Protein AF-A0A927ZNR2-F1 (afdb_monomer_lite)

Secondary structure (DSSP, 8-state):
---SB---HHHHHSPPPHHHHTSPP-SS-GGGSPPPBPHHHHSTTHHHHHHHHHHHHHHHHHHHHHHTT-------S-HHHHHHHHHHTT-HHHHHHH-SPPPPP-HHHHHH-TTSHHHHHHHHHHHHHHHHHHHHHHHHHHHHHHHHHHHHHHHHHHHHHHHHHHHT-GGGGS---HHHHHHHHHHHHHHHHHHHHHTTS--HHHHHHHHHHHHS-HHHHHHHHHHHHHHHHHHHHHHHHHHHHHS---HHHHHHHHHHHHHHHHHHHHHHHHHHHHHHHHHHHTSHHHHHHHHHHHHHHHHHTHHHHHHHHHHHHHHHHHHHHHHHHHHHHHHHHHHHHHTT---PPPPHHHHHHHHHHHHHHHHHHHHHHHHHHHHHHHH---HHHHHHHHHHHHTTT--

Radius of gyration: 36.52 Å; chains: 1; bounding box: 101×73×102 Å

Structure (mmCIF, N/CA/C/O backbone):
data_AF-A0A927ZNR2-F1
#
_entry.id   AF-A0A927ZNR2-F1
#
loop_
_atom_site.group_PDB
_atom_site.id
_atom_site.type_symbol
_atom_site.label_atom_id
_atom_site.label_alt_id
_atom_site.label_comp_id
_atom_site.label_asym_id
_atom_site.label_entity_id
_atom_site.label_seq_id
_atom_site.pdbx_PDB_ins_code
_atom_site.Cartn_x
_atom_site.Cartn_y
_atom_site.Cartn_z
_atom_site.occupancy
_atom_site.B_iso_or_equiv
_atom_site.auth_seq_id
_atom_site.auth_comp_id
_atom_site.auth_asym_id
_atom_site.auth_atom_id
_atom_site.pdbx_PDB_model_num
ATOM 1 N N . MET A 1 1 ? 12.094 -3.510 -38.137 1.00 79.06 1 MET A N 1
ATOM 2 C CA . MET A 1 1 ? 12.745 -2.548 -39.055 1.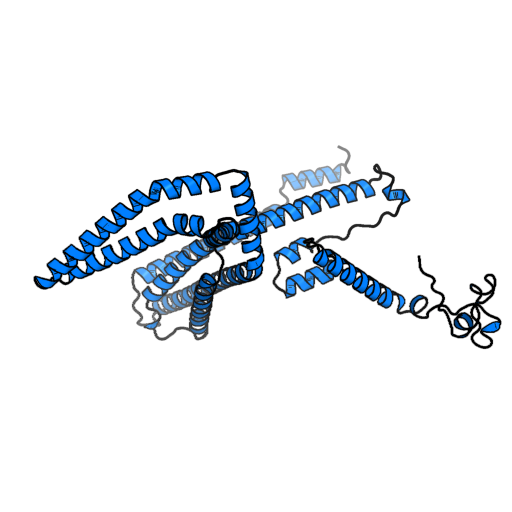00 79.06 1 MET A CA 1
ATOM 3 C C . MET A 1 1 ? 11.642 -1.960 -39.920 1.00 79.06 1 MET A C 1
ATOM 5 O O . MET A 1 1 ? 10.806 -2.736 -40.358 1.00 79.06 1 MET A O 1
ATOM 9 N N . PHE A 1 2 ? 11.569 -0.640 -40.091 1.00 86.94 2 PHE A N 1
ATOM 10 C CA . PHE A 1 2 ? 10.564 -0.005 -40.954 1.00 86.94 2 PHE A CA 1
ATOM 11 C C . PHE A 1 2 ? 11.254 0.938 -41.941 1.00 86.94 2 PHE A C 1
ATOM 13 O O . PHE A 1 2 ? 12.330 1.459 -41.648 1.00 86.94 2 PHE A O 1
ATOM 20 N N . SER A 1 3 ? 10.649 1.130 -43.112 1.00 89.19 3 SER A N 1
ATOM 21 C CA . SER A 1 3 ? 11.139 2.082 -44.108 1.00 89.19 3 SER A CA 1
ATOM 22 C C . SER A 1 3 ? 10.655 3.490 -43.769 1.00 89.19 3 SER A C 1
ATOM 24 O O . SER A 1 3 ? 9.478 3.699 -43.487 1.00 89.19 3 SER A O 1
ATOM 26 N N . GLU A 1 4 ? 11.549 4.474 -43.829 1.00 90.56 4 GLU A N 1
ATOM 27 C CA . GLU A 1 4 ? 11.181 5.895 -43.731 1.00 90.56 4 GLU A CA 1
ATOM 28 C C . GLU A 1 4 ? 10.575 6.442 -45.039 1.00 90.56 4 GLU A C 1
ATOM 30 O O . GLU A 1 4 ? 10.182 7.610 -45.087 1.00 90.56 4 GLU A O 1
ATOM 35 N N . ARG A 1 5 ? 10.553 5.632 -46.109 1.00 92.06 5 ARG A N 1
ATOM 36 C CA . ARG A 1 5 ? 9.960 5.974 -47.408 1.00 92.06 5 ARG A CA 1
ATOM 37 C C . ARG A 1 5 ? 8.450 5.766 -47.361 1.00 92.06 5 ARG A C 1
ATOM 39 O O . ARG A 1 5 ? 7.990 4.724 -46.903 1.00 92.06 5 ARG A O 1
ATOM 46 N N . GLU A 1 6 ? 7.699 6.741 -47.851 1.00 92.50 6 GLU A N 1
ATOM 47 C CA . GLU A 1 6 ? 6.249 6.653 -47.993 1.00 92.50 6 GLU A CA 1
ATOM 48 C C . GLU A 1 6 ? 5.893 6.119 -49.376 1.00 92.50 6 GLU A C 1
ATOM 50 O O . GLU A 1 6 ? 6.436 6.569 -50.384 1.00 92.50 6 GLU A O 1
ATOM 55 N N . ILE A 1 7 ? 4.974 5.155 -49.403 1.00 93.38 7 ILE A N 1
ATOM 56 C CA . ILE A 1 7 ? 4.380 4.639 -50.633 1.00 93.38 7 ILE A CA 1
ATOM 57 C C . ILE A 1 7 ? 3.438 5.724 -51.163 1.00 93.38 7 ILE A C 1
ATOM 59 O O . ILE A 1 7 ? 2.368 5.954 -50.589 1.00 93.38 7 ILE A O 1
ATOM 63 N N . ASP A 1 8 ? 3.877 6.427 -52.203 1.00 91.75 8 ASP A N 1
ATOM 64 C CA . ASP A 1 8 ? 3.089 7.448 -52.889 1.00 91.75 8 ASP A CA 1
ATOM 65 C C . ASP A 1 8 ? 2.124 6.823 -53.909 1.00 91.75 8 ASP A C 1
ATOM 67 O O . ASP A 1 8 ? 2.134 5.614 -54.142 1.00 91.75 8 ASP A O 1
ATOM 71 N N . ASP A 1 9 ? 1.254 7.636 -54.507 1.00 93.31 9 ASP A N 1
ATOM 72 C CA . ASP A 1 9 ? 0.225 7.133 -55.426 1.00 93.31 9 ASP A CA 1
ATOM 73 C C . ASP A 1 9 ? 0.817 6.459 -56.669 1.00 93.31 9 ASP A C 1
ATOM 75 O O . ASP A 1 9 ? 0.219 5.527 -57.204 1.00 93.31 9 ASP A O 1
ATOM 79 N N . LEU A 1 10 ? 2.014 6.883 -57.093 1.00 92.44 10 LEU A N 1
ATOM 80 C CA . LEU A 1 10 ? 2.721 6.263 -58.208 1.00 92.44 10 LEU A CA 1
ATOM 81 C C . LEU A 1 10 ? 3.195 4.858 -57.833 1.00 92.44 10 LEU A C 1
ATOM 83 O O . LEU A 1 10 ? 2.928 3.930 -58.586 1.00 92.44 10 LEU A O 1
ATOM 87 N N . GLU A 1 11 ? 3.805 4.692 -56.655 1.00 93.56 11 GLU A N 1
ATOM 88 C CA . GLU A 1 11 ? 4.234 3.382 -56.148 1.00 93.56 11 GLU A CA 1
ATOM 89 C C . GLU A 1 11 ? 3.053 2.422 -55.963 1.00 93.56 11 GLU A C 1
ATOM 91 O O . GLU A 1 11 ? 3.177 1.232 -56.232 1.00 93.56 11 GLU A O 1
ATOM 96 N N . ARG A 1 12 ? 1.893 2.930 -55.516 1.00 93.81 12 ARG A N 1
ATOM 97 C CA . ARG A 1 12 ? 0.670 2.119 -55.365 1.00 93.81 12 ARG A CA 1
ATOM 98 C C . ARG A 1 12 ? 0.128 1.627 -56.701 1.00 93.81 12 ARG A C 1
ATOM 100 O O . ARG A 1 12 ? -0.455 0.548 -56.752 1.00 93.81 12 ARG A O 1
ATOM 107 N N . LEU A 1 13 ? 0.250 2.447 -57.745 1.00 94.25 13 LEU A N 1
ATOM 108 C CA . LEU A 1 13 ? -0.250 2.128 -59.079 1.00 94.25 13 LEU A CA 1
ATOM 109 C C . LEU A 1 13 ? 0.705 1.192 -59.828 1.00 94.25 13 LEU A C 1
ATOM 111 O O . LEU A 1 13 ? 0.257 0.279 -60.517 1.00 94.25 13 LEU A O 1
ATOM 115 N N . SER A 1 14 ? 2.009 1.436 -59.708 1.00 90.69 14 SER A N 1
ATOM 116 C CA . SER A 1 14 ? 3.068 0.638 -60.313 1.00 90.69 14 SER A CA 1
ATOM 117 C C . SER A 1 14 ? 4.324 0.727 -59.456 1.00 90.69 14 SER A C 1
ATOM 119 O O . SER A 1 14 ? 4.898 1.806 -59.303 1.00 90.69 14 SER A O 1
ATOM 121 N N . GLU A 1 15 ? 4.794 -0.420 -58.968 1.00 92.00 15 GLU A N 1
ATOM 122 C CA . GLU A 1 15 ? 6.037 -0.496 -58.200 1.00 92.00 15 GLU A CA 1
ATOM 123 C C . GLU A 1 15 ? 7.209 0.058 -59.016 1.00 92.00 15 GLU A C 1
ATOM 125 O O . GLU A 1 15 ? 7.396 -0.273 -60.196 1.00 92.00 15 GLU A O 1
ATOM 130 N N . ARG A 1 16 ? 8.008 0.928 -58.394 1.00 92.19 16 ARG A N 1
ATOM 131 C CA . ARG A 1 16 ? 9.235 1.426 -59.016 1.00 92.19 16 ARG A CA 1
ATOM 132 C C . ARG A 1 16 ? 10.280 0.310 -59.065 1.00 92.19 16 ARG A C 1
ATOM 134 O O . ARG A 1 16 ? 10.319 -0.549 -58.184 1.00 92.19 16 ARG A O 1
ATOM 141 N N . PRO A 1 17 ? 11.227 0.362 -60.019 1.00 93.25 17 PRO A N 1
ATOM 142 C CA . PRO A 1 17 ? 12.400 -0.501 -59.969 1.00 93.25 17 PRO A CA 1
ATOM 143 C C . PRO A 1 17 ? 13.127 -0.358 -58.625 1.00 93.25 17 PRO A C 1
ATOM 145 O O . PRO A 1 17 ? 13.279 0.757 -58.114 1.00 93.25 17 PRO A O 1
ATOM 148 N N . ALA A 1 18 ? 13.634 -1.467 -58.080 1.00 92.50 18 ALA A N 1
ATOM 149 C CA . ALA A 1 18 ? 14.341 -1.488 -56.794 1.00 92.50 18 ALA A CA 1
ATOM 150 C C . ALA A 1 18 ? 15.513 -0.492 -56.737 1.00 92.50 18 ALA A C 1
ATOM 152 O O . ALA A 1 18 ? 15.763 0.124 -55.699 1.00 92.50 18 ALA A O 1
ATOM 153 N N . GLU A 1 19 ? 16.189 -0.287 -57.870 1.00 93.50 19 GLU A N 1
ATOM 154 C CA . GLU A 1 19 ? 17.243 0.714 -58.018 1.00 93.50 19 GLU A CA 1
ATOM 155 C C . GLU A 1 19 ? 16.716 2.121 -57.725 1.00 93.50 19 GLU A C 1
ATOM 157 O O . GLU A 1 19 ? 17.363 2.874 -57.007 1.00 93.50 19 GLU A O 1
ATOM 162 N N . LEU A 1 20 ? 15.514 2.465 -58.197 1.00 93.25 20 LEU A N 1
ATOM 163 C CA . LEU A 1 20 ? 14.941 3.804 -58.097 1.00 93.25 20 LEU A CA 1
ATOM 164 C C . LEU A 1 20 ? 14.256 4.065 -56.748 1.00 93.25 20 LEU A C 1
ATOM 166 O O . LEU A 1 20 ? 14.315 5.189 -56.259 1.00 93.25 20 LEU A O 1
ATOM 170 N N . PHE A 1 21 ? 13.663 3.056 -56.102 1.00 93.56 21 PHE A N 1
ATOM 171 C CA . PHE A 1 21 ? 12.876 3.219 -54.866 1.00 93.56 21 PHE A CA 1
ATOM 172 C C . PHE A 1 21 ? 13.602 4.031 -53.773 1.00 93.56 21 PHE A C 1
ATOM 174 O O . PHE A 1 21 ? 13.031 4.936 -53.154 1.00 93.56 21 PHE A O 1
ATOM 181 N N . PHE A 1 22 ? 14.898 3.764 -53.571 1.00 93.25 22 PHE A N 1
ATOM 182 C CA . PHE A 1 22 ? 15.729 4.440 -52.568 1.00 93.25 22 PHE A CA 1
ATOM 183 C C . PHE A 1 22 ? 16.501 5.660 -53.099 1.00 93.25 22 PHE A C 1
ATOM 185 O O . PHE A 1 22 ? 17.260 6.268 -52.337 1.00 93.25 22 PHE A O 1
ATOM 192 N N . HIS A 1 23 ? 16.295 6.083 -54.350 1.00 94.38 23 HIS A N 1
ATOM 193 C CA . HIS A 1 23 ? 16.882 7.324 -54.865 1.00 94.38 23 HIS A CA 1
ATOM 194 C C . HIS A 1 23 ? 16.290 8.564 -54.182 1.00 94.38 23 HIS A C 1
ATOM 196 O O . HIS A 1 23 ? 15.332 8.503 -53.401 1.00 94.38 23 HIS A O 1
ATOM 202 N N . ARG A 1 24 ? 16.888 9.734 -54.427 1.00 93.38 24 ARG A N 1
ATOM 203 C CA . ARG A 1 24 ? 16.318 11.007 -53.972 1.00 93.38 24 ARG A CA 1
ATOM 204 C C . ARG A 1 24 ? 14.940 11.197 -54.611 1.00 93.38 24 ARG A C 1
ATOM 206 O O . ARG A 1 24 ? 14.782 10.982 -55.810 1.00 93.38 24 ARG A O 1
ATOM 213 N N . ALA A 1 25 ? 13.960 11.601 -53.810 1.00 93.69 25 ALA A N 1
ATOM 214 C CA . ALA A 1 25 ? 12.637 11.909 -54.329 1.00 93.69 25 ALA A CA 1
ATOM 215 C C . ALA A 1 25 ? 12.676 13.165 -55.204 1.00 93.69 25 ALA A C 1
ATOM 217 O O . ALA A 1 25 ? 13.378 14.130 -54.886 1.00 93.69 25 ALA A O 1
ATOM 218 N N . ASN A 1 26 ? 11.919 13.142 -56.298 1.00 93.69 26 ASN A N 1
ATOM 219 C CA . ASN A 1 26 ? 11.793 14.263 -57.216 1.00 93.69 26 ASN A CA 1
ATOM 220 C C . ASN A 1 26 ? 10.350 14.767 -57.202 1.00 93.69 26 ASN A C 1
ATOM 222 O O . ASN A 1 26 ? 9.469 14.164 -57.799 1.00 93.69 26 ASN A O 1
ATOM 226 N N . SER A 1 27 ? 10.116 15.894 -56.532 1.00 90.00 27 SER A N 1
ATOM 227 C CA . SER A 1 27 ? 8.772 16.462 -56.377 1.00 90.00 27 SER A CA 1
ATOM 228 C C . SER A 1 27 ? 8.150 16.953 -57.688 1.00 90.00 27 SER A C 1
ATOM 230 O O . SER A 1 27 ? 6.936 17.079 -57.758 1.00 90.00 27 SER A O 1
ATOM 232 N N . LYS A 1 28 ? 8.964 17.264 -58.708 1.00 93.81 28 LYS A N 1
ATOM 233 C CA . LYS A 1 28 ? 8.480 17.748 -60.013 1.00 93.81 28 LYS A CA 1
ATOM 234 C C . LYS A 1 28 ? 8.185 16.606 -60.986 1.00 93.81 28 LYS A C 1
ATOM 236 O O . LYS A 1 28 ? 7.283 16.733 -61.802 1.00 93.81 28 LYS A O 1
ATOM 241 N N . HIS A 1 29 ? 8.957 15.525 -60.888 1.00 92.25 29 HIS A N 1
ATOM 242 C CA . HIS A 1 29 ? 8.852 14.332 -61.730 1.00 92.25 29 HIS A CA 1
ATOM 243 C C . HIS A 1 29 ? 8.982 13.066 -60.864 1.00 92.25 29 HIS A C 1
ATOM 245 O O . HIS A 1 29 ? 10.067 12.468 -60.828 1.00 92.25 29 HIS A O 1
ATOM 251 N N . PRO A 1 30 ? 7.930 12.684 -60.109 1.00 91.25 30 PRO A N 1
ATOM 252 C CA . PRO A 1 30 ? 7.965 11.550 -59.178 1.00 91.25 30 PRO A CA 1
ATOM 253 C C . PRO A 1 30 ? 8.303 10.202 -59.827 1.00 91.25 30 PRO A C 1
ATOM 255 O O . PRO A 1 30 ? 8.815 9.310 -59.152 1.00 91.25 30 PRO A O 1
ATOM 258 N N . GLU A 1 31 ? 8.056 10.062 -61.130 1.00 90.62 31 GLU A N 1
ATOM 259 C CA . GLU A 1 31 ? 8.382 8.895 -61.953 1.00 90.62 31 GLU A CA 1
ATOM 260 C C . GLU A 1 31 ? 9.888 8.746 -62.222 1.00 90.62 31 GLU A C 1
ATOM 262 O O . GLU A 1 31 ? 10.365 7.659 -62.534 1.00 90.62 31 GLU A O 1
ATOM 267 N N . ARG A 1 32 ? 10.655 9.836 -62.082 1.00 92.50 32 ARG A N 1
ATOM 268 C CA . ARG A 1 32 ? 12.116 9.880 -62.290 1.00 92.50 32 ARG A CA 1
ATOM 269 C C . ARG A 1 32 ? 12.906 9.903 -60.982 1.00 92.50 32 ARG A C 1
ATOM 271 O O . ARG A 1 32 ? 14.113 10.136 -60.998 1.00 92.50 32 ARG A O 1
ATOM 278 N N . GLY A 1 33 ? 12.234 9.750 -59.846 1.00 93.81 33 GLY A N 1
ATOM 279 C CA . GLY A 1 33 ? 12.837 9.793 -58.518 1.00 93.81 33 GLY A CA 1
ATOM 280 C C . GLY A 1 33 ? 12.384 8.628 -57.648 1.00 93.81 33 GLY A C 1
ATOM 281 O O . GLY A 1 33 ? 11.478 7.879 -58.003 1.00 93.81 33 GLY A O 1
ATOM 282 N N . GLY A 1 34 ? 13.028 8.492 -56.490 1.00 95.31 34 GLY A N 1
ATOM 283 C CA . GLY A 1 34 ? 12.605 7.516 -55.487 1.00 95.31 34 GLY A CA 1
ATOM 284 C C . GLY A 1 34 ? 11.391 7.974 -54.686 1.00 95.31 34 GLY A C 1
ATOM 285 O O . GLY A 1 34 ? 10.986 9.137 -54.757 1.00 95.31 34 GLY A O 1
ATOM 286 N N . CYS A 1 35 ? 10.855 7.078 -53.860 1.00 94.88 35 CYS A N 1
ATOM 287 C CA . CYS A 1 35 ? 9.724 7.382 -52.985 1.00 94.88 35 CYS A CA 1
ATOM 288 C C . CYS A 1 35 ? 10.063 8.525 -52.011 1.00 94.88 35 CYS A C 1
ATOM 290 O O . CYS A 1 35 ? 11.188 8.580 -51.498 1.00 94.88 35 CYS A O 1
ATOM 292 N N . PRO A 1 36 ? 9.143 9.452 -51.704 1.00 93.31 36 PRO A N 1
ATOM 293 C CA . PRO A 1 36 ? 9.393 10.497 -50.715 1.00 93.31 36 PRO A CA 1
ATOM 294 C C . PRO A 1 36 ? 9.699 9.895 -49.340 1.00 93.31 36 PRO A C 1
ATOM 296 O O . PRO A 1 36 ? 9.205 8.832 -48.976 1.00 93.31 36 PRO A O 1
ATOM 299 N N . LYS A 1 37 ? 10.548 10.564 -48.556 1.00 91.50 37 LYS A N 1
ATOM 300 C CA . LYS A 1 37 ? 10.682 10.244 -47.130 1.00 91.50 37 LYS A CA 1
ATOM 301 C C . LYS A 1 37 ? 9.584 10.964 -46.357 1.00 91.50 37 LYS A C 1
ATOM 303 O O . LYS A 1 37 ? 9.357 12.144 -46.623 1.00 91.50 37 LYS A O 1
ATOM 308 N N . ALA A 1 38 ? 8.999 10.312 -45.355 1.00 88.81 38 ALA A N 1
ATOM 309 C CA . ALA A 1 38 ? 8.012 10.969 -44.503 1.00 88.81 38 ALA A CA 1
ATOM 310 C C . ALA A 1 38 ? 8.627 12.193 -43.806 1.00 88.81 38 ALA A C 1
ATOM 312 O O . ALA A 1 38 ? 9.718 12.114 -43.227 1.00 88.81 38 ALA A O 1
ATOM 313 N N . ALA A 1 39 ? 7.910 13.317 -43.813 1.00 86.19 39 ALA A N 1
ATOM 314 C CA . ALA A 1 39 ? 8.389 14.569 -43.222 1.00 86.19 39 ALA A CA 1
ATOM 315 C C . ALA A 1 39 ? 8.706 14.425 -41.722 1.00 86.19 39 ALA A C 1
ATOM 317 O O . ALA A 1 39 ? 9.730 14.922 -41.256 1.00 86.19 39 ALA A O 1
ATOM 318 N N . LYS A 1 40 ? 7.897 13.641 -40.998 1.00 84.12 40 LYS A N 1
ATOM 319 C CA . LYS A 1 40 ? 8.034 13.357 -39.556 1.00 84.12 40 LYS A CA 1
ATOM 320 C C . LYS A 1 40 ? 9.376 12.736 -39.140 1.00 84.12 40 LYS A C 1
ATOM 322 O O . LYS A 1 40 ? 9.739 12.783 -37.967 1.00 84.12 40 LYS A O 1
ATOM 327 N N . TRP A 1 41 ? 10.119 12.148 -40.083 1.00 83.81 41 TRP A N 1
ATOM 328 C CA . TRP A 1 41 ? 11.446 11.580 -39.819 1.00 83.81 41 TRP A CA 1
ATOM 329 C C . TRP A 1 41 ? 12.585 12.586 -40.006 1.00 83.81 41 TRP A C 1
ATOM 331 O O . TRP A 1 41 ? 13.667 12.378 -39.459 1.00 83.81 41 TRP A O 1
ATOM 341 N N . ASN A 1 42 ? 12.348 13.680 -40.736 1.00 81.00 42 ASN A N 1
ATOM 342 C CA . ASN A 1 42 ? 13.375 14.650 -41.129 1.00 81.00 42 ASN A CA 1
ATOM 343 C C . ASN A 1 42 ? 13.110 16.079 -40.621 1.00 81.00 42 ASN A C 1
ATOM 345 O O . ASN A 1 42 ? 13.936 16.963 -40.845 1.00 81.00 42 ASN A O 1
ATOM 349 N N . ASP A 1 43 ? 11.974 16.331 -39.970 1.00 82.56 43 ASP A N 1
ATOM 350 C CA . ASP A 1 43 ? 11.610 17.655 -39.473 1.00 82.56 43 ASP A CA 1
ATOM 351 C C . ASP A 1 43 ? 12.168 17.955 -38.066 1.00 82.56 43 ASP A C 1
ATOM 353 O O . ASP A 1 43 ? 12.680 17.091 -37.346 1.00 82.56 43 ASP A O 1
ATOM 357 N N . LYS A 1 44 ? 12.056 19.223 -37.647 1.00 85.06 44 LYS A N 1
ATOM 358 C CA . LYS A 1 44 ? 12.462 19.679 -36.302 1.00 85.06 44 LYS A CA 1
ATOM 359 C C . LYS A 1 44 ? 11.615 19.054 -35.181 1.00 85.06 44 LYS A C 1
ATOM 361 O O . LYS A 1 44 ? 12.011 19.114 -34.020 1.00 85.06 44 LYS A O 1
ATOM 366 N N . ASN A 1 45 ? 10.472 18.456 -35.520 1.00 86.19 45 ASN A N 1
ATOM 367 C CA . ASN A 1 45 ? 9.514 17.867 -34.591 1.00 86.19 45 ASN A CA 1
ATOM 368 C C . ASN A 1 45 ? 9.692 16.353 -34.424 1.00 86.19 45 ASN A C 1
ATOM 370 O O . ASN A 1 45 ? 8.941 15.743 -33.663 1.00 86.19 45 ASN A O 1
ATOM 374 N N . ARG A 1 46 ? 10.711 15.744 -35.040 1.00 86.88 46 ARG A N 1
ATOM 375 C CA . ARG A 1 46 ? 11.036 14.316 -34.901 1.00 86.88 46 ARG A CA 1
ATOM 376 C C . ARG A 1 46 ? 11.004 13.821 -33.450 1.00 86.88 46 ARG A C 1
ATOM 378 O O . ARG A 1 46 ? 10.531 12.720 -33.178 1.00 86.88 46 ARG A O 1
ATOM 385 N N . ALA A 1 47 ? 11.486 14.630 -32.503 1.00 86.88 47 ALA A N 1
ATOM 386 C CA . ALA A 1 47 ? 11.468 14.292 -31.078 1.00 86.88 47 ALA A CA 1
ATOM 387 C C . ALA A 1 47 ? 10.043 14.127 -30.521 1.00 86.88 47 ALA A C 1
ATOM 389 O O . ALA A 1 47 ? 9.798 13.223 -29.725 1.00 86.88 47 ALA A O 1
ATOM 390 N N . LYS A 1 48 ? 9.096 14.961 -30.964 1.00 88.00 48 LYS A N 1
ATOM 391 C CA . LYS A 1 48 ? 7.681 14.860 -30.590 1.00 88.00 48 LYS A CA 1
ATOM 392 C C . LYS A 1 48 ? 7.070 13.572 -31.139 1.00 88.00 48 LYS A C 1
ATOM 394 O O . LYS A 1 48 ? 6.450 12.838 -30.377 1.00 88.00 48 LYS A O 1
ATOM 399 N N . HIS A 1 49 ? 7.341 13.255 -32.407 1.00 88.56 49 HIS A N 1
ATOM 400 C CA . HIS A 1 49 ? 6.870 12.011 -33.013 1.00 88.56 49 HIS A CA 1
ATOM 401 C C . HIS A 1 49 ? 7.423 10.772 -32.289 1.00 88.56 49 HIS A C 1
ATOM 403 O O . HIS A 1 49 ? 6.693 9.824 -32.016 1.00 88.56 49 HIS A O 1
ATOM 409 N N . LEU A 1 50 ? 8.697 10.799 -31.881 1.00 90.12 50 LEU A N 1
ATOM 410 C CA . LEU A 1 50 ? 9.287 9.726 -31.077 1.00 90.12 50 LEU A CA 1
ATOM 411 C C . LEU A 1 50 ? 8.600 9.570 -29.709 1.00 90.12 50 LEU A C 1
ATOM 413 O O . LEU A 1 50 ? 8.426 8.447 -29.237 1.00 90.12 50 LEU A O 1
ATOM 417 N N . CYS A 1 51 ? 8.229 10.673 -29.055 1.00 90.12 51 CYS A N 1
ATOM 418 C CA . CYS A 1 51 ? 7.482 10.627 -27.798 1.00 90.12 51 CYS A CA 1
ATOM 419 C C . CYS A 1 51 ? 6.083 10.026 -27.984 1.00 90.12 51 CYS A C 1
ATOM 421 O O . CYS A 1 51 ? 5.678 9.210 -27.160 1.00 90.12 51 CYS A O 1
ATOM 423 N N . GLU A 1 52 ? 5.384 10.377 -29.066 1.00 92.50 52 GLU A N 1
ATOM 424 C CA . GLU A 1 52 ? 4.086 9.788 -29.424 1.00 92.50 52 GLU A CA 1
ATOM 425 C C . GLU A 1 52 ? 4.218 8.277 -29.642 1.00 92.50 52 GLU A C 1
ATOM 427 O O . GLU A 1 52 ? 3.535 7.509 -28.980 1.00 92.50 52 GLU A O 1
ATOM 432 N N . MET A 1 53 ? 5.196 7.829 -30.435 1.00 92.94 53 MET A N 1
ATOM 433 C CA . MET A 1 53 ? 5.436 6.394 -30.637 1.00 92.94 53 MET A CA 1
ATOM 434 C C . MET A 1 53 ? 5.756 5.644 -29.338 1.00 92.94 53 MET A C 1
ATOM 436 O O . MET A 1 53 ? 5.338 4.502 -29.159 1.00 92.94 53 MET A O 1
ATOM 440 N N . ARG A 1 54 ? 6.524 6.256 -28.426 1.00 95.00 54 ARG A N 1
ATOM 441 C CA . ARG A 1 54 ? 6.824 5.657 -27.114 1.00 95.00 54 ARG A CA 1
ATOM 442 C C . ARG A 1 54 ? 5.574 5.530 -26.252 1.00 95.00 54 ARG A C 1
ATOM 444 O O . ARG A 1 54 ? 5.453 4.539 -25.536 1.00 95.00 54 ARG A O 1
ATOM 451 N N . ARG A 1 55 ? 4.673 6.514 -26.318 1.00 96.06 55 ARG A N 1
ATOM 452 C CA . ARG A 1 55 ? 3.367 6.445 -25.659 1.00 96.06 55 ARG A CA 1
ATOM 453 C C . ARG A 1 55 ? 2.536 5.312 -26.248 1.00 96.06 55 ARG A C 1
ATOM 455 O O . ARG A 1 55 ? 2.133 4.441 -25.488 1.00 96.06 55 ARG A O 1
ATOM 462 N N . ASP A 1 56 ? 2.366 5.282 -27.567 1.00 96.81 56 ASP A N 1
ATOM 463 C CA . ASP A 1 56 ? 1.553 4.270 -28.248 1.00 96.81 56 ASP A CA 1
ATOM 464 C C . ASP A 1 56 ? 2.073 2.854 -27.935 1.00 96.81 56 ASP A C 1
ATOM 466 O O . ASP A 1 56 ? 1.303 1.941 -27.643 1.00 96.81 56 ASP A O 1
ATOM 470 N N . PHE A 1 57 ? 3.398 2.671 -27.903 1.00 96.56 57 PHE A N 1
ATOM 471 C CA . PHE A 1 57 ? 4.009 1.401 -27.512 1.00 96.56 57 PHE A CA 1
ATOM 472 C C . PHE A 1 57 ? 3.694 1.012 -26.061 1.00 96.56 57 PHE A C 1
ATOM 474 O O . PHE A 1 57 ? 3.348 -0.140 -25.805 1.00 96.56 57 PHE A O 1
ATOM 481 N N . ALA A 1 58 ? 3.796 1.951 -25.115 1.00 96.75 58 ALA A N 1
ATOM 482 C CA . ALA A 1 58 ? 3.466 1.694 -23.713 1.00 96.75 58 ALA A CA 1
ATOM 483 C C . ALA A 1 58 ? 1.977 1.351 -23.529 1.00 96.75 58 ALA A C 1
ATOM 485 O O . ALA A 1 58 ? 1.653 0.431 -22.784 1.00 96.75 58 ALA A O 1
ATOM 486 N N . GLU A 1 59 ? 1.078 2.037 -24.238 1.00 97.00 59 GLU A N 1
ATOM 487 C CA . GLU A 1 59 ? -0.364 1.762 -24.218 1.00 97.00 59 GLU A CA 1
ATOM 488 C C . GLU A 1 59 ? -0.680 0.363 -24.757 1.00 97.00 59 GLU A C 1
ATOM 490 O O . GLU A 1 59 ? -1.363 -0.414 -24.086 1.00 97.00 59 GLU A O 1
ATOM 495 N N . ILE A 1 60 ? -0.120 -0.001 -25.917 1.00 97.75 60 ILE A N 1
ATOM 496 C CA . ILE A 1 60 ? -0.272 -1.343 -26.496 1.00 97.75 60 ILE A CA 1
ATOM 497 C C . ILE A 1 60 ? 0.278 -2.402 -25.536 1.00 97.75 60 ILE A C 1
ATOM 499 O O . ILE A 1 60 ? -0.384 -3.409 -25.286 1.00 97.75 60 ILE A O 1
ATOM 503 N N . GLN A 1 61 ? 1.468 -2.183 -24.969 1.00 97.81 61 GLN A N 1
ATOM 504 C CA . GLN A 1 61 ? 2.073 -3.121 -24.028 1.00 97.81 61 GLN A CA 1
ATOM 505 C C . GLN A 1 61 ? 1.198 -3.318 -22.784 1.00 97.81 61 GLN A C 1
ATOM 507 O O . GLN A 1 61 ? 0.953 -4.457 -22.394 1.00 97.81 61 GLN A O 1
ATOM 512 N N . ASN A 1 62 ? 0.692 -2.238 -22.189 1.00 97.19 62 ASN A N 1
ATOM 513 C CA . ASN A 1 62 ? -0.170 -2.315 -21.010 1.00 97.19 62 ASN A CA 1
ATOM 514 C C . ASN A 1 62 ? -1.500 -3.010 -21.316 1.00 97.19 62 ASN A C 1
ATOM 516 O O . ASN A 1 62 ? -1.941 -3.837 -20.522 1.00 97.19 62 ASN A O 1
ATOM 520 N N . ALA A 1 63 ? -2.101 -2.756 -22.483 1.00 96.56 63 ALA A N 1
ATOM 521 C CA . ALA A 1 63 ? -3.312 -3.455 -22.910 1.00 96.56 63 ALA A CA 1
ATOM 522 C C . ALA A 1 63 ? -3.082 -4.972 -23.033 1.00 96.56 63 ALA A C 1
ATOM 524 O O . ALA A 1 63 ? -3.933 -5.772 -22.642 1.00 96.56 63 ALA A O 1
ATOM 525 N N . VAL A 1 64 ? -1.912 -5.385 -23.535 1.00 97.31 64 VAL A N 1
ATOM 526 C CA . VAL A 1 64 ? -1.520 -6.800 -23.606 1.00 97.31 64 VAL A CA 1
ATOM 527 C C . VAL A 1 64 ? -1.299 -7.385 -22.210 1.00 97.31 64 VAL A C 1
ATOM 529 O O . VAL A 1 64 ? -1.812 -8.466 -21.933 1.00 97.31 64 VAL A O 1
ATOM 532 N N . LEU A 1 65 ? -0.581 -6.689 -21.322 1.00 95.88 65 LEU A N 1
ATOM 533 C CA . LEU A 1 65 ? -0.357 -7.138 -19.940 1.00 95.88 65 LEU A CA 1
ATOM 534 C C . LEU A 1 65 ? -1.687 -7.349 -19.203 1.00 95.88 65 LEU A C 1
ATOM 536 O O . LEU A 1 65 ? -1.903 -8.414 -18.626 1.00 95.88 65 LEU A O 1
ATOM 540 N N . GLN A 1 66 ? -2.611 -6.392 -19.320 1.00 93.81 66 GLN A N 1
ATOM 541 C CA . GLN A 1 66 ? -3.949 -6.479 -18.739 1.00 93.81 66 GLN 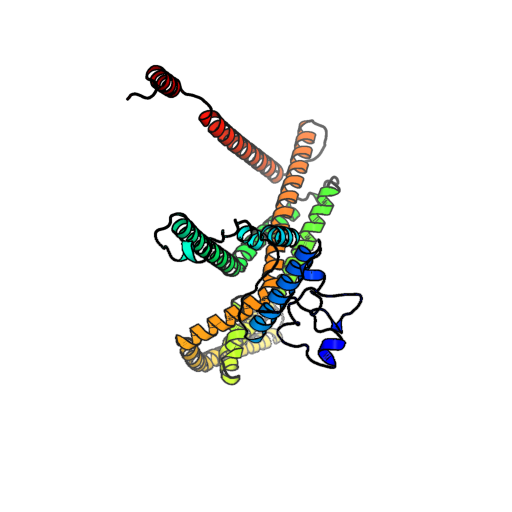A CA 1
ATOM 542 C C . GLN A 1 66 ? -4.760 -7.640 -19.324 1.00 93.81 66 GLN A C 1
ATOM 544 O O . GLN A 1 66 ? -5.377 -8.392 -18.573 1.00 93.81 66 GLN A O 1
ATOM 549 N N . LYS A 1 67 ? -4.732 -7.832 -20.652 1.00 94.88 67 LYS A N 1
ATOM 550 C CA . LYS A 1 67 ? -5.425 -8.945 -21.325 1.00 94.88 67 LYS A CA 1
ATOM 551 C C . LYS A 1 67 ? -5.018 -10.314 -20.766 1.00 94.88 67 LYS A C 1
ATOM 553 O O . LYS A 1 67 ? -5.840 -11.225 -20.753 1.00 94.88 67 LYS A O 1
ATOM 558 N N . TYR A 1 68 ? -3.771 -10.459 -20.323 1.00 94.88 68 TYR A N 1
ATOM 559 C CA . TYR A 1 68 ? -3.242 -11.699 -19.750 1.00 94.88 68 TYR A CA 1
ATOM 560 C C . TYR A 1 68 ? -3.175 -11.697 -18.214 1.00 94.88 68 TYR A C 1
ATOM 562 O O . TYR A 1 68 ? -2.577 -12.603 -17.641 1.00 94.88 68 TYR A O 1
ATOM 570 N N . GLY A 1 69 ? -3.778 -10.709 -17.542 1.00 87.88 69 GLY A N 1
ATOM 571 C CA . GLY A 1 69 ? -3.839 -10.648 -16.078 1.00 87.88 69 GLY A CA 1
ATOM 572 C C . GLY A 1 69 ? -2.481 -10.461 -15.393 1.00 87.88 69 GLY A C 1
ATOM 573 O O . GLY A 1 69 ? -2.308 -10.879 -14.252 1.00 87.88 69 GLY A O 1
ATOM 574 N N . ILE A 1 70 ? -1.498 -9.873 -16.079 1.00 89.25 70 ILE A N 1
ATOM 575 C CA . ILE A 1 70 ? -0.176 -9.609 -15.505 1.00 89.25 70 ILE A CA 1
ATOM 576 C C . ILE A 1 70 ? -0.225 -8.266 -14.769 1.00 89.25 70 ILE A C 1
ATOM 578 O O . ILE A 1 70 ? -0.410 -7.227 -15.403 1.00 89.25 70 ILE A O 1
ATOM 582 N N . ASP A 1 71 ? -0.006 -8.287 -13.451 1.00 84.94 71 ASP A N 1
ATOM 583 C CA . ASP A 1 71 ? 0.079 -7.091 -12.596 1.00 84.94 71 ASP A CA 1
ATOM 584 C C . ASP A 1 71 ? 1.421 -6.360 -12.786 1.00 84.94 71 ASP A C 1
ATOM 586 O O . ASP A 1 71 ? 2.325 -6.372 -11.949 1.00 84.94 71 ASP A O 1
ATOM 590 N N . ALA A 1 72 ? 1.591 -5.788 -13.975 1.00 85.31 72 ALA A N 1
ATOM 591 C CA . ALA A 1 72 ? 2.715 -4.945 -14.336 1.00 85.31 72 ALA A CA 1
ATOM 592 C C . ALA A 1 72 ? 2.244 -3.842 -15.283 1.00 85.31 72 ALA A C 1
ATOM 594 O O . ALA A 1 72 ? 1.352 -4.040 -16.107 1.00 85.31 72 ALA A O 1
ATOM 595 N N . SER A 1 73 ? 2.884 -2.678 -15.202 1.00 89.44 73 SER A N 1
ATOM 596 C CA . SER A 1 73 ? 2.624 -1.564 -16.110 1.00 89.44 73 SER A CA 1
ATOM 597 C C . SER A 1 73 ? 3.917 -0.877 -16.530 1.00 89.44 73 SER A C 1
ATOM 599 O O . SER A 1 73 ? 4.930 -0.894 -15.825 1.00 89.44 73 SER A O 1
ATOM 601 N N . VAL A 1 74 ? 3.883 -0.286 -17.720 1.00 93.25 74 VAL A N 1
ATOM 602 C CA . VAL A 1 74 ? 4.978 0.474 -18.315 1.00 93.25 74 VAL A CA 1
ATOM 603 C C . VAL A 1 74 ? 4.513 1.897 -18.578 1.00 93.25 74 VAL A C 1
ATOM 605 O O . VAL A 1 74 ? 3.438 2.125 -19.129 1.00 93.25 74 VAL A O 1
ATOM 608 N N . ASP A 1 75 ? 5.349 2.867 -18.216 1.00 93.81 75 ASP A N 1
ATOM 609 C CA . ASP A 1 75 ? 5.089 4.286 -18.443 1.00 93.81 75 ASP A CA 1
ATOM 610 C C . ASP A 1 75 ? 6.205 4.885 -19.314 1.00 93.81 75 ASP A C 1
ATOM 612 O O . ASP A 1 75 ? 7.398 4.717 -19.047 1.00 93.81 75 ASP A O 1
ATOM 616 N N . HIS A 1 76 ? 5.802 5.569 -20.385 1.00 93.50 76 HIS A N 1
ATOM 617 C CA . HIS A 1 76 ? 6.690 6.203 -21.361 1.00 93.50 76 HIS A CA 1
ATOM 618 C C . HIS A 1 76 ? 7.284 7.533 -20.864 1.00 93.50 76 HIS A C 1
ATOM 620 O O . HIS A 1 76 ? 8.249 8.041 -21.445 1.00 93.50 76 HIS A O 1
ATOM 626 N N . ARG A 1 77 ? 6.696 8.132 -19.821 1.00 93.31 77 ARG A N 1
ATOM 627 C CA . ARG A 1 77 ? 7.118 9.409 -19.238 1.00 93.31 77 ARG A CA 1
ATOM 628 C C . ARG A 1 77 ? 8.428 9.238 -18.472 1.00 93.31 77 ARG A C 1
ATOM 630 O O . ARG A 1 77 ? 8.781 8.153 -18.019 1.00 93.31 77 ARG A O 1
ATOM 637 N N . SER A 1 78 ? 9.155 10.334 -18.270 1.00 91.38 78 SER A N 1
ATOM 638 C CA . SER A 1 78 ? 10.369 10.306 -17.445 1.00 91.38 78 SER A CA 1
ATOM 639 C C . SER A 1 78 ? 10.046 10.038 -15.970 1.00 91.38 78 SER A C 1
ATOM 641 O O . SER A 1 78 ? 8.979 10.420 -15.489 1.00 91.38 78 SER A O 1
ATOM 643 N N . LEU A 1 79 ? 11.006 9.476 -15.225 1.00 90.69 79 LEU A N 1
ATOM 644 C CA . LEU A 1 79 ? 10.875 9.269 -13.773 1.00 90.69 79 LEU A CA 1
ATOM 645 C C . LEU A 1 79 ? 10.497 10.562 -13.037 1.00 90.69 79 LEU A C 1
ATOM 647 O O . LEU A 1 79 ? 9.655 10.539 -12.151 1.00 90.69 79 LEU A O 1
ATOM 651 N N . LYS A 1 80 ? 11.050 11.709 -13.456 1.00 90.19 80 LYS A N 1
ATOM 652 C CA . LYS A 1 80 ? 10.716 13.023 -12.888 1.00 90.19 80 LYS A CA 1
ATOM 653 C C . LYS A 1 80 ? 9.256 13.416 -13.138 1.00 90.19 80 LYS A C 1
ATOM 655 O O . LYS A 1 80 ? 8.611 13.965 -12.251 1.00 90.19 80 LYS A O 1
ATOM 660 N N . ALA A 1 81 ? 8.739 13.168 -14.341 1.00 93.06 81 ALA A N 1
ATOM 661 C CA . ALA A 1 81 ? 7.346 13.464 -14.661 1.00 93.06 81 ALA A CA 1
ATOM 662 C C . ALA A 1 81 ? 6.390 12.560 -13.869 1.00 93.06 81 ALA A C 1
ATOM 664 O O . ALA A 1 81 ? 5.420 13.061 -13.308 1.00 93.06 81 ALA A O 1
ATOM 665 N N . GLN A 1 82 ? 6.707 11.266 -13.766 1.00 93.94 82 GLN A N 1
ATOM 666 C CA . GLN A 1 82 ? 5.942 10.311 -12.961 1.00 93.94 82 GLN A CA 1
ATOM 667 C C . GLN A 1 82 ? 5.984 10.671 -11.468 1.00 93.94 82 GLN A C 1
ATOM 669 O O . GLN A 1 82 ? 4.952 10.671 -10.812 1.00 93.94 82 GLN A O 1
ATOM 674 N N . TYR A 1 83 ? 7.154 11.048 -10.946 1.00 87.75 83 TYR A N 1
ATOM 675 C CA . TYR A 1 83 ? 7.332 11.501 -9.565 1.00 87.75 83 TYR A CA 1
ATOM 676 C C . TYR A 1 83 ? 6.431 12.694 -9.226 1.00 87.75 83 TYR A C 1
ATOM 678 O O . TYR A 1 83 ? 5.710 12.675 -8.234 1.00 87.75 83 TYR A O 1
ATOM 686 N N . ASN A 1 84 ? 6.431 13.722 -10.077 1.00 85.62 84 ASN A N 1
ATOM 687 C CA . ASN A 1 84 ? 5.595 14.901 -9.866 1.00 85.62 84 ASN A CA 1
ATOM 688 C C . ASN A 1 84 ? 4.097 14.575 -9.954 1.00 85.62 84 ASN A C 1
ATOM 690 O O . ASN A 1 84 ? 3.300 15.177 -9.243 1.00 85.62 84 ASN A O 1
ATOM 694 N N . ASP A 1 85 ? 3.709 13.652 -10.834 1.00 88.19 85 ASP A N 1
ATOM 695 C CA . ASP A 1 85 ? 2.330 13.171 -10.945 1.00 88.19 85 ASP A CA 1
ATOM 696 C C . ASP A 1 85 ? 1.905 12.398 -9.685 1.00 88.19 85 ASP A C 1
ATOM 698 O O . ASP A 1 85 ? 0.823 12.637 -9.159 1.00 88.19 85 ASP A O 1
ATOM 702 N N . ALA A 1 86 ? 2.783 11.544 -9.148 1.00 79.69 86 ALA A N 1
ATOM 703 C CA . ALA A 1 86 ? 2.560 10.831 -7.891 1.00 79.69 86 ALA A CA 1
ATOM 704 C C . ALA A 1 86 ? 2.396 11.798 -6.708 1.00 79.69 86 ALA A C 1
ATOM 706 O O . ALA A 1 86 ? 1.426 11.688 -5.966 1.00 79.69 86 ALA A O 1
ATOM 707 N N . LEU A 1 87 ? 3.262 12.814 -6.593 1.00 70.75 87 LEU A N 1
ATOM 708 C CA . LEU A 1 87 ? 3.118 13.857 -5.571 1.00 70.75 87 LEU A CA 1
ATOM 709 C C . LEU A 1 87 ? 1.789 14.613 -5.681 1.00 70.75 87 LEU A C 1
ATOM 711 O O . LEU A 1 87 ? 1.133 14.844 -4.671 1.00 70.75 87 LEU A O 1
ATOM 715 N N . LYS A 1 88 ? 1.369 14.980 -6.898 1.00 80.06 88 LYS A N 1
ATOM 716 C CA . LYS A 1 88 ? 0.080 15.658 -7.123 1.00 80.06 88 LYS A CA 1
ATOM 717 C C . LYS A 1 88 ? -1.116 14.798 -6.724 1.00 80.06 88 LYS A C 1
ATOM 719 O O . LYS A 1 88 ? -2.132 15.340 -6.312 1.00 80.06 88 LYS A O 1
ATOM 724 N N . LYS A 1 89 ? -0.991 13.478 -6.858 1.00 74.44 89 LYS A N 1
ATOM 725 C CA . LYS A 1 89 ? -2.000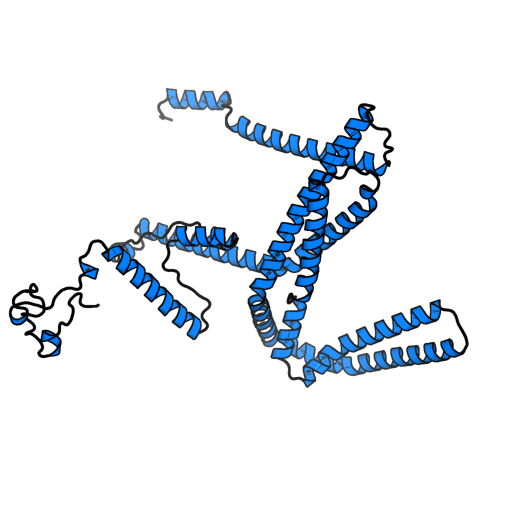 12.496 -6.448 1.00 74.44 89 LYS A CA 1
ATOM 726 C C . LYS A 1 89 ? -1.946 12.166 -4.950 1.00 74.44 89 LYS A C 1
ATOM 728 O O . LYS A 1 89 ? -2.727 11.336 -4.506 1.00 74.44 89 LYS A O 1
ATOM 733 N N . GLY A 1 90 ? -1.025 12.764 -4.186 1.00 69.44 90 GLY A N 1
ATOM 734 C CA . GLY A 1 90 ? -0.806 12.427 -2.776 1.00 69.44 90 GLY A CA 1
ATOM 735 C C . GLY A 1 90 ? -0.153 11.056 -2.562 1.00 69.44 90 GLY A C 1
ATOM 736 O O . GLY A 1 90 ? -0.111 10.556 -1.441 1.00 69.44 90 GLY A O 1
ATOM 737 N N . ASP A 1 91 ? 0.375 10.432 -3.619 1.00 74.56 91 ASP A N 1
ATOM 738 C CA . ASP A 1 91 ? 0.990 9.110 -3.553 1.00 74.56 91 ASP A CA 1
ATOM 739 C C . ASP A 1 91 ? 2.464 9.196 -3.151 1.00 74.56 91 ASP A C 1
ATOM 741 O O . ASP A 1 91 ? 3.372 9.100 -3.983 1.00 74.56 91 ASP A O 1
ATOM 745 N N . LEU A 1 92 ? 2.695 9.434 -1.857 1.00 72.38 92 LEU A N 1
ATOM 746 C CA . LEU A 1 92 ? 4.033 9.600 -1.288 1.00 72.38 92 LEU A CA 1
ATOM 747 C C . LEU A 1 92 ? 4.904 8.346 -1.445 1.00 72.38 92 LEU A C 1
ATOM 749 O O . LEU A 1 92 ? 6.096 8.469 -1.728 1.00 72.38 92 LEU A O 1
ATOM 753 N N . ASP A 1 93 ? 4.317 7.156 -1.325 1.00 71.62 93 ASP A N 1
ATOM 754 C CA . ASP A 1 93 ? 5.036 5.885 -1.453 1.00 71.62 93 ASP A CA 1
ATOM 755 C C . ASP A 1 93 ? 5.496 5.656 -2.902 1.00 71.62 93 ASP A C 1
ATOM 757 O O . ASP A 1 93 ? 6.678 5.390 -3.161 1.00 71.62 93 ASP A O 1
ATOM 761 N N . ALA A 1 94 ? 4.603 5.864 -3.879 1.00 78.31 94 ALA A N 1
ATOM 762 C CA . ALA A 1 94 ? 4.975 5.807 -5.291 1.00 78.31 94 ALA A CA 1
ATOM 763 C C . ALA A 1 94 ? 6.001 6.893 -5.650 1.00 78.31 94 ALA A C 1
ATOM 765 O O . ALA A 1 94 ? 6.971 6.623 -6.365 1.00 78.31 94 ALA A O 1
ATOM 766 N N . ALA A 1 95 ? 5.843 8.112 -5.124 1.00 75.62 95 ALA A N 1
ATOM 767 C CA . ALA A 1 95 ? 6.806 9.191 -5.318 1.00 75.62 95 ALA A CA 1
ATOM 768 C C . ALA A 1 95 ? 8.189 8.809 -4.762 1.00 75.62 95 ALA A C 1
ATOM 770 O O . ALA A 1 95 ? 9.204 8.986 -5.442 1.00 75.62 95 ALA A O 1
ATOM 771 N N . LEU A 1 96 ? 8.257 8.202 -3.576 1.00 74.94 96 LEU A N 1
ATOM 772 C CA . LEU A 1 96 ? 9.512 7.721 -3.007 1.00 74.94 96 LEU A CA 1
ATOM 773 C C . LEU A 1 96 ? 10.177 6.684 -3.922 1.00 74.94 96 LEU A C 1
ATOM 775 O O . LEU A 1 96 ? 11.383 6.763 -4.147 1.00 74.94 96 LEU A O 1
ATOM 779 N N . LEU A 1 97 ? 9.430 5.738 -4.494 1.00 78.62 97 LEU A N 1
ATOM 780 C CA . LEU A 1 97 ? 9.972 4.733 -5.421 1.00 78.62 97 LEU A CA 1
ATOM 781 C C . LEU A 1 97 ? 10.451 5.328 -6.756 1.00 78.62 97 LEU A C 1
ATOM 783 O O . LEU A 1 97 ? 11.450 4.872 -7.328 1.00 78.62 97 LEU A O 1
ATOM 787 N N . LEU A 1 98 ? 9.758 6.354 -7.248 1.00 86.25 98 LEU A N 1
ATOM 788 C CA . LEU A 1 98 ? 10.071 7.049 -8.498 1.00 86.25 98 LEU A CA 1
ATOM 789 C C . LEU A 1 98 ? 11.232 8.040 -8.357 1.00 86.25 98 LEU A C 1
ATOM 791 O O . LEU A 1 98 ? 11.898 8.338 -9.352 1.00 86.25 98 LEU A O 1
ATOM 795 N N . ASN A 1 99 ? 11.525 8.504 -7.138 1.00 81.19 99 ASN A N 1
ATOM 796 C CA . ASN A 1 99 ? 12.670 9.359 -6.833 1.00 81.19 99 ASN A CA 1
ATOM 797 C C . ASN A 1 99 ? 13.989 8.567 -6.869 1.00 81.19 99 ASN A C 1
ATOM 799 O O . ASN A 1 99 ? 14.559 8.165 -5.844 1.00 81.19 99 ASN A O 1
ATOM 803 N N . ARG A 1 100 ? 14.445 8.292 -8.094 1.00 78.06 100 ARG A N 1
ATOM 804 C CA . ARG A 1 100 ? 15.674 7.559 -8.398 1.00 78.06 100 ARG A CA 1
ATOM 805 C C . ARG A 1 100 ? 16.263 7.984 -9.742 1.00 78.06 100 ARG A C 1
ATOM 807 O O . ARG A 1 100 ? 15.586 8.579 -10.579 1.00 78.06 100 ARG A O 1
ATOM 814 N N . LEU A 1 101 ? 17.531 7.647 -9.959 1.00 77.75 101 LEU A N 1
ATOM 815 C CA . LEU A 1 101 ? 18.218 7.927 -11.215 1.00 77.75 101 LEU A CA 1
ATOM 816 C C . LEU A 1 101 ? 17.825 6.908 -12.305 1.00 77.75 101 LEU A C 1
ATOM 818 O O . LEU A 1 101 ? 17.636 5.721 -12.017 1.00 77.75 101 LEU A O 1
ATOM 822 N N . PRO A 1 102 ? 17.689 7.343 -13.570 1.00 84.75 102 PRO A N 1
ATOM 823 C CA . PRO A 1 102 ? 17.538 6.420 -14.687 1.00 84.75 102 PRO A CA 1
ATOM 824 C C . PRO A 1 102 ? 18.834 5.628 -14.913 1.00 84.75 102 PRO A C 1
ATOM 826 O O . PRO A 1 102 ? 19.934 6.140 -14.706 1.00 84.75 102 PRO A O 1
ATOM 829 N N . GLU A 1 103 ? 18.705 4.379 -15.366 1.00 84.56 103 GLU A N 1
ATOM 830 C CA . GLU A 1 103 ? 19.866 3.573 -15.757 1.00 84.56 103 GLU A CA 1
ATOM 831 C C . GLU A 1 103 ? 20.540 4.161 -17.001 1.00 84.56 103 GLU A C 1
ATOM 833 O O . GLU A 1 103 ? 19.872 4.599 -17.942 1.00 84.56 103 GLU A O 1
ATOM 838 N N . LYS A 1 104 ? 21.875 4.141 -17.023 1.00 82.81 104 LYS A N 1
ATOM 839 C CA . LYS A 1 104 ? 22.656 4.547 -18.194 1.00 82.81 104 LYS A CA 1
ATOM 840 C C . LYS A 1 104 ? 22.702 3.404 -19.208 1.00 82.81 104 LYS A C 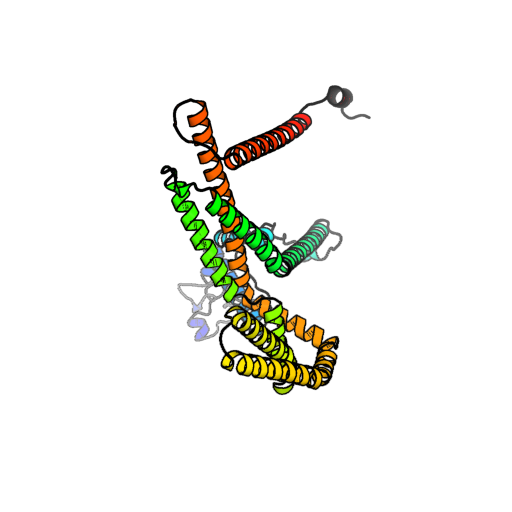1
ATOM 842 O O . LYS A 1 104 ? 22.952 2.258 -18.850 1.00 82.81 104 LYS A O 1
ATOM 847 N N . HIS A 1 105 ? 22.489 3.710 -20.484 1.00 85.44 105 HIS A N 1
ATOM 848 C CA . HIS A 1 105 ? 22.643 2.732 -21.559 1.00 85.44 105 HIS A CA 1
ATOM 849 C C . HIS A 1 105 ? 24.121 2.611 -21.956 1.00 85.44 105 HIS A C 1
ATOM 851 O O . HIS A 1 105 ? 24.722 3.608 -22.347 1.00 85.44 105 HIS A O 1
ATOM 857 N N . LEU A 1 106 ? 24.693 1.405 -21.874 1.00 85.00 106 LEU A N 1
ATOM 858 C CA . LEU A 1 106 ? 26.110 1.154 -22.188 1.00 85.00 106 LEU A CA 1
ATOM 859 C C . LEU A 1 106 ? 26.355 0.661 -23.626 1.00 85.00 106 LEU A C 1
ATOM 861 O O . LEU A 1 106 ? 27.497 0.569 -24.054 1.00 85.00 106 LEU A O 1
ATOM 865 N N . GLY A 1 107 ? 25.309 0.372 -24.403 1.00 87.88 107 GLY A N 1
ATOM 866 C CA . GLY A 1 107 ? 25.448 -0.234 -25.731 1.00 87.88 107 GLY A CA 1
ATOM 867 C C . GLY A 1 107 ? 25.889 -1.711 -25.692 1.00 87.88 107 GLY A C 1
ATOM 868 O O . GLY A 1 107 ? 26.320 -2.206 -24.650 1.00 87.88 107 GLY A O 1
ATOM 869 N N . PRO A 1 108 ? 25.773 -2.452 -26.811 1.00 86.56 108 PRO A N 1
ATOM 870 C CA . PRO A 1 108 ? 25.945 -3.910 -26.811 1.00 86.56 108 PRO A CA 1
ATOM 871 C C . PRO A 1 108 ? 27.368 -4.379 -26.478 1.00 86.56 108 PRO A C 1
ATOM 873 O O . PRO A 1 108 ? 27.534 -5.351 -25.750 1.00 86.56 108 PRO A O 1
ATOM 876 N N . ALA A 1 109 ? 28.389 -3.685 -26.989 1.00 86.56 109 ALA A N 1
ATOM 877 C CA . ALA A 1 109 ? 29.786 -4.095 -26.839 1.00 86.56 109 ALA A CA 1
ATOM 878 C C . ALA A 1 109 ? 30.282 -3.975 -25.389 1.00 86.56 109 ALA A C 1
ATOM 880 O O . ALA A 1 109 ? 30.853 -4.921 -24.858 1.00 86.56 109 ALA A O 1
ATOM 881 N N . LEU A 1 110 ? 30.012 -2.843 -24.727 1.00 85.69 110 LEU A N 1
ATOM 882 C CA . LEU A 1 110 ? 30.381 -2.646 -23.321 1.00 85.69 110 LEU A CA 1
ATOM 883 C C . LEU A 1 110 ? 29.544 -3.527 -22.393 1.00 85.69 110 LEU A C 1
ATOM 885 O O . LEU A 1 110 ? 30.075 -4.049 -21.425 1.00 85.69 110 LEU A O 1
ATOM 889 N N . ALA A 1 111 ? 28.256 -3.729 -22.695 1.00 84.62 111 ALA A N 1
ATOM 890 C CA . ALA A 1 111 ? 27.384 -4.578 -21.883 1.00 84.62 111 ALA A CA 1
ATOM 891 C C . ALA A 1 111 ? 27.781 -6.066 -21.900 1.00 84.62 111 ALA A C 1
ATOM 893 O O . ALA A 1 111 ? 27.410 -6.798 -20.983 1.00 84.62 111 ALA A O 1
ATOM 894 N N . ALA A 1 112 ? 28.507 -6.520 -22.928 1.00 88.06 112 ALA A N 1
ATOM 895 C CA . ALA A 1 112 ? 29.004 -7.891 -23.013 1.00 88.06 112 ALA A CA 1
ATOM 896 C C . ALA A 1 112 ? 30.181 -8.154 -22.056 1.00 88.06 112 ALA A C 1
ATOM 898 O O . ALA A 1 112 ? 30.350 -9.283 -21.591 1.00 88.06 112 ALA A O 1
ATOM 899 N N . ASP A 1 113 ? 30.969 -7.124 -21.736 1.00 91.06 113 ASP A N 1
ATOM 900 C CA . ASP A 1 113 ? 32.087 -7.224 -20.803 1.00 91.06 113 ASP A CA 1
ATOM 901 C C . ASP A 1 113 ? 31.605 -7.087 -19.353 1.00 91.06 113 ASP A C 1
ATOM 903 O O . ASP A 1 113 ? 31.442 -5.992 -18.811 1.00 91.06 113 ASP A O 1
ATOM 907 N N . LYS A 1 114 ? 31.394 -8.233 -18.704 1.00 85.75 114 LYS A N 1
ATOM 908 C CA . LYS A 1 114 ? 30.936 -8.306 -17.309 1.00 85.75 114 LYS A CA 1
ATOM 909 C C . LYS A 1 114 ? 31.940 -7.744 -16.299 1.00 85.75 114 LYS A C 1
ATOM 911 O O . LYS A 1 114 ? 31.539 -7.456 -15.176 1.00 85.75 114 LYS A O 1
ATOM 916 N N . ASN A 1 115 ? 33.208 -7.589 -16.683 1.00 89.81 115 ASN A N 1
ATOM 917 C CA . ASN A 1 115 ? 34.258 -7.070 -15.808 1.00 89.81 115 ASN A CA 1
ATOM 918 C C . ASN A 1 115 ? 34.425 -5.549 -15.940 1.00 89.81 115 ASN A C 1
ATOM 920 O O . ASN A 1 115 ? 35.226 -4.952 -15.220 1.00 89.81 115 ASN A O 1
ATOM 924 N N . ASN A 1 116 ? 33.679 -4.904 -16.842 1.00 89.81 116 ASN A N 1
ATOM 925 C CA . ASN A 1 116 ? 33.721 -3.460 -16.996 1.00 89.81 116 ASN A CA 1
ATOM 926 C C . ASN A 1 116 ? 33.135 -2.768 -15.747 1.00 89.81 116 ASN A C 1
ATOM 928 O O . ASN A 1 116 ? 31.999 -3.079 -15.374 1.00 89.81 116 ASN A O 1
ATOM 932 N N . PRO A 1 117 ? 33.825 -1.773 -15.155 1.00 87.56 117 PRO A N 1
ATOM 933 C CA . PRO A 1 117 ? 33.333 -1.054 -13.978 1.00 87.56 117 PRO A CA 1
ATOM 934 C C . PRO A 1 117 ? 31.915 -0.497 -14.146 1.00 87.56 117 PRO A C 1
ATOM 936 O O . PRO A 1 117 ? 31.085 -0.632 -13.257 1.00 87.56 117 PRO A O 1
ATOM 939 N N . ASN A 1 118 ? 31.577 0.026 -15.329 1.00 82.25 118 ASN A N 1
ATOM 940 C CA . ASN A 1 118 ? 30.244 0.581 -15.575 1.00 82.25 118 ASN A CA 1
ATOM 941 C C . ASN A 1 118 ? 29.144 -0.495 -15.578 1.00 82.25 118 ASN A C 1
ATOM 943 O O . ASN A 1 118 ? 27.996 -0.208 -15.241 1.00 82.25 118 ASN A O 1
ATOM 947 N N . VAL A 1 119 ? 29.467 -1.722 -16.002 1.00 86.75 119 VAL A N 1
ATOM 948 C CA . VAL A 1 119 ? 28.520 -2.847 -15.994 1.00 86.75 119 VAL A CA 1
ATOM 949 C C . VAL A 1 119 ? 28.297 -3.321 -14.562 1.00 86.75 119 VAL A C 1
ATOM 951 O O . VAL A 1 119 ? 27.147 -3.532 -14.173 1.00 86.75 119 VAL A O 1
ATOM 954 N N . ILE A 1 120 ? 29.372 -3.411 -13.775 1.00 82.44 120 ILE A N 1
ATOM 955 C CA . ILE A 1 120 ? 29.323 -3.741 -12.346 1.00 82.44 120 ILE A CA 1
ATOM 956 C C . ILE A 1 120 ? 28.456 -2.716 -11.601 1.00 82.44 120 ILE A C 1
ATOM 958 O O . ILE A 1 120 ? 27.477 -3.109 -10.966 1.00 82.44 120 ILE A O 1
ATOM 962 N N . ASP A 1 121 ? 28.703 -1.416 -11.791 1.00 78.12 121 ASP A N 1
ATOM 963 C CA . ASP A 1 121 ? 27.926 -0.332 -11.173 1.00 78.12 121 ASP A CA 1
ATOM 964 C C . ASP A 1 121 ? 26.424 -0.432 -11.492 1.00 78.12 121 ASP A C 1
ATOM 966 O O . ASP A 1 121 ? 25.565 -0.258 -10.623 1.00 78.12 121 ASP A O 1
ATOM 970 N N . ILE A 1 122 ? 26.068 -0.739 -12.747 1.00 83.56 122 ILE A N 1
ATOM 971 C CA . ILE A 1 122 ? 24.663 -0.924 -13.143 1.00 83.56 122 ILE A CA 1
ATOM 972 C C . ILE A 1 122 ? 24.057 -2.154 -12.466 1.00 83.56 122 ILE A C 1
ATOM 974 O O . ILE A 1 122 ? 22.893 -2.112 -12.058 1.00 83.56 122 ILE A O 1
ATOM 978 N N . MET A 1 123 ? 24.803 -3.254 -12.354 1.00 82.56 123 MET A N 1
ATOM 979 C CA . MET A 1 123 ? 24.328 -4.468 -11.689 1.00 82.56 123 MET A CA 1
ATOM 980 C C . MET A 1 123 ? 24.097 -4.239 -10.194 1.00 82.56 123 MET A C 1
ATOM 982 O O . MET A 1 123 ? 23.038 -4.609 -9.679 1.00 82.56 123 MET A O 1
ATOM 986 N N . GLU A 1 124 ? 25.022 -3.564 -9.515 1.00 78.25 124 GLU A N 1
ATOM 987 C CA . GLU A 1 124 ? 24.867 -3.169 -8.114 1.00 78.25 124 GLU A CA 1
ATOM 988 C C . GLU A 1 124 ? 23.670 -2.234 -7.929 1.00 78.25 124 GLU A C 1
ATOM 990 O O . GLU A 1 124 ? 22.827 -2.448 -7.051 1.00 78.25 124 GLU A O 1
ATOM 995 N N . TYR A 1 125 ? 23.517 -1.250 -8.818 1.00 80.38 125 TYR A N 1
ATOM 996 C CA . TYR A 1 125 ? 22.382 -0.337 -8.791 1.00 80.38 125 TYR A CA 1
ATOM 997 C C . TYR A 1 125 ? 21.039 -1.055 -9.006 1.00 80.38 125 TYR A C 1
ATOM 999 O O . TYR A 1 125 ? 20.044 -0.750 -8.339 1.00 80.38 125 TYR A O 1
ATOM 1007 N N . ARG A 1 126 ? 20.993 -2.054 -9.898 1.00 82.31 126 ARG A N 1
ATOM 1008 C CA . ARG A 1 126 ? 19.816 -2.916 -10.098 1.00 82.31 126 ARG A CA 1
ATOM 1009 C C . ARG A 1 126 ? 19.486 -3.721 -8.847 1.00 82.31 126 ARG A C 1
ATOM 1011 O O . ARG A 1 126 ? 18.317 -3.756 -8.463 1.00 82.31 126 ARG A O 1
ATOM 1018 N N . ALA A 1 127 ? 20.489 -4.308 -8.195 1.00 73.38 127 ALA A N 1
ATOM 1019 C CA . ALA A 1 127 ? 20.305 -5.057 -6.955 1.00 73.38 127 ALA A CA 1
ATOM 1020 C C . ALA A 1 127 ? 19.788 -4.158 -5.819 1.00 73.38 127 ALA A C 1
ATOM 1022 O O . ALA A 1 127 ? 18.839 -4.525 -5.125 1.00 73.38 127 ALA A O 1
ATOM 1023 N N . TYR A 1 128 ? 20.350 -2.955 -5.666 1.00 75.69 128 TYR A N 1
ATOM 1024 C CA . TYR A 1 128 ? 19.872 -1.955 -4.708 1.00 75.69 128 TYR A CA 1
ATOM 1025 C C . TYR A 1 128 ? 18.405 -1.579 -4.958 1.00 75.69 128 TYR A C 1
ATOM 1027 O O . TYR A 1 128 ? 17.583 -1.601 -4.041 1.00 75.69 128 TYR A O 1
ATOM 1035 N N . LYS A 1 129 ? 18.051 -1.281 -6.212 1.00 76.88 129 LYS A N 1
ATOM 1036 C CA . LYS A 1 129 ? 16.682 -0.927 -6.604 1.00 76.88 129 LYS A CA 1
ATOM 1037 C C . LYS A 1 129 ? 15.693 -2.061 -6.338 1.00 76.88 129 LYS A C 1
ATOM 1039 O O . LYS A 1 129 ? 14.598 -1.795 -5.851 1.00 76.88 129 LYS A O 1
ATOM 1044 N N . PHE A 1 130 ? 16.079 -3.302 -6.628 1.00 75.25 130 PHE A N 1
ATOM 1045 C CA . PHE A 1 130 ? 15.256 -4.475 -6.340 1.00 75.25 130 PHE A CA 1
ATOM 1046 C C . PHE A 1 130 ? 14.996 -4.616 -4.834 1.00 75.25 130 PHE A C 1
ATOM 1048 O O . PHE A 1 130 ? 13.844 -4.700 -4.418 1.00 75.25 130 PHE A O 1
ATOM 1055 N N . LYS A 1 131 ? 16.044 -4.517 -4.002 1.00 69.62 131 LYS A N 1
ATOM 1056 C CA . LYS A 1 131 ? 15.909 -4.532 -2.534 1.00 69.62 131 LYS A CA 1
ATOM 1057 C C . LYS A 1 131 ? 14.984 -3.423 -2.027 1.00 69.62 131 LYS A C 1
ATOM 1059 O O . LYS A 1 131 ? 14.107 -3.692 -1.215 1.00 69.62 131 LYS A O 1
ATOM 1064 N N . ARG A 1 132 ? 15.148 -2.191 -2.523 1.00 70.12 132 ARG A N 1
ATOM 1065 C CA . ARG A 1 132 ? 14.314 -1.039 -2.139 1.00 70.12 132 ARG A CA 1
ATOM 1066 C C . ARG A 1 132 ? 12.849 -1.215 -2.546 1.00 70.12 132 ARG A C 1
ATOM 1068 O O . ARG A 1 132 ? 11.973 -0.852 -1.774 1.00 70.12 132 ARG A O 1
ATOM 1075 N N . SER A 1 133 ? 12.587 -1.790 -3.720 1.00 68.94 133 SER A N 1
ATOM 1076 C CA . SER A 1 133 ? 11.227 -2.106 -4.172 1.00 68.94 133 SER A CA 1
ATOM 1077 C C . SER A 1 133 ? 10.567 -3.160 -3.282 1.00 68.94 133 SER A C 1
ATOM 1079 O O . SER A 1 133 ? 9.428 -2.974 -2.872 1.00 68.94 133 SER A O 1
ATOM 1081 N N . ASN A 1 134 ? 11.291 -4.229 -2.936 1.00 70.38 134 ASN A N 1
ATOM 1082 C CA . ASN A 1 134 ? 10.773 -5.274 -2.049 1.00 70.38 134 ASN A CA 1
ATOM 1083 C C . ASN A 1 134 ? 10.502 -4.740 -0.639 1.00 70.38 134 ASN A C 1
ATOM 1085 O O . ASN A 1 134 ? 9.475 -5.059 -0.055 1.00 70.38 134 ASN A O 1
ATOM 1089 N N . LEU A 1 135 ? 11.397 -3.901 -0.106 1.00 60.72 135 LEU A N 1
ATOM 1090 C CA . LEU A 1 135 ? 11.195 -3.234 1.182 1.00 60.72 135 LEU A CA 1
ATOM 1091 C C . LEU A 1 135 ? 9.945 -2.349 1.169 1.00 60.72 135 LEU A C 1
ATOM 1093 O O . LEU A 1 135 ? 9.171 -2.400 2.114 1.00 60.72 135 LEU A O 1
ATOM 1097 N N . ALA A 1 136 ? 9.721 -1.579 0.101 1.00 62.06 136 ALA A N 1
ATOM 1098 C CA . ALA A 1 136 ? 8.517 -0.760 -0.031 1.00 62.06 136 ALA A CA 1
ATOM 1099 C C . ALA A 1 136 ? 7.243 -1.615 -0.100 1.00 62.06 136 ALA A C 1
ATOM 1101 O O . ALA A 1 136 ? 6.290 -1.327 0.609 1.00 62.06 136 ALA A O 1
ATOM 1102 N N . GLN A 1 137 ? 7.248 -2.708 -0.871 1.00 63.94 137 GLN A N 1
ATOM 1103 C CA . GLN A 1 137 ? 6.123 -3.652 -0.902 1.00 63.94 137 GLN A CA 1
ATOM 1104 C C . GLN A 1 137 ? 5.860 -4.291 0.464 1.00 63.94 137 GLN A C 1
ATOM 1106 O O . GLN A 1 137 ? 4.709 -4.448 0.851 1.00 63.94 137 GLN A O 1
ATOM 1111 N N . MET A 1 138 ? 6.916 -4.641 1.199 1.00 58.47 138 MET A N 1
ATOM 1112 C CA . MET A 1 138 ? 6.800 -5.205 2.541 1.00 58.47 138 MET A CA 1
ATOM 1113 C C . MET A 1 138 ? 6.253 -4.175 3.535 1.00 58.47 138 MET A C 1
ATOM 1115 O O . MET A 1 138 ? 5.400 -4.519 4.342 1.00 58.47 138 MET A O 1
ATOM 1119 N N . ILE A 1 139 ? 6.681 -2.912 3.443 1.00 56.88 139 ILE A N 1
ATOM 1120 C CA . ILE A 1 139 ? 6.124 -1.805 4.231 1.00 56.88 139 ILE A CA 1
ATOM 1121 C C . ILE A 1 139 ? 4.649 -1.592 3.892 1.00 56.88 139 ILE A C 1
ATOM 1123 O O . ILE A 1 139 ? 3.849 -1.473 4.808 1.00 56.88 139 ILE A O 1
ATOM 1127 N N . ASP A 1 140 ? 4.268 -1.575 2.615 1.00 60.16 140 ASP A N 1
ATOM 1128 C CA . ASP A 1 140 ? 2.865 -1.441 2.210 1.00 60.16 140 ASP A CA 1
ATOM 1129 C C . ASP A 1 140 ? 2.028 -2.622 2.703 1.00 60.16 140 ASP A C 1
ATOM 1131 O O . ASP A 1 140 ? 0.926 -2.430 3.207 1.00 60.16 140 ASP A O 1
ATOM 1135 N N . GLN A 1 141 ? 2.560 -3.842 2.629 1.00 58.25 141 GLN A N 1
ATOM 1136 C CA . GLN A 1 141 ? 1.894 -5.022 3.165 1.00 58.25 141 GLN A CA 1
ATOM 1137 C C . GLN A 1 141 ? 1.739 -4.935 4.688 1.00 58.25 141 GLN A C 1
ATOM 1139 O O . GLN A 1 141 ? 0.652 -5.187 5.192 1.00 58.25 141 GLN A O 1
ATOM 1144 N N . MET A 1 142 ? 2.774 -4.501 5.411 1.00 55.41 142 MET A N 1
ATOM 1145 C CA . MET A 1 142 ? 2.690 -4.251 6.851 1.00 55.41 142 MET A CA 1
ATOM 1146 C C . MET A 1 142 ? 1.707 -3.125 7.184 1.00 55.41 142 MET A C 1
ATOM 1148 O O . MET A 1 142 ? 0.965 -3.246 8.150 1.00 55.41 142 MET A O 1
ATOM 1152 N N . LYS A 1 143 ? 1.658 -2.048 6.390 1.00 58.88 143 LYS A N 1
ATOM 1153 C CA . LYS A 1 143 ? 0.655 -0.987 6.541 1.00 58.88 143 LYS A CA 1
ATOM 1154 C C . LYS A 1 143 ? -0.747 -1.550 6.368 1.00 58.88 143 LYS A C 1
ATOM 1156 O O . LYS A 1 143 ? -1.605 -1.159 7.130 1.00 58.88 143 LYS A O 1
ATOM 1161 N N . LEU A 1 144 ? -0.987 -2.455 5.419 1.00 59.12 144 LEU A N 1
ATOM 1162 C CA . LEU A 1 144 ? -2.296 -3.095 5.226 1.00 59.12 144 LEU A CA 1
ATOM 1163 C C . LEU A 1 144 ? -2.632 -4.063 6.373 1.00 59.12 144 LEU A C 1
ATOM 1165 O O . LEU A 1 144 ? -3.761 -4.082 6.852 1.00 59.12 144 LEU A O 1
ATOM 1169 N N . GLU A 1 145 ? -1.652 -4.844 6.832 1.00 54.00 145 GLU A N 1
ATOM 1170 C CA . GLU A 1 145 ? -1.811 -5.816 7.922 1.00 54.00 145 GLU A CA 1
ATOM 1171 C C . GLU A 1 145 ? -2.062 -5.132 9.275 1.00 54.00 145 GLU A C 1
ATOM 1173 O O . GLU A 1 145 ? -2.951 -5.553 10.011 1.00 54.00 145 GLU A O 1
ATOM 1178 N N . HIS A 1 146 ? -1.339 -4.048 9.568 1.00 49.81 146 HIS A N 1
ATOM 1179 C CA . HIS A 1 146 ? -1.457 -3.269 10.804 1.00 49.81 146 HIS A CA 1
ATOM 1180 C C . HIS A 1 146 ? -2.355 -2.032 10.667 1.00 49.81 146 HIS A C 1
ATOM 1182 O O . HIS A 1 146 ? -2.541 -1.315 11.647 1.00 49.81 146 HIS A O 1
ATOM 1188 N N . ALA A 1 147 ? -2.928 -1.754 9.488 1.00 51.94 147 ALA A N 1
ATOM 1189 C CA . ALA A 1 147 ? -3.823 -0.609 9.287 1.00 51.94 147 ALA A CA 1
ATOM 1190 C C . ALA A 1 147 ? -5.008 -0.683 10.240 1.00 51.94 147 ALA A C 1
ATOM 1192 O O . ALA A 1 147 ? -5.368 0.335 10.812 1.00 51.94 147 ALA A O 1
ATOM 1193 N N . ALA A 1 148 ? -5.580 -1.873 10.430 1.00 51.50 148 ALA A N 1
ATOM 1194 C CA . ALA A 1 148 ? -6.704 -2.074 11.333 1.00 51.50 148 ALA A CA 1
ATOM 1195 C C . ALA A 1 148 ? -6.310 -1.854 12.804 1.00 51.50 148 ALA A C 1
ATOM 1197 O O . ALA A 1 148 ? -7.021 -1.161 13.519 1.00 51.50 148 ALA A O 1
ATOM 1198 N N . GLU A 1 149 ? -5.162 -2.381 13.244 1.00 52.44 149 GLU A N 1
ATOM 1199 C CA . GLU A 1 149 ? -4.671 -2.219 14.622 1.00 52.44 149 GLU A CA 1
ATOM 1200 C C . GLU A 1 149 ? -4.312 -0.761 14.928 1.00 52.44 149 GLU A C 1
ATOM 1202 O O . GLU A 1 149 ? -4.765 -0.209 15.927 1.00 52.44 149 GLU A O 1
ATOM 1207 N N . PHE A 1 150 ? -3.563 -0.108 14.034 1.00 48.91 150 PHE A N 1
ATOM 1208 C CA . PHE A 1 150 ? -3.200 1.301 14.174 1.00 48.91 150 PHE A CA 1
ATOM 1209 C C . PHE A 1 150 ? -4.432 2.203 14.086 1.00 48.91 150 PHE A C 1
ATOM 1211 O O . PHE A 1 150 ? -4.542 3.155 14.848 1.00 48.91 150 PHE A O 1
ATOM 1218 N N . ALA A 1 151 ? -5.379 1.910 13.191 1.00 50.75 151 ALA A N 1
ATOM 1219 C CA . ALA A 1 151 ? -6.640 2.638 13.110 1.00 50.75 151 ALA A CA 1
ATOM 1220 C C . ALA A 1 151 ? -7.461 2.510 14.391 1.00 50.75 151 ALA A C 1
ATOM 1222 O O . ALA A 1 151 ? -8.005 3.508 14.857 1.00 50.75 151 ALA A O 1
ATOM 1223 N N . GLN A 1 152 ? -7.512 1.312 14.974 1.00 56.16 152 GLN A N 1
ATOM 1224 C CA . GLN A 1 152 ? -8.215 1.061 16.225 1.00 56.16 152 GLN A CA 1
ATOM 1225 C C . GLN A 1 152 ? -7.547 1.791 17.396 1.00 56.16 152 GLN A C 1
ATOM 1227 O O . GLN A 1 152 ? -8.226 2.483 18.144 1.00 56.16 152 GLN A O 1
ATOM 1232 N N . GLU A 1 153 ? -6.219 1.727 17.516 1.00 54.88 153 GLU A N 1
ATOM 1233 C CA . GLU A 1 153 ? -5.470 2.456 18.546 1.00 54.88 153 GLU A CA 1
ATOM 1234 C C . GLU A 1 153 ? -5.618 3.978 18.381 1.00 54.88 153 GLU A C 1
ATOM 1236 O O . GLU A 1 153 ? -5.851 4.705 19.349 1.00 54.88 153 GLU A O 1
ATOM 1241 N N . SER A 1 154 ? -5.550 4.471 17.141 1.00 48.34 154 SER A N 1
ATOM 1242 C CA . SER A 1 154 ? -5.771 5.883 16.827 1.00 48.34 154 SER A CA 1
ATOM 1243 C C . SER A 1 154 ? -7.199 6.307 17.175 1.00 48.34 154 SER A C 1
ATOM 1245 O O . SER A 1 154 ? -7.376 7.373 17.752 1.00 48.34 154 SER A O 1
ATOM 1247 N N . LYS A 1 155 ? -8.205 5.466 16.894 1.00 57.19 155 LYS A N 1
ATOM 1248 C CA . LYS A 1 155 ? -9.621 5.669 17.243 1.00 57.19 155 LYS A CA 1
ATOM 1249 C C . LYS A 1 155 ? -9.845 5.680 18.749 1.00 57.19 155 LYS A C 1
ATOM 1251 O O . LYS A 1 155 ? -10.540 6.563 19.234 1.00 57.19 155 LYS A O 1
ATOM 1256 N N . ASP A 1 156 ? -9.243 4.758 19.492 1.00 61.06 156 ASP A N 1
ATOM 1257 C CA . ASP A 1 156 ? -9.352 4.707 20.951 1.00 61.06 156 ASP A CA 1
ATOM 1258 C C . ASP A 1 156 ? -8.728 5.950 21.596 1.00 61.06 156 ASP A C 1
ATOM 1260 O O . ASP A 1 156 ? -9.277 6.510 22.548 1.00 61.06 156 ASP A O 1
ATOM 1264 N N . ASN A 1 157 ? -7.607 6.426 21.050 1.00 58.22 157 ASN A N 1
ATOM 1265 C CA . ASN A 1 157 ? -6.970 7.669 21.479 1.00 58.22 157 ASN A CA 1
ATOM 1266 C C . ASN A 1 157 ? -7.808 8.903 21.107 1.00 58.22 157 ASN A C 1
ATOM 1268 O O . ASN A 1 157 ? -7.970 9.804 21.928 1.00 58.22 157 ASN A O 1
ATOM 1272 N N . LEU A 1 158 ? -8.398 8.918 19.910 1.00 56.25 158 LEU A N 1
ATOM 1273 C CA . LEU A 1 158 ? -9.330 9.951 19.452 1.00 56.25 158 LEU A CA 1
ATOM 1274 C C . LEU A 1 158 ? -10.578 10.019 20.322 1.00 56.25 158 LEU A C 1
ATOM 1276 O O . LEU A 1 158 ? -10.964 11.097 20.760 1.00 56.25 158 LEU A O 1
ATOM 1280 N N . HIS A 1 159 ? -11.191 8.874 20.606 1.00 55.59 159 HIS A N 1
ATOM 1281 C CA . HIS A 1 159 ? -12.399 8.802 21.407 1.00 55.59 159 HIS A CA 1
ATOM 1282 C C . HIS A 1 159 ? -12.131 9.259 22.842 1.00 55.59 159 HIS A C 1
ATOM 1284 O O . HIS A 1 159 ? -12.928 10.023 23.381 1.00 55.59 159 HIS A O 1
ATOM 1290 N N . LYS A 1 160 ? -10.990 8.871 23.431 1.00 62.38 160 LYS A N 1
ATOM 1291 C CA . LYS A 1 160 ? -10.542 9.392 24.732 1.00 62.38 160 LYS A CA 1
ATOM 1292 C C . LYS A 1 160 ? -10.339 10.906 24.700 1.00 62.38 160 LYS A C 1
ATOM 1294 O O . LYS A 1 160 ? -10.849 11.587 25.576 1.00 62.38 160 LYS A O 1
ATOM 1299 N N . SER A 1 161 ? -9.669 11.433 23.675 1.00 57.19 161 SER A N 1
ATOM 1300 C CA . SER A 1 161 ? -9.412 12.873 23.552 1.00 57.19 161 SER A CA 1
ATOM 1301 C C . SER A 1 161 ? -10.689 13.697 23.328 1.00 57.19 161 SER A C 1
ATOM 1303 O O . SER A 1 161 ? -10.812 14.778 23.894 1.00 57.19 161 SER A O 1
ATOM 1305 N N . LEU A 1 162 ? -11.658 13.178 22.567 1.00 56.56 162 LEU A N 1
ATOM 1306 C CA . LEU A 1 162 ? -12.982 13.786 22.378 1.00 56.56 162 LEU A CA 1
ATOM 1307 C C . LEU A 1 162 ? -13.816 13.764 23.671 1.00 56.56 162 LEU A C 1
ATOM 1309 O O . LEU A 1 162 ? -14.446 14.762 24.007 1.00 56.56 162 LEU A O 1
ATOM 1313 N N . ILE A 1 163 ? -13.787 12.657 24.424 1.00 52.75 163 ILE A N 1
ATOM 1314 C CA . ILE A 1 163 ? -14.440 12.569 25.742 1.00 52.75 163 ILE A CA 1
ATOM 1315 C C . ILE A 1 163 ? -13.796 13.555 26.725 1.00 52.75 163 ILE A C 1
ATOM 1317 O O . ILE A 1 163 ? -14.504 14.244 27.458 1.00 52.75 163 ILE A O 1
ATOM 1321 N N . ASP A 1 164 ? -12.465 13.652 26.729 1.00 51.44 164 ASP A N 1
ATOM 1322 C CA . ASP A 1 164 ? -11.748 14.624 27.553 1.00 51.44 164 ASP A CA 1
ATOM 1323 C C . ASP A 1 164 ? -12.145 16.062 27.156 1.00 51.44 164 ASP A C 1
ATOM 1325 O O . ASP A 1 164 ? -12.426 16.878 28.033 1.00 51.44 164 ASP A O 1
ATOM 1329 N N . GLN A 1 165 ? -12.287 16.367 25.858 1.00 50.88 165 GLN A N 1
ATOM 1330 C CA . GLN A 1 165 ? -12.775 17.665 25.361 1.00 50.88 165 GLN A CA 1
ATOM 1331 C C . GLN A 1 165 ? -14.191 18.021 25.831 1.00 50.88 165 GLN A C 1
ATOM 1333 O O . GLN A 1 165 ? -14.416 19.161 26.239 1.00 50.88 165 GLN A O 1
ATOM 1338 N N . GLU A 1 166 ? -15.137 17.077 25.798 1.00 47.06 166 GLU A N 1
ATOM 1339 C CA . GLU A 1 166 ? -16.504 17.288 26.305 1.00 47.06 166 GLU A CA 1
ATOM 1340 C C . GLU A 1 166 ? -16.523 17.526 27.826 1.00 47.06 166 GLU A C 1
ATOM 1342 O O . GLU A 1 166 ? -17.350 18.286 28.330 1.00 47.06 166 GLU A O 1
ATOM 1347 N N . LEU A 1 167 ? -15.574 16.940 28.566 1.00 38.19 167 LEU A N 1
ATOM 1348 C CA . LEU A 1 167 ? -15.435 17.122 30.013 1.00 38.19 167 LEU A CA 1
ATOM 1349 C C . LEU A 1 167 ? -14.840 18.480 30.427 1.00 38.19 167 LEU A C 1
ATOM 1351 O O . LEU A 1 167 ? -15.019 18.884 31.579 1.00 38.19 167 LEU A O 1
ATOM 1355 N N . HIS A 1 168 ? -14.120 19.171 29.537 1.00 46.41 168 HIS A N 1
ATOM 1356 C CA . HIS A 1 168 ? -13.377 20.397 29.857 1.00 46.41 168 HIS A CA 1
ATOM 1357 C C . HIS A 1 168 ? -14.198 21.696 29.790 1.00 46.41 168 HIS A C 1
ATOM 1359 O O . HIS A 1 168 ? -13.645 22.764 30.038 1.00 46.41 168 HIS A O 1
ATOM 1365 N N . GLY A 1 169 ? -15.507 21.637 29.508 1.00 45.81 169 GLY A N 1
ATOM 1366 C CA . GLY A 1 169 ? -16.429 22.757 29.759 1.00 45.81 169 GLY A CA 1
ATOM 1367 C C . GLY A 1 169 ? -16.079 24.086 29.071 1.00 45.81 169 GLY A C 1
ATOM 1368 O O . GLY A 1 169 ? -16.538 25.138 29.507 1.00 45.81 169 GLY A O 1
ATOM 1369 N N . LEU A 1 170 ? -15.287 24.072 27.993 1.00 43.88 170 LEU A N 1
ATOM 1370 C CA . LEU A 1 170 ? -14.917 25.289 27.253 1.00 43.88 170 LEU A CA 1
ATOM 1371 C C . LEU A 1 170 ? -16.105 25.940 26.528 1.00 43.88 170 LEU A C 1
ATOM 1373 O O . LEU A 1 170 ? -16.000 27.084 26.082 1.00 43.88 170 LEU A O 1
ATOM 1377 N N . ASP A 1 171 ? -17.242 25.247 26.455 1.00 43.69 171 ASP A N 1
ATOM 1378 C CA . ASP A 1 171 ? -18.487 25.794 25.921 1.00 43.69 171 ASP A CA 1
ATOM 1379 C C . ASP A 1 171 ? -19.121 26.838 26.878 1.00 43.69 171 ASP A C 1
ATOM 1381 O O . ASP A 1 171 ? -19.829 27.730 26.410 1.00 43.69 171 ASP A O 1
ATOM 1385 N N . ASP A 1 172 ? -18.806 26.827 28.185 1.00 41.56 172 ASP A N 1
ATOM 1386 C CA . ASP A 1 172 ? -19.409 27.744 29.179 1.00 41.56 172 ASP A CA 1
ATOM 1387 C C . ASP A 1 172 ? -18.668 29.089 29.338 1.00 41.56 172 ASP A C 1
ATOM 1389 O O . ASP A 1 172 ? -19.172 30.017 29.975 1.00 41.56 172 ASP A O 1
ATOM 1393 N N . ALA A 1 173 ? -17.487 29.247 28.730 1.00 42.06 173 ALA A N 1
ATOM 1394 C CA . ALA A 1 173 ? -16.665 30.454 28.859 1.00 42.06 173 ALA A CA 1
ATOM 1395 C C . ALA A 1 173 ? -16.663 31.356 27.611 1.00 42.06 173 ALA A C 1
ATOM 1397 O O . ALA A 1 173 ? -15.717 32.113 27.430 1.00 42.06 173 ALA A O 1
ATOM 1398 N N . GLY A 1 174 ? -17.679 31.296 26.739 1.00 44.03 174 GLY A N 1
ATOM 1399 C CA . GLY A 1 174 ? -18.053 32.372 25.797 1.00 44.03 174 GLY A CA 1
ATOM 1400 C C . GLY A 1 174 ? -16.986 32.981 24.860 1.00 44.03 174 GLY A C 1
ATOM 1401 O O . GLY A 1 174 ? -17.279 33.985 24.220 1.00 44.03 174 GLY A O 1
ATOM 1402 N N . ASN A 1 175 ? -15.776 32.422 24.760 1.00 50.16 175 ASN A N 1
ATOM 1403 C CA . ASN A 1 175 ? -14.624 33.017 24.067 1.00 50.16 175 ASN A CA 1
ATOM 1404 C C . ASN A 1 175 ? -13.818 31.976 23.267 1.00 50.16 175 ASN A C 1
ATOM 1406 O O . ASN A 1 175 ? -12.601 32.088 23.128 1.00 50.16 175 ASN A O 1
ATOM 1410 N N . SER A 1 176 ? -14.487 30.965 22.710 1.00 54.03 176 SER A N 1
ATOM 1411 C CA . SER A 1 176 ? -13.863 30.118 21.687 1.00 54.03 176 SER A CA 1
ATOM 1412 C C . SER A 1 176 ? -13.558 30.970 20.451 1.00 54.03 176 SER A C 1
ATOM 1414 O O . SER A 1 176 ? -14.453 31.633 19.921 1.00 54.03 176 SER A O 1
ATOM 1416 N N . THR A 1 177 ? -12.304 30.987 19.989 1.00 62.78 177 THR A N 1
ATOM 1417 C CA . THR A 1 177 ? -11.955 31.681 18.743 1.00 62.78 177 THR A CA 1
ATOM 1418 C C . THR A 1 177 ? -12.716 31.047 17.570 1.00 62.78 177 THR A C 1
ATOM 1420 O O . THR A 1 177 ? -12.983 29.840 17.581 1.00 62.78 177 THR A O 1
ATOM 1423 N N . PRO A 1 178 ? -13.089 31.820 16.535 1.00 68.56 178 PRO A N 1
ATOM 1424 C CA . PRO A 1 178 ? -13.774 31.273 15.363 1.00 68.56 178 PRO A CA 1
ATOM 1425 C C . PRO A 1 178 ? -12.949 30.184 14.657 1.00 68.56 178 PRO A C 1
ATOM 1427 O O . PRO A 1 178 ? -13.529 29.269 14.074 1.00 68.56 178 PRO A O 1
ATOM 1430 N N . GLU A 1 179 ? -11.613 30.235 14.750 1.00 69.75 179 GLU A N 1
ATOM 1431 C CA . GLU A 1 179 ? -10.735 29.166 14.259 1.00 69.75 179 GLU A CA 1
ATOM 1432 C C . GLU A 1 179 ? -10.893 27.858 15.053 1.00 69.75 179 GLU A C 1
ATOM 1434 O O . GLU A 1 179 ? -10.926 26.787 14.448 1.00 69.75 179 GLU A O 1
ATOM 1439 N N . LEU A 1 180 ? -11.051 27.930 16.380 1.00 66.44 180 LEU A N 1
ATOM 1440 C CA . LEU A 1 180 ? -11.214 26.757 17.244 1.00 66.44 180 LEU A CA 1
ATOM 1441 C C . LEU A 1 180 ? -12.542 26.032 16.981 1.00 66.44 180 LEU A C 1
ATOM 1443 O O . LEU A 1 180 ? -12.572 24.806 16.892 1.00 66.44 180 LEU A O 1
ATOM 1447 N N . LEU A 1 181 ? -13.631 26.788 16.799 1.00 69.50 181 LEU A N 1
ATOM 1448 C CA . LEU A 1 181 ? -14.945 26.228 16.460 1.00 69.50 181 LEU A CA 1
ATOM 1449 C C . LEU A 1 181 ? -14.931 25.550 15.084 1.00 69.50 181 LEU A C 1
ATOM 1451 O O . LEU A 1 181 ? -15.386 24.417 14.951 1.00 69.50 181 LEU A O 1
ATOM 1455 N N . ALA A 1 182 ? -14.338 26.199 14.077 1.00 77.06 182 ALA A N 1
ATOM 1456 C CA . ALA A 1 182 ? -14.211 25.619 12.741 1.00 77.06 182 ALA A CA 1
ATOM 1457 C C . ALA A 1 182 ? -13.380 24.322 12.745 1.00 77.06 182 ALA A C 1
ATOM 1459 O O . ALA A 1 182 ? -13.687 23.378 12.011 1.00 77.06 182 ALA A O 1
ATOM 1460 N N . LEU A 1 183 ? -12.339 24.258 13.579 1.00 71.81 183 LEU A N 1
ATOM 1461 C CA . LEU A 1 183 ? -11.498 23.074 13.717 1.00 71.81 183 LEU A CA 1
ATOM 1462 C C . LEU A 1 183 ? -12.224 21.936 14.455 1.00 71.81 183 LEU A C 1
ATOM 1464 O O . LEU A 1 183 ? -12.166 20.798 13.992 1.00 71.81 183 LEU A O 1
ATOM 1468 N N . LYS A 1 184 ? -12.989 22.242 15.516 1.00 66.19 184 LYS A N 1
ATOM 1469 C CA . LYS A 1 184 ? -13.871 21.284 16.221 1.00 66.19 184 LYS A CA 1
ATOM 1470 C C . LYS A 1 184 ? -14.896 20.664 15.262 1.00 66.19 184 LYS A C 1
ATOM 1472 O O . LYS A 1 184 ? -15.052 19.443 15.225 1.00 66.19 184 LYS A O 1
ATOM 1477 N N . ASP A 1 185 ? -15.526 21.486 14.423 1.00 75.00 185 ASP A N 1
ATOM 1478 C CA . ASP A 1 185 ? -16.487 21.025 13.412 1.00 75.00 185 ASP A CA 1
ATOM 1479 C C . ASP A 1 185 ? -15.827 20.152 12.333 1.00 75.00 185 ASP A C 1
ATOM 1481 O O . ASP A 1 185 ? -16.390 19.136 11.913 1.00 75.00 185 ASP A O 1
ATOM 1485 N N . THR A 1 186 ? -14.619 20.521 11.894 1.00 75.50 186 THR A N 1
ATOM 1486 C CA . THR A 1 186 ? -13.858 19.765 10.886 1.00 75.50 186 THR A CA 1
ATOM 1487 C C . THR A 1 186 ? -13.475 18.384 11.413 1.00 75.50 186 THR A C 1
ATOM 1489 O O . THR A 1 186 ? -13.766 17.382 10.760 1.00 75.50 186 THR A O 1
ATOM 1492 N N . VAL A 1 187 ? -12.924 18.322 12.629 1.00 68.62 187 VAL A N 1
ATOM 1493 C CA . VAL A 1 187 ? -12.583 17.071 13.319 1.00 68.62 187 VAL A CA 1
ATOM 1494 C C . VAL A 1 187 ? -13.816 16.182 13.486 1.00 68.62 187 VAL A C 1
ATOM 1496 O O . VAL A 1 187 ? -13.768 14.996 13.163 1.00 68.62 187 VAL A O 1
ATOM 1499 N N . SER A 1 188 ? -14.945 16.746 13.929 1.00 69.38 188 SER A N 1
ATOM 1500 C CA . SER A 1 188 ? -16.193 15.992 14.107 1.00 69.38 188 SER A CA 1
ATOM 1501 C C . SER A 1 188 ? -16.699 15.398 12.787 1.00 69.38 188 SER A C 1
ATOM 1503 O O . SER A 1 188 ? -17.047 14.215 12.709 1.00 69.38 188 SER A O 1
ATOM 1505 N N . LYS A 1 189 ? -16.674 16.184 11.706 1.00 78.06 189 LYS A N 1
ATOM 1506 C CA . LYS A 1 189 ? -17.088 15.737 10.369 1.00 78.06 189 LYS A CA 1
ATOM 1507 C C . LYS A 1 189 ? -16.171 14.653 9.798 1.00 78.06 189 LYS A C 1
ATOM 1509 O O . LYS A 1 189 ? -16.654 13.681 9.207 1.00 78.06 189 LYS A O 1
ATOM 1514 N N . ASP A 1 190 ? -14.861 14.807 9.952 1.00 72.88 190 ASP A N 1
ATOM 1515 C CA . ASP A 1 190 ? -13.889 13.827 9.470 1.00 72.88 190 ASP A CA 1
ATOM 1516 C C . ASP A 1 190 ? -13.976 12.523 10.276 1.00 72.88 190 ASP A C 1
ATOM 1518 O O . ASP A 1 190 ? -13.933 11.440 9.692 1.00 72.88 190 ASP A O 1
ATOM 1522 N N . TYR A 1 191 ? -14.226 12.605 11.587 1.00 69.94 191 TYR A N 1
ATOM 1523 C CA . TYR A 1 191 ? -14.496 11.438 12.428 1.00 69.94 191 TYR A CA 1
ATOM 1524 C C . TYR A 1 191 ? -15.766 10.689 11.994 1.00 69.94 191 TYR A C 1
ATOM 1526 O O . TYR A 1 191 ? -15.749 9.468 11.839 1.00 69.94 191 TYR A O 1
ATOM 1534 N N . GLN A 1 192 ? -16.863 11.399 11.710 1.00 73.50 192 GLN A N 1
ATOM 1535 C CA . GLN A 1 192 ? -18.079 10.776 11.167 1.00 73.50 192 GLN A CA 1
ATOM 1536 C C . GLN A 1 192 ? -17.828 10.097 9.815 1.00 73.50 192 GLN A C 1
ATOM 1538 O O . GLN A 1 192 ? -18.347 9.010 9.552 1.00 73.50 192 GLN A O 1
ATOM 1543 N N . SER A 1 193 ? -17.002 10.717 8.971 1.00 75.94 193 SER A N 1
ATOM 1544 C CA . SER A 1 193 ? -16.593 10.145 7.685 1.00 75.94 193 SER A CA 1
ATOM 1545 C C . SER A 1 193 ? -15.774 8.864 7.880 1.00 75.94 193 SER A C 1
ATOM 1547 O O . SER A 1 193 ? -15.975 7.891 7.154 1.00 75.94 193 SER A O 1
ATOM 1549 N N . LEU A 1 194 ? -14.922 8.818 8.909 1.00 73.50 194 LEU A N 1
ATOM 1550 C CA . LEU A 1 194 ? -14.121 7.649 9.272 1.00 73.50 194 LEU A CA 1
ATOM 1551 C C . LEU A 1 194 ? -15.008 6.489 9.728 1.00 73.50 194 LEU A C 1
ATOM 1553 O O . LEU A 1 194 ? -14.866 5.376 9.223 1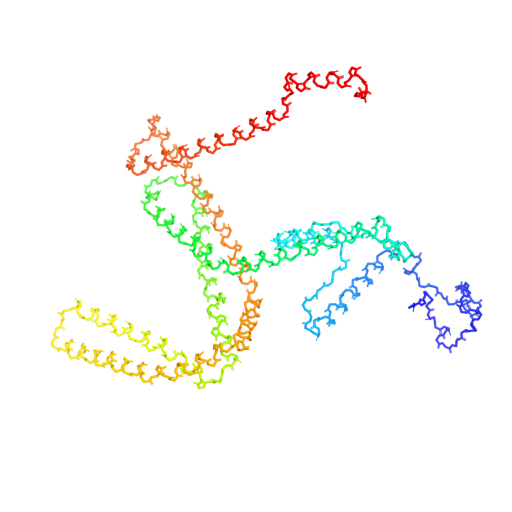.00 73.50 194 LEU A O 1
ATOM 1557 N N . VAL A 1 195 ? -15.979 6.764 10.603 1.00 68.94 195 VAL A N 1
ATOM 1558 C CA . VAL A 1 195 ? -16.968 5.772 11.056 1.00 68.94 195 VAL A CA 1
ATOM 1559 C C . VAL A 1 195 ? -17.821 5.253 9.893 1.00 68.94 195 VAL A C 1
ATOM 1561 O O . VAL A 1 195 ? -18.171 4.074 9.850 1.00 68.94 195 VAL A O 1
ATOM 1564 N N . ALA A 1 196 ? -18.176 6.104 8.926 1.00 76.62 196 ALA A N 1
ATOM 1565 C CA . ALA A 1 196 ? -18.906 5.673 7.735 1.00 76.62 196 ALA A CA 1
ATOM 1566 C C . ALA A 1 196 ? -18.053 4.768 6.831 1.00 76.62 196 ALA A C 1
ATOM 1568 O O . ALA A 1 196 ? -18.557 3.776 6.307 1.00 76.62 196 ALA A O 1
ATOM 1569 N N . MET A 1 197 ? -16.767 5.085 6.677 1.00 73.12 197 MET A N 1
ATOM 1570 C CA . MET A 1 197 ? -15.832 4.323 5.851 1.00 73.12 197 MET A CA 1
ATOM 1571 C C . MET A 1 197 ? -15.504 2.951 6.452 1.00 73.12 197 MET A C 1
ATOM 1573 O O . MET A 1 197 ? -15.422 1.967 5.720 1.00 73.12 197 MET A O 1
ATOM 1577 N N . GLU A 1 198 ? -15.430 2.861 7.782 1.00 66.75 198 GLU A N 1
ATOM 1578 C CA . GLU A 1 198 ? -15.265 1.608 8.534 1.00 66.75 198 GLU A CA 1
ATOM 1579 C C . GLU A 1 198 ? -16.361 0.580 8.206 1.00 66.75 198 GLU A C 1
ATOM 1581 O O . GLU A 1 198 ? -16.087 -0.612 8.113 1.00 66.75 198 GLU A O 1
ATOM 1586 N N . LYS A 1 199 ? -17.593 1.032 7.938 1.00 74.75 199 LYS A N 1
ATOM 1587 C CA . LYS A 1 199 ? -18.711 0.145 7.563 1.00 74.75 199 LYS A CA 1
ATOM 1588 C C . LYS A 1 199 ? -18.564 -0.473 6.172 1.00 74.75 199 LYS A C 1
ATOM 1590 O O . LYS A 1 199 ? -19.241 -1.453 5.875 1.00 74.75 199 LYS A O 1
ATOM 1595 N N . ILE A 1 200 ? -17.759 0.140 5.309 1.00 76.25 200 ILE A N 1
ATOM 1596 C CA . ILE A 1 200 ? -17.588 -0.255 3.904 1.00 76.25 200 ILE A CA 1
ATOM 1597 C C . ILE A 1 200 ? -16.294 -1.063 3.725 1.00 76.25 200 ILE A C 1
ATOM 1599 O O . ILE A 1 200 ? -16.193 -1.857 2.794 1.00 76.25 200 ILE A O 1
ATOM 1603 N N . LEU A 1 201 ? -15.326 -0.881 4.624 1.00 75.00 201 LEU A N 1
ATOM 1604 C CA . LEU A 1 201 ? -14.031 -1.549 4.598 1.00 75.00 201 LEU A CA 1
ATOM 1605 C C . LEU A 1 201 ? -14.134 -3.062 4.744 1.00 75.00 201 LEU A C 1
ATOM 1607 O O . LEU A 1 201 ? -14.763 -3.585 5.667 1.00 75.00 201 LEU A O 1
ATOM 1611 N N . ILE A 1 202 ? -13.416 -3.774 3.877 1.00 78.06 202 ILE A N 1
ATOM 1612 C CA . ILE A 1 202 ? -13.274 -5.218 4.007 1.00 78.06 202 ILE A CA 1
ATOM 1613 C C . ILE A 1 202 ? -12.145 -5.501 4.998 1.00 78.06 202 ILE A C 1
ATOM 1615 O O . ILE A 1 202 ? -10.958 -5.431 4.670 1.00 78.06 202 ILE A O 1
ATOM 1619 N N . THR A 1 203 ? -12.522 -5.842 6.230 1.00 75.75 203 THR A N 1
ATOM 1620 C CA . THR A 1 203 ? -11.576 -6.295 7.256 1.00 75.75 203 THR A CA 1
ATOM 1621 C C . THR A 1 203 ? -10.967 -7.647 6.884 1.00 75.75 203 THR A C 1
ATOM 1623 O O . THR A 1 203 ? -11.513 -8.400 6.076 1.00 75.75 203 THR A O 1
ATOM 1626 N N . LYS A 1 204 ? -9.841 -8.005 7.512 1.00 74.25 204 LYS A N 1
ATOM 1627 C CA . LYS A 1 204 ? -9.196 -9.313 7.311 1.00 74.25 204 LYS A CA 1
ATOM 1628 C C . LYS A 1 204 ? -10.146 -10.476 7.604 1.00 74.25 204 LYS A C 1
ATOM 1630 O O . LYS A 1 204 ? -10.173 -11.448 6.856 1.00 74.25 204 LYS A O 1
ATOM 1635 N N . GLU A 1 205 ? -10.935 -10.356 8.665 1.00 76.19 205 GLU A N 1
ATOM 1636 C CA . GLU A 1 205 ? -11.955 -11.337 9.036 1.00 76.19 205 GLU A CA 1
ATOM 1637 C C . GLU A 1 205 ? -13.025 -11.445 7.951 1.00 76.19 205 GLU A C 1
ATOM 1639 O O . GLU A 1 205 ? -13.330 -12.546 7.497 1.00 76.19 205 GLU A O 1
ATOM 1644 N N . LYS A 1 206 ? -13.522 -10.306 7.448 1.00 81.06 206 LYS A N 1
ATOM 1645 C CA . LYS A 1 206 ? -14.530 -10.308 6.388 1.00 81.06 206 LYS A CA 1
ATOM 1646 C C . LYS A 1 206 ? -13.990 -10.848 5.065 1.00 81.06 206 LYS A C 1
ATOM 1648 O O . LYS A 1 206 ? -14.687 -11.582 4.371 1.00 81.06 206 LYS A O 1
ATOM 1653 N N . ALA A 1 207 ? -12.740 -10.540 4.729 1.00 81.56 207 ALA A N 1
ATOM 1654 C CA . ALA A 1 207 ? -12.062 -11.100 3.565 1.00 81.56 207 ALA A CA 1
ATOM 1655 C C . ALA A 1 207 ? -11.897 -12.621 3.682 1.00 81.56 207 ALA A C 1
ATOM 1657 O O . ALA A 1 207 ? -12.063 -13.325 2.689 1.00 81.56 207 ALA A O 1
ATOM 1658 N N . MET A 1 208 ? -11.606 -13.136 4.883 1.00 80.25 208 MET A N 1
ATOM 1659 C CA . MET A 1 208 ? -11.554 -14.577 5.132 1.00 80.25 208 MET A CA 1
ATOM 1660 C C . MET A 1 208 ? -12.932 -15.229 5.011 1.00 80.25 208 MET A C 1
ATOM 1662 O O . MET A 1 208 ? -13.031 -16.258 4.352 1.00 80.25 208 MET A O 1
ATOM 1666 N N . GLU A 1 209 ? -13.996 -14.622 5.545 1.00 82.88 209 GLU A N 1
ATOM 1667 C CA . GLU A 1 209 ? -15.372 -15.111 5.354 1.00 82.88 209 GLU A CA 1
ATOM 1668 C C . GLU A 1 209 ? -15.738 -15.195 3.861 1.00 82.88 209 GLU A C 1
ATOM 1670 O O . GLU A 1 209 ? -16.204 -16.231 3.391 1.00 82.88 209 GLU A O 1
ATOM 1675 N N . LEU A 1 210 ? -15.455 -14.142 3.087 1.00 84.56 210 LEU A N 1
ATOM 1676 C CA . LEU A 1 210 ? -15.712 -14.111 1.642 1.00 84.56 210 LEU A CA 1
ATOM 1677 C C . LEU A 1 210 ? -14.846 -15.122 0.868 1.00 84.56 210 LEU A C 1
ATOM 1679 O O . LEU A 1 210 ? -15.301 -15.737 -0.096 1.00 84.56 210 LEU A O 1
ATOM 1683 N N . ALA A 1 211 ? -13.597 -15.332 1.291 1.00 85.69 211 ALA A N 1
ATOM 1684 C CA . ALA A 1 211 ? -12.733 -16.356 0.709 1.00 85.69 211 ALA A CA 1
ATOM 1685 C C . ALA A 1 211 ? -13.249 -17.773 1.011 1.00 85.69 211 ALA A C 1
ATOM 1687 O O . ALA A 1 211 ? -13.190 -18.648 0.146 1.00 85.69 211 ALA A O 1
ATOM 1688 N N . MET A 1 212 ? -13.792 -17.998 2.210 1.00 85.31 212 MET A N 1
ATOM 1689 C CA . MET A 1 212 ? -14.451 -19.251 2.577 1.00 85.31 212 MET A CA 1
ATOM 1690 C C . MET A 1 212 ? -15.697 -19.485 1.723 1.00 85.31 212 MET A C 1
ATOM 1692 O O . MET A 1 212 ? -15.863 -20.593 1.219 1.00 85.31 212 MET A O 1
ATOM 1696 N N . GLU A 1 213 ? -16.513 -18.454 1.482 1.00 86.56 213 GLU A N 1
ATOM 1697 C CA . GLU A 1 213 ? -17.676 -18.517 0.581 1.00 86.56 213 GLU A CA 1
ATOM 1698 C C . GLU A 1 213 ? -17.302 -18.915 -0.852 1.00 86.56 213 GLU A C 1
ATOM 1700 O O . GLU A 1 213 ? -18.053 -19.622 -1.521 1.00 86.56 213 GLU A O 1
ATOM 1705 N N . HIS A 1 214 ? -16.119 -18.510 -1.317 1.00 84.25 214 HIS A N 1
ATOM 1706 C CA . HIS A 1 214 ? -15.627 -18.859 -2.647 1.00 84.25 214 HIS A CA 1
ATOM 1707 C C . HIS A 1 214 ? -15.136 -20.319 -2.750 1.00 84.25 214 HIS A C 1
ATOM 1709 O O . HIS A 1 214 ? -15.108 -20.891 -3.843 1.00 84.25 214 HIS A O 1
ATOM 1715 N N . ILE A 1 215 ? -14.690 -20.925 -1.647 1.00 83.00 215 ILE A N 1
ATOM 1716 C CA . ILE A 1 215 ? -14.055 -22.256 -1.647 1.00 83.00 215 ILE A CA 1
ATOM 1717 C C . ILE A 1 215 ? -15.027 -23.353 -1.207 1.00 83.00 215 ILE A C 1
ATOM 1719 O O . ILE A 1 215 ? -14.981 -24.462 -1.744 1.00 83.00 215 ILE A O 1
ATOM 1723 N N . LEU A 1 216 ? -15.881 -23.068 -0.226 1.00 83.62 216 LEU A N 1
ATOM 1724 C CA . LEU A 1 216 ? -16.771 -24.053 0.373 1.00 83.62 216 LEU A CA 1
ATOM 1725 C C . LEU A 1 216 ? -18.116 -24.137 -0.366 1.00 83.62 216 LEU A C 1
ATOM 1727 O O . LEU A 1 216 ? -18.676 -23.121 -0.776 1.00 83.62 216 LEU A O 1
ATOM 1731 N N . PRO A 1 217 ? -18.706 -25.336 -0.481 1.00 83.75 217 PRO A N 1
ATOM 1732 C CA . PRO A 1 217 ? -20.075 -25.489 -0.947 1.00 83.75 217 PRO A CA 1
ATOM 1733 C C . PRO A 1 217 ? -21.082 -24.949 0.091 1.00 83.75 217 PRO A C 1
ATOM 1735 O O . PRO A 1 217 ? -20.874 -25.053 1.300 1.00 83.75 217 PRO A O 1
ATOM 1738 N N . ALA A 1 218 ? -22.229 -24.443 -0.381 1.00 83.12 218 ALA A N 1
ATOM 1739 C CA . ALA A 1 218 ? -23.317 -23.882 0.439 1.00 83.12 218 ALA A CA 1
ATOM 1740 C C . ALA A 1 218 ? -23.697 -24.671 1.722 1.00 83.12 218 ALA A C 1
ATOM 1742 O O . ALA A 1 218 ? -23.881 -24.041 2.769 1.00 83.12 218 ALA A O 1
ATOM 1743 N N . PRO A 1 219 ? -23.806 -26.018 1.714 1.00 81.75 219 PRO A N 1
ATOM 1744 C CA . PRO A 1 219 ? -24.083 -26.772 2.939 1.00 81.75 219 PRO A CA 1
ATOM 1745 C C . PRO A 1 219 ? -22.958 -26.693 3.983 1.00 81.75 219 PRO A C 1
ATOM 1747 O O . PRO A 1 219 ? -23.252 -26.588 5.170 1.00 81.75 219 PRO A O 1
ATOM 1750 N N . GLU A 1 220 ? -21.688 -26.701 3.570 1.00 83.06 220 GLU A N 1
ATOM 1751 C CA . GLU A 1 220 ? -20.543 -26.604 4.490 1.00 83.06 220 GLU A CA 1
ATOM 1752 C C . GLU A 1 220 ? -20.401 -25.179 5.056 1.00 83.06 220 GLU A C 1
ATOM 1754 O O . GLU A 1 220 ? -20.104 -25.012 6.239 1.00 83.06 220 GLU A O 1
ATOM 1759 N N . LEU A 1 221 ? -20.733 -24.153 4.262 1.00 82.56 221 LEU A N 1
ATOM 1760 C CA . LEU A 1 221 ? -20.824 -22.763 4.733 1.00 82.56 221 LEU A CA 1
ATOM 1761 C C . LEU A 1 221 ? -21.879 -22.587 5.825 1.00 82.56 221 LEU A C 1
ATOM 1763 O O . LEU A 1 221 ? -21.617 -21.956 6.846 1.00 82.56 221 LEU A O 1
ATOM 1767 N N . THR A 1 222 ? -23.055 -23.190 5.634 1.00 83.31 222 THR A N 1
ATOM 1768 C CA . THR A 1 222 ? -24.152 -23.119 6.610 1.00 83.31 222 THR A CA 1
ATOM 1769 C C . THR A 1 222 ? -23.743 -23.754 7.940 1.00 83.31 222 THR A C 1
ATOM 1771 O O . THR A 1 222 ? -24.102 -23.253 9.003 1.00 83.31 222 THR A O 1
ATOM 1774 N N . ILE A 1 223 ? -22.955 -24.834 7.891 1.00 85.25 223 ILE A N 1
ATOM 1775 C CA . ILE A 1 223 ? -22.436 -25.515 9.082 1.00 85.25 223 ILE A CA 1
ATOM 1776 C C . ILE A 1 223 ? -21.451 -24.616 9.837 1.00 85.25 223 ILE A C 1
ATOM 1778 O O . ILE A 1 223 ? -21.593 -24.472 11.045 1.00 85.25 223 ILE A O 1
ATOM 1782 N N . ILE A 1 224 ? -20.505 -23.969 9.153 1.00 83.56 224 ILE A N 1
ATOM 1783 C CA . ILE A 1 224 ? -19.504 -23.106 9.809 1.00 83.56 224 ILE A CA 1
ATOM 1784 C C . ILE A 1 224 ? -20.098 -21.790 10.325 1.00 83.56 224 ILE A C 1
ATOM 1786 O O . ILE A 1 224 ? -19.650 -21.259 11.338 1.00 83.56 224 ILE A O 1
ATOM 1790 N N . GLN A 1 225 ? -21.125 -21.257 9.663 1.00 85.12 225 GLN A N 1
ATOM 1791 C CA . GLN A 1 225 ? -21.807 -20.042 10.116 1.00 85.12 225 GLN A CA 1
ATOM 1792 C C . GLN A 1 225 ? -22.780 -20.310 11.277 1.00 85.12 225 GLN A C 1
ATOM 1794 O O . GLN A 1 225 ? -23.089 -19.397 12.047 1.00 85.12 225 GLN A O 1
ATOM 1799 N N . ALA A 1 226 ? -23.256 -21.551 11.434 1.00 84.19 226 ALA A N 1
ATOM 1800 C CA . ALA A 1 226 ? -24.238 -21.909 12.453 1.00 84.19 226 ALA A CA 1
ATOM 1801 C C . ALA A 1 226 ? -23.787 -21.570 13.890 1.00 84.19 226 ALA A C 1
ATOM 1803 O O . ALA A 1 226 ? -24.572 -20.912 14.574 1.00 84.19 226 ALA A O 1
ATOM 1804 N N . PRO A 1 227 ? -22.565 -21.910 14.357 1.00 85.12 227 PRO A N 1
ATOM 1805 C CA . PRO A 1 227 ? -22.092 -21.548 15.694 1.00 85.12 227 PRO A CA 1
ATOM 1806 C C . PRO A 1 227 ? -22.212 -20.056 16.000 1.00 85.12 227 PRO A C 1
ATOM 1808 O O . PRO A 1 227 ? -22.747 -19.701 17.045 1.00 85.12 227 PRO A O 1
ATOM 1811 N N . LYS A 1 228 ? -21.791 -19.190 15.068 1.00 83.94 228 LYS A N 1
ATOM 1812 C CA . LYS A 1 228 ? -21.831 -17.726 15.223 1.00 83.94 228 LYS A CA 1
ATOM 1813 C C . LYS A 1 228 ? -23.268 -17.209 15.360 1.00 83.94 228 LYS A C 1
ATOM 1815 O O . LYS A 1 228 ? -23.555 -16.384 16.225 1.00 83.94 228 LYS A O 1
ATOM 1820 N N . ASN A 1 229 ? -24.188 -17.739 14.553 1.00 85.44 229 ASN A N 1
ATOM 1821 C CA . ASN A 1 229 ? -25.610 -17.385 14.618 1.00 85.44 229 ASN A CA 1
ATOM 1822 C C . ASN A 1 229 ? -26.269 -17.890 15.915 1.00 85.44 229 ASN A C 1
ATOM 1824 O O . ASN A 1 229 ? -27.087 -17.194 16.517 1.00 85.44 229 ASN A O 1
ATOM 1828 N N . LEU A 1 230 ? -25.899 -19.096 16.358 1.00 85.81 230 LEU A N 1
ATOM 1829 C CA . LEU A 1 230 ? -26.353 -19.701 17.611 1.00 85.81 230 LEU A CA 1
ATOM 1830 C C . LEU A 1 230 ? -25.875 -18.898 18.830 1.00 85.81 230 LEU A C 1
ATOM 1832 O O . LEU A 1 230 ? -26.677 -18.640 19.727 1.00 85.81 230 LEU A O 1
ATOM 1836 N N . THR A 1 231 ? -24.610 -18.464 18.861 1.00 84.69 231 THR A N 1
ATOM 1837 C CA . THR A 1 231 ? -24.077 -17.637 19.956 1.00 84.69 231 THR A CA 1
ATOM 1838 C C . THR A 1 231 ? -24.722 -16.261 19.991 1.00 84.69 231 THR A C 1
ATOM 1840 O O . THR A 1 231 ? -25.178 -15.846 21.051 1.00 84.69 231 THR A O 1
ATOM 1843 N N . GLN A 1 232 ? -24.860 -15.593 18.841 1.00 86.69 232 GLN A N 1
ATOM 1844 C CA . GLN A 1 232 ? -25.523 -14.289 18.774 1.00 86.69 232 GLN A CA 1
ATOM 1845 C C . GLN A 1 232 ? -26.963 -14.367 19.301 1.00 86.69 232 GLN A C 1
ATOM 1847 O O . GLN A 1 232 ? -27.353 -13.589 20.169 1.00 86.69 232 GLN A O 1
ATOM 1852 N N . LYS A 1 233 ? -27.731 -15.366 18.850 1.00 86.38 233 LYS A N 1
ATOM 1853 C CA . LYS A 1 233 ? -29.101 -15.581 19.325 1.00 86.38 233 LYS A CA 1
ATOM 1854 C C . LYS A 1 233 ? -29.153 -15.900 20.823 1.00 86.38 233 LYS A C 1
ATOM 1856 O O . LYS A 1 233 ? -30.056 -15.440 21.516 1.00 86.38 233 LYS A O 1
ATOM 1861 N N . GLN A 1 234 ? -28.198 -16.673 21.346 1.00 85.62 234 GLN A N 1
ATOM 1862 C CA . GLN A 1 234 ? -28.100 -16.912 22.789 1.00 85.62 234 GLN A CA 1
ATOM 1863 C C . GLN A 1 234 ? -27.825 -15.627 23.570 1.00 85.62 234 GLN A C 1
ATOM 1865 O O . GLN A 1 234 ? -28.395 -15.452 24.644 1.00 85.62 234 GLN A O 1
ATOM 1870 N N . ASP A 1 235 ? -26.961 -14.749 23.073 1.00 84.81 235 ASP A N 1
ATOM 1871 C CA . ASP A 1 235 ? -26.610 -13.511 23.766 1.00 84.81 235 ASP A CA 1
ATOM 1872 C C . ASP A 1 235 ? -27.763 -12.500 23.740 1.00 84.81 235 ASP A C 1
ATOM 1874 O O . ASP A 1 235 ? -28.061 -11.902 24.773 1.00 84.81 235 ASP A O 1
ATOM 1878 N N . GLU A 1 236 ? -28.500 -12.408 22.629 1.00 88.62 236 GLU A N 1
ATOM 1879 C CA . GLU A 1 236 ? -29.754 -11.647 22.536 1.00 88.62 236 GLU A CA 1
ATOM 1880 C C . GLU A 1 236 ? -30.800 -12.151 23.545 1.00 88.62 236 GLU A C 1
ATOM 1882 O O . GLU A 1 236 ? -31.391 -11.360 24.283 1.00 88.62 236 GLU A O 1
ATOM 1887 N N . LEU A 1 237 ? -30.990 -13.473 23.647 1.00 87.44 237 LEU A N 1
ATOM 1888 C CA . LEU A 1 237 ? -31.913 -14.079 24.613 1.00 87.44 237 LEU A CA 1
ATOM 1889 C C . LEU A 1 237 ? -31.467 -13.861 26.066 1.00 87.44 237 LEU A C 1
ATOM 1891 O O . LEU A 1 237 ? -32.304 -13.606 26.933 1.00 87.44 237 LEU A O 1
ATOM 1895 N N . LYS A 1 238 ? -30.161 -13.928 26.356 1.00 87.19 238 LYS A N 1
ATOM 1896 C CA . LYS A 1 238 ? -29.621 -13.615 27.690 1.00 87.19 238 LYS A CA 1
ATOM 1897 C C . LYS A 1 238 ? -29.849 -12.149 28.048 1.00 87.19 238 LYS A C 1
ATOM 1899 O O . LYS A 1 238 ? -30.289 -11.895 29.165 1.00 87.19 238 LYS A O 1
ATOM 1904 N N . ALA A 1 239 ? -29.587 -11.228 27.119 1.00 87.00 239 ALA A N 1
ATOM 1905 C CA . ALA A 1 239 ? -29.787 -9.791 27.304 1.00 87.00 239 ALA A CA 1
ATOM 1906 C C . ALA A 1 239 ? -31.266 -9.453 27.556 1.00 87.00 239 ALA A C 1
ATOM 1908 O O . ALA A 1 239 ? -31.592 -8.702 28.479 1.00 87.00 239 ALA A O 1
ATOM 1909 N N . LEU A 1 240 ? -32.168 -10.075 26.790 1.00 85.50 240 LEU A N 1
ATOM 1910 C CA . LEU A 1 240 ? -33.613 -9.970 26.986 1.00 85.50 240 LEU A CA 1
ATOM 1911 C C . LEU A 1 240 ? -34.024 -10.511 28.366 1.00 85.50 240 LEU A C 1
ATOM 1913 O O . LEU A 1 240 ? -34.778 -9.859 29.086 1.00 85.50 240 LEU A O 1
ATOM 1917 N N . ARG A 1 241 ? -33.480 -11.665 28.781 1.00 84.25 241 ARG A N 1
ATOM 1918 C CA . ARG A 1 241 ? -33.739 -12.251 30.106 1.00 84.25 241 ARG A CA 1
ATOM 1919 C C . ARG A 1 241 ? -33.278 -11.336 31.240 1.00 84.25 241 ARG A C 1
ATOM 1921 O O . ARG A 1 241 ? -34.010 -11.175 32.210 1.00 84.25 241 ARG A O 1
ATOM 1928 N N . THR A 1 242 ? -32.079 -10.758 31.146 1.00 84.81 242 THR A N 1
ATOM 1929 C CA . THR A 1 242 ? -31.561 -9.830 32.166 1.00 84.81 242 THR A CA 1
ATOM 1930 C C . THR A 1 242 ? -32.411 -8.570 32.260 1.00 84.81 242 THR A C 1
ATOM 1932 O O . THR A 1 242 ? -32.781 -8.188 33.363 1.00 84.81 242 THR A O 1
ATOM 1935 N N . SER A 1 243 ? -32.821 -7.998 31.124 1.00 84.75 243 SER A N 1
ATOM 1936 C CA . SER A 1 243 ? -33.699 -6.823 31.106 1.00 84.75 243 SER A CA 1
ATOM 1937 C C . SER A 1 243 ? -35.066 -7.108 31.745 1.00 84.75 243 SER A C 1
ATOM 1939 O O . SER A 1 243 ? -35.555 -6.299 32.529 1.00 84.75 243 SER A O 1
ATOM 1941 N N . LEU A 1 244 ? -35.659 -8.279 31.484 1.00 81.81 244 LEU A N 1
ATOM 1942 C CA . LEU A 1 244 ? -36.944 -8.677 32.074 1.00 81.81 244 LEU A CA 1
ATOM 1943 C C . LEU A 1 244 ? -36.862 -8.890 33.593 1.00 81.81 244 LEU A C 1
ATOM 1945 O O . LEU A 1 244 ? -37.772 -8.489 34.322 1.00 81.81 244 LEU A O 1
ATOM 1949 N N . LEU A 1 245 ? -35.761 -9.471 34.080 1.00 76.88 245 LEU A N 1
ATOM 1950 C CA . LEU A 1 245 ? -35.517 -9.669 35.513 1.00 76.88 245 LEU A CA 1
ATOM 1951 C C . LEU A 1 245 ? -35.322 -8.343 36.268 1.00 76.88 245 LEU A C 1
ATOM 1953 O O . LEU A 1 245 ? -35.688 -8.250 37.436 1.00 76.88 245 LEU A O 1
ATOM 1957 N N . GLU A 1 246 ? -34.790 -7.311 35.611 1.00 79.94 246 GLU A N 1
ATOM 1958 C CA . GLU A 1 246 ? -34.613 -5.972 36.192 1.00 79.94 246 GLU A CA 1
ATOM 1959 C C . GLU A 1 246 ? -35.932 -5.185 36.297 1.00 79.94 246 GLU A C 1
ATOM 1961 O O . GLU A 1 246 ? -36.080 -4.348 37.187 1.00 79.94 246 GLU A O 1
ATOM 1966 N N . THR A 1 247 ? -36.916 -5.471 35.435 1.00 71.88 247 THR A N 1
ATOM 1967 C CA . THR A 1 247 ? -38.218 -4.769 35.404 1.00 71.88 247 THR A CA 1
ATOM 1968 C C . THR A 1 247 ? -39.255 -5.247 36.434 1.00 71.88 247 THR A C 1
ATOM 1970 O O . THR A 1 247 ? -40.262 -4.576 36.627 1.00 71.88 247 THR A O 1
ATOM 1973 N N . ASN A 1 248 ? -38.979 -6.345 37.149 1.00 60.00 248 ASN A N 1
ATOM 1974 C CA . ASN A 1 248 ? -39.631 -6.771 38.398 1.00 60.00 248 ASN A CA 1
ATOM 1975 C C . ASN A 1 248 ? -41.182 -6.828 38.415 1.00 60.00 248 ASN A C 1
ATOM 1977 O O . ASN A 1 248 ? -41.792 -6.400 39.397 1.00 60.00 248 ASN A O 1
ATOM 1981 N N . ASP A 1 249 ? -41.830 -7.368 37.371 1.00 59.16 249 ASP A N 1
ATOM 1982 C CA . ASP A 1 249 ? -43.300 -7.320 37.259 1.00 59.16 249 ASP A CA 1
ATOM 1983 C C . ASP A 1 249 ? -43.993 -8.664 36.928 1.00 59.16 249 ASP A C 1
ATOM 1985 O O . ASP A 1 249 ? -43.742 -9.269 35.894 1.00 59.16 249 ASP A O 1
ATOM 1989 N N . SER A 1 250 ? -44.948 -9.067 37.779 1.00 66.69 250 SER A N 1
ATOM 1990 C CA . SER A 1 250 ? -45.984 -10.122 37.639 1.00 66.69 250 SER A CA 1
ATOM 1991 C C . SER A 1 250 ? -45.604 -11.590 37.310 1.00 66.69 250 SER A C 1
ATOM 1993 O O . SER A 1 250 ? -44.596 -11.909 36.689 1.00 66.69 250 SER A O 1
ATOM 1995 N N . ALA A 1 251 ? -46.527 -12.511 37.629 1.00 59.97 251 ALA A N 1
ATOM 1996 C CA . ALA A 1 251 ? -46.444 -13.946 37.312 1.00 59.97 251 ALA A CA 1
ATOM 1997 C C . ALA A 1 251 ? -46.396 -14.275 35.800 1.00 59.97 251 ALA A C 1
ATOM 1999 O O . ALA A 1 251 ? -45.941 -15.353 35.425 1.00 59.97 251 ALA A O 1
ATOM 2000 N N . ALA A 1 252 ? -46.832 -13.359 34.924 1.00 59.62 252 ALA A N 1
ATOM 2001 C CA . ALA A 1 252 ? -46.705 -13.519 33.473 1.00 59.62 252 ALA A CA 1
ATOM 2002 C C . ALA A 1 252 ? -45.251 -13.329 32.990 1.00 59.62 252 ALA A C 1
ATOM 2004 O O . ALA A 1 252 ? -44.861 -13.905 31.976 1.00 59.62 252 ALA A O 1
ATOM 2005 N N . SER A 1 253 ? -44.429 -12.571 33.728 1.00 65.00 253 SER A N 1
ATOM 2006 C CA . SER A 1 253 ? -42.995 -12.425 33.439 1.00 65.00 253 SER A CA 1
ATOM 2007 C C . SER A 1 253 ? -42.219 -13.695 33.793 1.00 65.00 253 SER A C 1
ATOM 2009 O O . SER A 1 253 ? -41.342 -14.106 33.037 1.00 65.00 253 SER A O 1
ATOM 2011 N N . ASP A 1 254 ? -42.610 -14.404 34.858 1.00 75.75 254 ASP A N 1
ATOM 2012 C CA . ASP A 1 254 ? -41.983 -15.675 35.247 1.00 75.75 254 ASP A CA 1
ATOM 2013 C C . ASP A 1 254 ? -42.161 -16.781 34.190 1.00 75.75 254 ASP A C 1
ATOM 2015 O O . ASP A 1 254 ? -41.232 -17.554 33.938 1.00 75.75 254 ASP A O 1
ATOM 2019 N N . GLU A 1 255 ? -43.327 -16.862 33.539 1.00 80.38 255 GLU A N 1
ATOM 2020 C CA . GLU A 1 255 ? -43.558 -17.802 32.429 1.00 80.38 255 GLU A CA 1
ATOM 2021 C C . GLU A 1 255 ? -42.710 -17.459 31.198 1.00 80.38 255 GLU A C 1
ATOM 2023 O O . GLU A 1 255 ? -42.111 -18.350 30.590 1.00 80.38 255 GLU A O 1
ATOM 2028 N N . ILE A 1 256 ? -42.592 -16.171 30.864 1.00 82.12 256 ILE A N 1
ATOM 2029 C CA . ILE A 1 256 ? -41.767 -15.696 29.744 1.00 82.12 256 ILE A CA 1
ATOM 2030 C C . ILE A 1 256 ? -40.280 -15.958 30.020 1.00 82.12 256 ILE A C 1
ATOM 2032 O O . ILE A 1 256 ? -39.568 -16.467 29.155 1.00 82.12 256 ILE A O 1
ATOM 2036 N N . VAL A 1 257 ? -39.803 -15.686 31.238 1.00 82.94 257 VAL A N 1
ATOM 2037 C CA . VAL A 1 257 ? -38.419 -15.960 31.656 1.00 82.94 257 VAL A CA 1
ATOM 2038 C C . VAL A 1 257 ? -38.104 -17.458 31.607 1.00 82.94 257 VAL A C 1
ATOM 2040 O O . VAL A 1 257 ? -36.997 -17.832 31.201 1.00 82.94 257 VAL A O 1
ATOM 2043 N N . ARG A 1 258 ? -39.059 -18.331 31.963 1.00 85.19 258 ARG A N 1
ATOM 2044 C CA . ARG A 1 258 ? -38.914 -19.788 31.791 1.00 85.19 258 ARG A CA 1
ATOM 2045 C C . ARG A 1 258 ? -38.806 -20.176 30.320 1.00 85.19 258 ARG A C 1
ATOM 2047 O O . ARG A 1 258 ? -37.842 -20.848 29.973 1.00 85.19 258 ARG A O 1
ATOM 2054 N N . ALA A 1 259 ? -39.700 -19.684 29.462 1.00 87.38 259 ALA A N 1
ATOM 2055 C CA . ALA A 1 259 ? -39.655 -19.964 28.026 1.00 87.38 259 ALA A CA 1
ATOM 2056 C C . ALA A 1 259 ? -38.327 -19.515 27.383 1.00 87.38 259 ALA A C 1
ATOM 2058 O O . ALA A 1 259 ? -37.714 -20.271 26.636 1.00 87.38 259 ALA A O 1
ATOM 2059 N N . ILE A 1 260 ? -37.823 -18.326 27.738 1.00 87.44 260 ILE A N 1
ATOM 2060 C CA . ILE A 1 260 ? -36.509 -17.837 27.282 1.00 87.44 260 ILE A CA 1
ATOM 2061 C C . ILE A 1 260 ? -35.377 -18.741 27.785 1.00 87.44 260 ILE A C 1
ATOM 2063 O O . ILE A 1 260 ? -34.414 -19.001 27.065 1.00 87.44 260 ILE A O 1
ATOM 2067 N N . THR A 1 261 ? -35.467 -19.221 29.026 1.00 87.31 261 THR A N 1
ATOM 2068 C CA . THR A 1 261 ? -34.452 -20.110 29.606 1.00 87.31 261 THR A CA 1
ATOM 2069 C C . THR A 1 261 ? -34.435 -21.468 28.902 1.00 87.31 261 THR A C 1
ATOM 2071 O O . THR A 1 261 ? -33.352 -21.960 28.580 1.00 87.31 261 THR A O 1
ATOM 2074 N N . ASP A 1 262 ? -35.605 -22.029 28.597 1.00 89.62 262 ASP A N 1
ATOM 2075 C CA . ASP A 1 262 ? -35.740 -23.265 27.824 1.00 89.62 262 ASP A CA 1
ATOM 2076 C C . ASP A 1 262 ? -35.196 -23.092 26.396 1.00 89.62 262 ASP A C 1
ATOM 2078 O O . ASP A 1 262 ? -34.447 -23.945 25.914 1.00 89.62 262 ASP A O 1
ATOM 2082 N N . ASP A 1 263 ? -35.459 -21.950 25.754 1.00 88.25 263 ASP A N 1
ATOM 2083 C CA . ASP A 1 263 ? -34.902 -21.616 24.440 1.00 88.25 263 ASP A CA 1
ATOM 2084 C C . ASP A 1 263 ? -33.372 -21.493 24.471 1.00 88.25 263 ASP A C 1
ATOM 2086 O O . ASP A 1 263 ? -32.695 -22.027 23.590 1.00 88.25 263 ASP A O 1
ATOM 2090 N N . ILE A 1 264 ? -32.792 -20.853 25.494 1.00 87.19 264 ILE A N 1
ATOM 2091 C CA . ILE A 1 264 ? -31.331 -20.780 25.674 1.00 87.19 264 ILE A CA 1
ATOM 2092 C C . ILE A 1 264 ? -30.734 -22.190 25.812 1.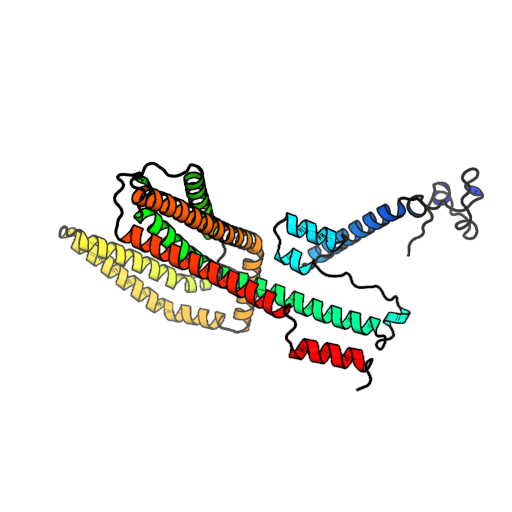00 87.19 264 ILE A C 1
ATOM 2094 O O . ILE A 1 264 ? -29.709 -22.489 25.190 1.00 87.19 264 ILE A O 1
ATOM 2098 N N . LEU A 1 265 ? -31.370 -23.069 26.597 1.00 87.88 265 LEU A N 1
ATOM 2099 C CA . LEU A 1 265 ? -30.937 -24.461 26.764 1.00 87.88 265 LEU A CA 1
ATOM 2100 C C . LEU A 1 265 ? -31.044 -25.249 25.452 1.00 87.88 265 LEU A C 1
ATOM 2102 O O . LEU A 1 265 ? -30.114 -25.974 25.096 1.00 87.88 265 LEU A O 1
ATOM 2106 N N . HIS A 1 266 ? -32.125 -25.060 24.696 1.00 87.75 266 HIS A N 1
ATOM 2107 C CA . HIS A 1 266 ? -32.315 -25.686 23.392 1.00 87.75 266 HIS A CA 1
ATOM 2108 C C . HIS A 1 266 ? -31.265 -25.222 22.368 1.00 87.75 266 HIS A C 1
ATOM 2110 O O . HIS A 1 266 ? -30.669 -26.048 21.676 1.00 87.75 266 HIS A O 1
ATOM 2116 N N . GLN A 1 267 ? -30.963 -23.919 22.303 1.00 85.94 267 GLN A N 1
ATOM 2117 C CA . GLN A 1 267 ? -29.877 -23.402 21.458 1.00 85.94 267 GLN A CA 1
ATOM 2118 C C . GLN A 1 267 ? -28.520 -23.998 21.866 1.00 85.94 267 GLN A C 1
ATOM 2120 O O . GLN A 1 267 ? -27.689 -24.287 21.008 1.00 85.94 267 GLN A O 1
ATOM 2125 N N . LYS A 1 268 ? -28.275 -24.211 23.165 1.00 86.94 268 LYS A N 1
ATOM 2126 C CA . LYS A 1 268 ? -27.033 -24.837 23.640 1.00 86.94 268 LYS A CA 1
ATOM 2127 C C . LYS A 1 268 ? -26.924 -26.303 23.206 1.00 86.94 268 LYS A C 1
ATOM 2129 O O . LYS A 1 268 ? -25.881 -26.699 22.694 1.00 86.94 268 LYS A O 1
ATOM 2134 N N . ALA A 1 269 ? -28.006 -27.072 23.320 1.00 86.56 269 ALA A N 1
ATOM 2135 C CA . ALA A 1 269 ? -28.052 -28.457 22.850 1.00 86.56 269 ALA A CA 1
ATOM 2136 C C . ALA A 1 269 ? -27.848 -28.566 21.325 1.00 86.56 269 ALA A C 1
ATOM 2138 O O . ALA A 1 269 ? -27.139 -29.452 20.849 1.00 86.56 269 ALA A O 1
ATOM 2139 N N . LEU A 1 270 ? -28.414 -27.634 20.547 1.00 86.56 270 LEU A N 1
ATOM 2140 C CA . LEU A 1 270 ? -28.171 -27.551 19.103 1.00 86.56 270 LEU A CA 1
ATOM 2141 C C . LEU A 1 270 ? -26.705 -27.245 18.771 1.00 86.56 270 LEU A C 1
ATOM 2143 O O . LEU A 1 270 ? -26.161 -27.841 17.841 1.00 86.56 270 LEU A O 1
ATOM 2147 N N . ALA A 1 271 ? -26.057 -26.354 19.527 1.00 85.94 271 ALA A N 1
ATOM 2148 C CA . ALA A 1 271 ? -24.638 -26.053 19.350 1.00 85.94 271 ALA A CA 1
ATOM 2149 C C . ALA A 1 271 ? -23.760 -27.291 19.616 1.00 85.94 271 ALA A C 1
ATOM 2151 O O . ALA A 1 271 ? -22.879 -27.595 18.815 1.00 85.94 271 ALA A O 1
ATOM 2152 N N . GLU A 1 272 ? -24.051 -28.053 20.676 1.00 88.56 272 GLU A N 1
ATOM 2153 C CA . GLU A 1 272 ? -23.357 -29.312 20.994 1.00 88.56 272 GLU A CA 1
ATOM 2154 C C . GLU A 1 272 ? -23.564 -30.383 19.907 1.00 88.56 272 GLU A C 1
ATOM 2156 O O . GLU A 1 272 ? -22.628 -31.099 19.551 1.00 88.56 272 GLU A O 1
ATOM 2161 N N . TYR A 1 273 ? -24.761 -30.461 19.317 1.00 87.94 273 TYR A N 1
ATOM 2162 C CA . TYR A 1 273 ? -25.058 -31.386 18.217 1.00 87.94 273 TYR A CA 1
ATOM 2163 C C . TYR A 1 273 ? -24.341 -31.026 16.903 1.00 87.94 273 TYR A C 1
ATOM 2165 O O . TYR A 1 273 ? -23.953 -31.913 16.137 1.00 87.94 273 TYR A O 1
ATOM 2173 N N . ILE A 1 274 ? -24.173 -29.733 16.615 1.00 87.69 274 ILE A N 1
ATOM 2174 C CA . ILE A 1 274 ? -23.535 -29.241 15.384 1.00 87.69 274 ILE A CA 1
ATOM 2175 C C . ILE A 1 274 ? -22.000 -29.242 15.498 1.00 87.69 274 ILE A C 1
ATOM 2177 O O . ILE A 1 274 ? -21.326 -29.435 14.485 1.00 87.69 274 ILE A O 1
ATOM 2181 N N . ALA A 1 275 ? -21.447 -29.120 16.710 1.00 87.81 275 ALA A N 1
ATOM 2182 C CA . ALA A 1 275 ? -20.008 -29.093 16.988 1.00 87.81 275 ALA A CA 1
ATOM 2183 C C . ALA A 1 275 ? -19.162 -30.155 16.245 1.00 87.81 275 ALA A C 1
ATOM 2185 O O . ALA A 1 275 ? -18.189 -29.768 15.598 1.00 87.81 275 ALA A O 1
ATOM 2186 N N . PRO A 1 276 ? -19.503 -31.462 16.233 1.00 89.12 276 PRO A N 1
ATOM 2187 C CA . PRO A 1 276 ? -18.695 -32.455 15.518 1.00 89.12 276 PRO A CA 1
ATOM 2188 C C . PRO A 1 276 ? -18.696 -32.251 13.995 1.00 89.12 276 PRO A C 1
ATOM 2190 O O . PRO A 1 276 ? -17.694 -32.522 13.340 1.00 89.12 276 PRO A O 1
ATOM 2193 N N . LYS A 1 277 ? -19.797 -31.744 13.423 1.00 88.06 277 LYS A N 1
ATOM 2194 C CA . LYS A 1 277 ? -19.880 -31.437 11.986 1.00 88.06 277 LYS A CA 1
ATOM 2195 C C . LYS A 1 277 ? -19.079 -30.190 11.634 1.00 88.06 277 LYS A C 1
ATOM 2197 O O . LYS A 1 277 ? -18.508 -30.133 10.555 1.00 88.06 277 LYS A O 1
ATOM 2202 N N . VAL A 1 278 ? -19.031 -29.208 12.533 1.00 86.56 278 VAL A N 1
ATOM 2203 C CA . VAL A 1 278 ? -18.180 -28.019 12.381 1.00 86.56 278 VAL A CA 1
ATOM 2204 C C . VAL A 1 278 ? -16.714 -28.428 12.384 1.00 86.56 278 VAL A C 1
ATOM 2206 O O . VAL A 1 278 ? -16.000 -28.062 11.455 1.00 86.56 278 VAL A O 1
ATOM 2209 N N . GLN A 1 279 ? -16.306 -29.274 13.334 1.00 87.19 279 GLN A N 1
ATOM 2210 C CA . GLN A 1 279 ? -14.935 -29.777 13.418 1.00 87.19 279 GLN A CA 1
ATOM 2211 C C . GLN A 1 279 ? -14.500 -30.485 12.128 1.00 87.19 279 GLN A C 1
ATOM 2213 O O . GLN A 1 279 ? -13.408 -30.241 11.629 1.00 87.19 279 GLN A O 1
ATOM 2218 N N . GLU A 1 280 ? -15.369 -31.306 11.530 1.00 88.31 280 GLU A N 1
ATOM 2219 C CA . GLU A 1 280 ? -15.063 -31.994 10.269 1.00 88.31 280 GLU A CA 1
ATOM 2220 C C . GLU A 1 280 ? -14.773 -31.014 9.115 1.00 88.31 280 GLU A C 1
ATOM 2222 O O . GLU A 1 280 ? -13.893 -31.258 8.284 1.00 88.31 280 GLU A O 1
ATOM 2227 N N . VAL A 1 281 ? -15.498 -29.892 9.045 1.00 85.44 281 VAL A N 1
ATOM 2228 C CA . VAL A 1 281 ? -15.261 -28.871 8.014 1.00 85.44 281 VAL A CA 1
ATOM 2229 C C . VAL A 1 281 ? -14.040 -28.005 8.357 1.00 85.44 281 VAL A C 1
ATOM 2231 O O . VAL A 1 281 ? -13.263 -27.666 7.464 1.00 85.44 281 VAL A O 1
ATOM 2234 N N . GLU A 1 282 ? -13.803 -27.701 9.632 1.00 85.38 282 GLU A N 1
ATOM 2235 C CA . GLU A 1 282 ? -12.595 -27.000 10.093 1.00 85.38 282 GLU A CA 1
ATOM 2236 C C . GLU A 1 282 ? -11.315 -27.802 9.829 1.00 85.38 282 GLU A C 1
ATOM 2238 O O . GLU A 1 282 ? -10.307 -27.239 9.393 1.00 85.38 282 GLU A O 1
ATOM 2243 N N . ASP A 1 283 ? -11.355 -29.122 9.997 1.00 86.50 283 ASP A N 1
ATOM 2244 C CA . ASP A 1 283 ? -10.236 -30.011 9.683 1.00 86.50 283 ASP A CA 1
ATOM 2245 C C . ASP A 1 283 ? -9.920 -29.993 8.175 1.00 86.50 283 ASP A C 1
ATOM 2247 O O . ASP A 1 283 ? -8.751 -29.953 7.775 1.00 86.50 283 ASP A O 1
ATOM 2251 N N . LYS A 1 284 ? -10.950 -29.930 7.313 1.00 83.69 284 LYS A N 1
ATOM 2252 C CA . LYS A 1 284 ? -10.774 -29.737 5.859 1.00 83.69 284 LYS A CA 1
ATOM 2253 C C . LYS A 1 284 ? -10.129 -28.381 5.557 1.00 83.69 284 LYS A C 1
ATOM 2255 O O . LYS A 1 284 ? -9.149 -28.319 4.805 1.00 83.69 284 LYS A O 1
ATOM 2260 N N . LEU A 1 285 ? -10.635 -27.305 6.162 1.00 82.19 285 LEU A N 1
ATOM 2261 C CA . LEU A 1 285 ? -10.098 -25.947 6.011 1.00 82.19 285 LEU A CA 1
ATOM 2262 C C . LEU A 1 285 ? -8.662 -25.815 6.526 1.00 82.19 285 LEU A C 1
ATOM 2264 O O . LEU A 1 285 ? -7.890 -25.025 5.985 1.00 82.19 285 LEU A O 1
ATOM 2268 N N . SER A 1 286 ? -8.285 -26.621 7.519 1.00 85.75 286 SER A N 1
ATOM 2269 C CA . SER A 1 286 ? -6.943 -26.643 8.104 1.00 85.75 286 SER A CA 1
ATOM 2270 C C . SER A 1 286 ? -5.900 -27.320 7.216 1.00 85.75 286 SER A C 1
ATOM 2272 O O . SER A 1 286 ? -4.703 -27.264 7.504 1.00 85.75 286 SER A O 1
ATOM 2274 N N . SER A 1 287 ? -6.312 -27.939 6.106 1.00 89.75 287 SER A N 1
ATOM 2275 C CA . SER A 1 287 ? -5.363 -28.527 5.167 1.00 89.75 287 SER A CA 1
ATOM 2276 C C . SER A 1 287 ? -4.448 -27.446 4.549 1.00 89.75 287 SER A C 1
ATOM 2278 O O . SER A 1 287 ? -4.934 -26.410 4.086 1.00 89.75 287 SER A O 1
ATOM 2280 N N . PRO A 1 288 ? -3.118 -27.669 4.448 1.00 87.62 288 PRO A N 1
ATOM 2281 C CA . PRO A 1 288 ? -2.168 -26.636 4.006 1.00 87.62 288 PRO A CA 1
ATOM 2282 C C . PRO A 1 288 ? -2.472 -26.060 2.618 1.00 87.62 288 PRO A C 1
ATOM 2284 O O . PRO A 1 288 ? -2.209 -24.892 2.334 1.00 87.62 288 PRO A O 1
ATOM 2287 N N . LYS A 1 289 ? -3.035 -26.891 1.733 1.00 87.62 289 LYS A N 1
ATOM 2288 C CA . LYS A 1 289 ? -3.426 -26.491 0.380 1.00 87.62 289 LYS A CA 1
ATOM 2289 C C . LYS A 1 289 ? -4.616 -25.529 0.403 1.00 87.62 289 LYS A C 1
ATOM 2291 O O . LYS A 1 289 ? -4.565 -24.518 -0.292 1.00 87.62 289 LYS A O 1
ATOM 2296 N N . ILE A 1 290 ? -5.639 -25.822 1.208 1.00 84.88 290 ILE A N 1
ATOM 2297 C CA . ILE A 1 290 ? -6.836 -24.982 1.332 1.00 84.88 290 ILE A CA 1
ATOM 2298 C C . ILE A 1 290 ? -6.502 -23.697 2.088 1.00 84.88 290 ILE A C 1
ATOM 2300 O O . ILE A 1 290 ? -6.879 -22.628 1.625 1.00 84.88 290 ILE A O 1
ATOM 2304 N N . GLN A 1 291 ? -5.694 -23.755 3.151 1.00 84.19 291 GLN A N 1
ATOM 2305 C CA . GLN A 1 291 ? -5.205 -22.552 3.836 1.00 84.19 291 GLN A CA 1
ATOM 2306 C C . GLN A 1 291 ? -4.430 -21.619 2.905 1.00 84.19 291 GLN A C 1
ATOM 2308 O O . GLN A 1 291 ? -4.583 -20.400 2.968 1.00 84.19 291 GLN A O 1
ATOM 2313 N N . LYS A 1 292 ? -3.596 -22.171 2.017 1.00 83.81 292 LYS A N 1
ATOM 2314 C CA . LYS A 1 292 ? -2.899 -21.361 1.017 1.00 83.81 292 LYS A CA 1
ATOM 2315 C C . LYS A 1 292 ? -3.888 -20.695 0.055 1.00 83.81 292 LYS A C 1
ATOM 2317 O O . LYS A 1 292 ? -3.788 -19.494 -0.157 1.00 83.81 292 LYS A O 1
ATOM 2322 N N . GLN A 1 293 ? -4.858 -21.446 -0.467 1.00 85.50 293 GLN A N 1
ATOM 2323 C CA . GLN A 1 293 ? -5.890 -20.914 -1.364 1.00 85.50 293 GLN A CA 1
ATOM 2324 C C . GLN A 1 293 ? -6.763 -19.846 -0.691 1.00 85.50 293 GLN A C 1
ATOM 2326 O O . GLN A 1 293 ? -7.005 -18.806 -1.294 1.00 85.50 293 GLN A O 1
ATOM 2331 N N . LEU A 1 294 ? -7.173 -20.065 0.562 1.00 84.94 294 LEU A N 1
ATOM 2332 C CA . LEU A 1 294 ? -7.891 -19.091 1.388 1.00 84.94 294 LEU A CA 1
ATOM 2333 C C . LEU A 1 294 ? -7.097 -17.800 1.529 1.00 84.94 294 LEU A C 1
ATOM 2335 O O . LEU A 1 294 ? -7.624 -16.722 1.281 1.00 84.94 294 LEU A O 1
ATOM 2339 N N . ASN A 1 295 ? -5.820 -17.910 1.893 1.00 80.50 295 ASN A N 1
ATOM 2340 C CA . ASN A 1 295 ? -4.958 -16.749 2.060 1.00 80.50 295 ASN A CA 1
ATOM 2341 C C . ASN A 1 295 ? -4.727 -16.003 0.743 1.00 80.50 295 ASN A C 1
ATOM 2343 O O . ASN A 1 295 ? -4.691 -14.776 0.752 1.00 80.50 295 ASN A O 1
ATOM 2347 N N . ASP A 1 296 ? -4.563 -16.713 -0.372 1.00 80.38 296 ASP A N 1
ATOM 2348 C CA . ASP A 1 296 ? -4.369 -16.096 -1.685 1.00 80.38 296 ASP A CA 1
ATOM 2349 C C . ASP A 1 296 ? -5.642 -15.343 -2.124 1.00 80.38 296 ASP A C 1
ATOM 2351 O O . ASP A 1 296 ? -5.563 -14.163 -2.463 1.00 80.38 296 ASP A O 1
ATOM 2355 N N . ILE A 1 297 ? -6.823 -15.960 -1.995 1.00 83.75 297 ILE A N 1
ATOM 2356 C CA . ILE A 1 297 ? -8.113 -15.326 -2.324 1.00 83.75 297 ILE A CA 1
ATOM 2357 C C . ILE A 1 297 ? -8.417 -14.152 -1.384 1.00 83.75 297 ILE A C 1
ATOM 2359 O O . ILE A 1 297 ? -8.787 -13.076 -1.847 1.00 83.75 297 ILE A O 1
ATOM 2363 N N . ALA A 1 298 ? -8.218 -14.311 -0.072 1.00 80.69 298 ALA A N 1
ATOM 2364 C CA . ALA A 1 298 ? -8.425 -13.233 0.895 1.00 80.69 298 ALA A CA 1
ATOM 2365 C C . ALA A 1 298 ? -7.505 -12.035 0.608 1.00 80.69 298 ALA A C 1
ATOM 2367 O O . ALA A 1 298 ? -7.939 -10.885 0.689 1.00 80.69 298 ALA A O 1
ATOM 2368 N N . LYS A 1 299 ? -6.249 -12.286 0.210 1.00 78.25 299 LYS A N 1
ATOM 2369 C CA . LYS A 1 299 ? -5.331 -11.229 -0.236 1.00 78.25 299 LYS A CA 1
ATOM 2370 C C . LYS A 1 299 ? -5.832 -10.535 -1.493 1.00 78.25 299 LYS A C 1
ATOM 2372 O O . LYS A 1 299 ? -5.718 -9.317 -1.569 1.00 78.25 299 LYS A O 1
ATOM 2377 N N . ASP A 1 300 ? -6.376 -11.265 -2.459 1.00 77.31 300 ASP A N 1
ATOM 2378 C CA . ASP A 1 300 ? -6.912 -10.666 -3.684 1.00 77.31 300 ASP A CA 1
ATOM 2379 C C . ASP A 1 300 ? -8.160 -9.815 -3.414 1.00 77.31 300 ASP A C 1
ATOM 2381 O O . ASP A 1 300 ? -8.281 -8.720 -3.963 1.00 77.31 300 ASP A O 1
ATOM 2385 N N . ILE A 1 301 ? -9.029 -10.244 -2.494 1.00 78.94 301 ILE A N 1
ATOM 2386 C CA . ILE A 1 301 ? -10.180 -9.457 -2.026 1.00 78.94 301 ILE A CA 1
ATOM 2387 C C . ILE A 1 301 ? -9.709 -8.158 -1.354 1.00 78.94 301 ILE A C 1
ATOM 2389 O O . ILE A 1 301 ? -10.181 -7.076 -1.697 1.00 78.94 301 ILE A O 1
ATOM 2393 N N . ILE A 1 302 ? -8.728 -8.240 -0.452 1.00 75.25 302 ILE A N 1
ATOM 2394 C CA . ILE A 1 302 ? -8.131 -7.066 0.209 1.00 75.25 302 ILE A CA 1
ATOM 2395 C C . ILE A 1 302 ? -7.459 -6.137 -0.812 1.00 75.25 302 ILE A C 1
ATOM 2397 O O . ILE A 1 302 ? -7.588 -4.918 -0.733 1.00 75.25 302 ILE A O 1
ATOM 2401 N N . ARG A 1 303 ? -6.766 -6.694 -1.814 1.00 70.50 303 ARG A N 1
ATOM 2402 C CA . ARG A 1 303 ? -6.165 -5.909 -2.904 1.00 70.50 303 ARG A CA 1
ATOM 2403 C C . ARG A 1 303 ? -7.215 -5.188 -3.742 1.00 70.50 303 ARG A C 1
ATOM 2405 O O . ARG A 1 303 ? -6.945 -4.076 -4.188 1.00 70.50 303 ARG A O 1
ATOM 2412 N N . ALA A 1 304 ? -8.381 -5.790 -3.963 1.00 73.62 304 ALA A N 1
ATOM 2413 C CA . ALA A 1 304 ? -9.481 -5.136 -4.667 1.00 73.62 304 ALA A CA 1
ATOM 2414 C C . ALA A 1 304 ? -10.048 -3.946 -3.867 1.00 73.62 304 ALA A C 1
ATOM 2416 O O . ALA A 1 304 ? -10.431 -2.945 -4.468 1.00 73.62 304 ALA A O 1
ATOM 2417 N N . ASP A 1 305 ? -10.009 -4.015 -2.532 1.00 78.62 305 ASP A N 1
ATOM 2418 C CA . ASP A 1 305 ? -10.423 -2.947 -1.604 1.00 78.62 305 ASP A CA 1
ATOM 2419 C C . ASP A 1 305 ? -9.310 -1.917 -1.304 1.00 78.62 305 ASP A C 1
ATOM 2421 O O . ASP A 1 305 ? -9.446 -1.030 -0.458 1.00 78.62 305 ASP A O 1
ATOM 2425 N N . LYS A 1 306 ? -8.173 -1.998 -2.011 1.00 72.81 306 LYS A N 1
ATOM 2426 C CA . LYS A 1 306 ? -6.987 -1.158 -1.770 1.00 72.81 306 LYS A CA 1
ATOM 2427 C C . LYS A 1 306 ? -7.289 0.340 -1.811 1.00 72.81 306 LYS A C 1
ATOM 2429 O O . LYS A 1 306 ? -6.639 1.111 -1.106 1.00 72.81 306 LYS A O 1
ATOM 2434 N N . PHE A 1 307 ? -8.228 0.770 -2.653 1.00 72.69 307 PHE A N 1
ATOM 2435 C CA . PHE A 1 307 ? -8.598 2.181 -2.753 1.00 72.69 307 PHE A CA 1
ATOM 2436 C C . PHE A 1 307 ? -9.257 2.673 -1.457 1.00 72.69 307 PHE A C 1
ATOM 2438 O O . PHE A 1 307 ? -8.838 3.681 -0.898 1.00 72.69 307 PHE A O 1
ATOM 2445 N N . GLN A 1 308 ? -10.214 1.917 -0.931 1.00 78.38 308 GLN A N 1
ATOM 2446 C CA . GLN A 1 308 ? -10.962 2.215 0.282 1.00 78.38 308 GLN A CA 1
ATOM 2447 C C . GLN A 1 308 ? -10.044 2.174 1.505 1.00 78.38 308 GLN A C 1
ATOM 2449 O O . GLN A 1 308 ? -10.090 3.076 2.338 1.00 78.38 308 GLN A O 1
ATOM 2454 N N . GLN A 1 309 ? -9.144 1.189 1.569 1.00 70.25 309 GLN A N 1
ATOM 2455 C CA . GLN A 1 309 ? -8.127 1.087 2.622 1.00 70.25 309 GLN A CA 1
ATOM 2456 C C . GLN A 1 309 ? -7.164 2.274 2.618 1.00 70.25 309 GLN A C 1
ATOM 2458 O O . GLN A 1 309 ? -6.811 2.799 3.673 1.00 70.25 309 GLN A O 1
ATOM 2463 N N . ARG A 1 310 ? -6.773 2.743 1.431 1.00 68.88 310 ARG A N 1
ATOM 2464 C CA . ARG A 1 310 ? -5.923 3.924 1.286 1.00 68.88 310 ARG A CA 1
ATOM 2465 C C . ARG A 1 310 ? -6.634 5.202 1.722 1.00 68.88 310 ARG A C 1
ATOM 2467 O O . ARG A 1 310 ? -6.047 5.996 2.449 1.00 68.88 310 ARG A O 1
ATOM 2474 N N . GLU A 1 311 ? -7.871 5.401 1.284 1.00 75.62 311 GLU A N 1
ATOM 2475 C CA . GLU A 1 311 ? -8.667 6.568 1.666 1.00 75.62 311 GLU A CA 1
ATOM 2476 C C . GLU A 1 311 ? -8.922 6.605 3.178 1.00 75.62 311 GLU A C 1
ATOM 2478 O O . GLU A 1 311 ? -8.743 7.647 3.805 1.00 75.62 311 GLU A O 1
ATOM 2483 N N . TYR A 1 312 ? -9.226 5.457 3.785 1.00 73.44 312 TYR A N 1
ATOM 2484 C CA . TYR A 1 312 ? -9.358 5.335 5.234 1.00 73.44 312 TYR A CA 1
ATOM 2485 C C . TYR A 1 312 ? -8.070 5.708 5.969 1.00 73.44 312 TYR A C 1
ATOM 2487 O O . TYR A 1 312 ? -8.097 6.469 6.936 1.00 73.44 312 TYR A O 1
ATOM 2495 N N . TRP A 1 313 ? -6.922 5.235 5.477 1.00 67.56 313 TRP A N 1
ATOM 2496 C CA . TRP A 1 313 ? -5.628 5.569 6.063 1.00 67.56 313 TRP A CA 1
ATOM 2497 C C . TRP A 1 313 ? -5.304 7.063 5.940 1.00 67.56 313 TRP A C 1
ATOM 2499 O O . TRP A 1 313 ? -4.867 7.683 6.908 1.00 67.56 313 TRP A O 1
ATOM 2509 N N . ASN A 1 314 ? -5.569 7.665 4.778 1.00 75.12 314 ASN A N 1
ATOM 2510 C CA . ASN A 1 314 ? -5.412 9.106 4.574 1.00 75.12 314 ASN A CA 1
ATOM 2511 C C . ASN A 1 314 ? -6.290 9.907 5.543 1.00 75.12 314 ASN A C 1
ATOM 2513 O O . ASN A 1 314 ? -5.835 10.904 6.103 1.00 75.12 314 ASN A O 1
ATOM 2517 N N . LEU A 1 315 ? -7.528 9.457 5.760 1.00 73.12 315 LEU A N 1
ATOM 2518 C CA . LEU A 1 315 ? -8.459 10.099 6.677 1.00 73.12 315 LEU A CA 1
ATOM 2519 C C . LEU A 1 315 ? -7.983 10.007 8.131 1.00 73.12 315 LEU A C 1
ATOM 2521 O O . LEU A 1 315 ? -8.032 11.010 8.832 1.00 73.12 315 LEU A O 1
ATOM 2525 N N . ILE A 1 316 ? -7.442 8.863 8.564 1.00 66.06 316 ILE A N 1
ATOM 2526 C CA . ILE A 1 316 ? -6.819 8.716 9.892 1.00 66.06 316 ILE A CA 1
ATOM 2527 C C . ILE A 1 316 ? -5.648 9.683 10.065 1.00 66.06 316 ILE A C 1
ATOM 2529 O O . ILE A 1 316 ? -5.549 10.355 11.089 1.00 66.06 316 ILE A O 1
ATOM 2533 N N . GLN A 1 317 ? -4.757 9.773 9.074 1.00 71.38 317 GLN A N 1
ATOM 2534 C CA . GLN A 1 317 ? -3.612 10.685 9.150 1.00 71.38 317 GLN A CA 1
ATOM 2535 C C . GLN A 1 317 ? -4.059 12.143 9.243 1.00 71.38 317 GLN A C 1
ATOM 2537 O O . GLN A 1 317 ? -3.551 12.886 10.082 1.00 71.38 317 GLN A O 1
ATOM 2542 N N . LYS A 1 318 ? -5.032 12.533 8.413 1.00 76.44 318 LYS A N 1
ATOM 2543 C CA . LYS A 1 318 ? -5.627 13.869 8.450 1.00 76.44 318 LYS A CA 1
ATOM 2544 C C . LYS A 1 318 ? -6.241 14.153 9.822 1.00 76.44 318 LYS A C 1
ATOM 2546 O O . LYS A 1 318 ? -5.916 15.161 10.433 1.00 76.44 318 LYS A O 1
ATOM 2551 N N . LEU A 1 319 ? -7.053 13.231 10.333 1.00 66.25 319 LEU A N 1
ATOM 2552 C CA . LEU A 1 319 ? -7.735 13.370 11.614 1.00 66.25 319 LEU A CA 1
ATOM 2553 C C . LEU A 1 319 ? -6.745 13.492 12.782 1.00 66.25 319 LEU A C 1
ATOM 2555 O O . LEU A 1 319 ? -6.931 14.334 13.652 1.00 66.25 319 LEU A O 1
ATOM 2559 N N . ASN A 1 320 ? -5.658 12.716 12.779 1.00 64.94 320 ASN A N 1
ATOM 2560 C CA . ASN A 1 320 ? -4.591 12.841 13.777 1.00 64.94 320 ASN A CA 1
ATOM 2561 C C . ASN A 1 320 ? -3.913 14.214 13.729 1.00 64.94 320 ASN A C 1
ATOM 2563 O O . ASN A 1 320 ? -3.622 14.798 14.772 1.00 64.94 320 ASN A O 1
ATOM 2567 N N . GLN A 1 321 ? -3.665 14.734 12.526 1.00 71.75 321 GLN A N 1
ATOM 2568 C CA . GLN A 1 321 ? -3.078 16.056 12.351 1.00 71.75 321 GLN A CA 1
ATOM 2569 C C . GLN A 1 321 ? -4.033 17.164 12.819 1.00 71.75 321 GLN A C 1
ATOM 2571 O O . GLN A 1 321 ? -3.611 18.057 13.552 1.00 71.75 321 GLN A O 1
ATOM 2576 N N . ASP A 1 322 ? -5.308 17.087 12.441 1.00 69.12 322 ASP A N 1
ATOM 2577 C CA . ASP A 1 322 ? -6.328 18.070 12.812 1.00 69.12 322 ASP A CA 1
ATOM 2578 C C . ASP A 1 322 ? -6.610 18.044 14.323 1.00 69.12 322 ASP A C 1
ATOM 2580 O O . ASP A 1 322 ? -6.737 19.099 14.939 1.00 69.12 322 ASP A O 1
ATOM 2584 N N . MET A 1 323 ? -6.600 16.863 14.952 1.00 62.62 323 MET A N 1
ATOM 2585 C CA . MET A 1 323 ? -6.670 16.713 16.411 1.00 62.62 323 MET A CA 1
ATOM 2586 C C . MET A 1 323 ? -5.473 17.333 17.123 1.00 62.62 323 MET A C 1
ATOM 2588 O O . MET A 1 323 ? -5.644 18.002 18.138 1.00 62.62 323 MET A O 1
ATOM 2592 N N . GLN A 1 324 ? -4.263 17.132 16.598 1.00 65.56 324 GLN A N 1
ATOM 2593 C CA . GLN A 1 324 ? -3.068 17.739 17.173 1.00 65.56 324 GLN A CA 1
ATOM 2594 C C . GLN A 1 324 ? -3.134 19.269 17.088 1.00 65.56 324 GLN A C 1
ATOM 2596 O O . GLN A 1 324 ? -2.825 19.952 18.060 1.00 65.56 324 GLN A O 1
ATOM 2601 N N . LEU A 1 325 ? -3.584 19.809 15.951 1.00 70.56 325 LEU A N 1
ATOM 2602 C CA . LEU A 1 325 ? -3.817 21.245 15.792 1.00 70.56 325 LEU A CA 1
ATOM 2603 C C . LEU A 1 325 ? -4.898 21.752 16.751 1.00 70.56 325 LEU A C 1
ATOM 2605 O O . LEU A 1 325 ? -4.743 22.823 17.332 1.00 70.56 325 LEU A O 1
ATOM 2609 N N . LEU A 1 326 ? -5.975 20.985 16.938 1.00 64.94 326 LEU A N 1
ATOM 2610 C CA . LEU A 1 326 ? -7.060 21.333 17.850 1.00 64.94 326 LEU A CA 1
ATOM 2611 C C . LEU A 1 326 ? -6.559 21.392 19.290 1.00 64.94 326 LEU A C 1
ATOM 2613 O O . LEU A 1 326 ? -6.837 22.360 19.990 1.00 64.94 326 LEU A O 1
ATOM 2617 N N . GLN A 1 327 ? -5.768 20.405 19.702 1.00 59.94 327 GLN A N 1
ATOM 2618 C CA . GLN A 1 327 ? -5.135 20.378 21.013 1.00 59.94 327 GLN A CA 1
ATOM 2619 C C . GLN A 1 327 ? -4.168 21.558 21.203 1.00 59.94 327 GLN A C 1
ATOM 2621 O O . GLN A 1 327 ? -4.229 22.226 22.231 1.00 59.94 327 GLN A O 1
ATOM 2626 N N . ASP A 1 328 ? -3.345 21.881 20.200 1.00 65.62 328 ASP A N 1
ATOM 2627 C CA . ASP A 1 328 ? -2.431 23.031 20.244 1.00 65.62 328 ASP A CA 1
ATOM 2628 C C . ASP A 1 328 ? -3.186 24.376 20.358 1.00 65.62 328 ASP A C 1
ATOM 2630 O O . ASP A 1 328 ? -2.765 25.267 21.100 1.00 65.62 328 ASP A O 1
ATOM 2634 N N . GLU A 1 329 ? -4.296 24.560 19.632 1.00 66.12 329 GLU A N 1
ATOM 2635 C CA . GLU A 1 329 ? -5.119 25.779 19.717 1.00 66.12 329 GLU A CA 1
ATOM 2636 C C . GLU A 1 329 ? -5.888 25.871 21.042 1.00 66.12 329 GLU A C 1
ATOM 2638 O O . GLU A 1 329 ? -5.978 26.953 21.630 1.00 66.12 329 GLU A O 1
ATOM 2643 N N . MET A 1 330 ? -6.382 24.744 21.561 1.00 60.66 330 MET A N 1
ATOM 2644 C CA . MET A 1 330 ? -6.968 24.676 22.902 1.00 60.66 330 MET A CA 1
ATOM 2645 C C . MET A 1 330 ? -5.948 25.057 23.974 1.00 60.66 330 MET A C 1
ATOM 2647 O O . MET A 1 330 ? -6.246 25.887 24.832 1.00 60.66 330 MET A O 1
ATOM 2651 N N . ASP A 1 331 ? -4.731 24.521 23.896 1.00 61.81 331 ASP A N 1
ATOM 2652 C CA . ASP A 1 331 ? -3.651 24.850 24.823 1.00 61.81 331 ASP A CA 1
ATOM 2653 C C . ASP A 1 331 ? -3.315 26.343 24.776 1.00 61.81 331 ASP A C 1
ATOM 2655 O O . ASP A 1 331 ? -3.190 26.982 25.821 1.00 61.81 331 ASP A O 1
ATOM 2659 N N . LYS A 1 332 ? -3.240 26.946 23.582 1.00 65.94 332 LYS A N 1
ATOM 2660 C CA . LYS A 1 332 ? -3.039 28.399 23.438 1.00 65.94 332 LYS A CA 1
ATOM 2661 C C . LYS A 1 332 ? -4.163 29.201 24.085 1.00 65.94 332 LYS A C 1
ATOM 2663 O O . LYS A 1 332 ? -3.874 30.187 24.768 1.00 65.94 332 LYS A O 1
ATOM 2668 N N . ALA A 1 333 ? -5.418 28.798 23.886 1.00 63.06 333 ALA A N 1
ATOM 2669 C CA . ALA A 1 333 ? -6.563 29.452 24.507 1.00 63.06 333 ALA A CA 1
ATOM 2670 C C . ALA A 1 333 ? -6.471 29.361 26.039 1.00 63.06 333 ALA A C 1
ATOM 2672 O O . ALA A 1 333 ? -6.541 30.384 26.720 1.00 63.06 333 ALA A O 1
ATOM 2673 N N . ILE A 1 334 ? -6.207 28.169 26.582 1.00 62.69 334 ILE A N 1
ATOM 2674 C CA . ILE A 1 334 ? -6.024 27.942 28.023 1.00 62.69 334 ILE A CA 1
ATOM 2675 C C . ILE A 1 334 ? -4.877 28.805 28.566 1.00 62.69 334 ILE A C 1
ATOM 2677 O O . ILE A 1 334 ? -5.064 29.516 29.553 1.00 62.69 334 ILE A O 1
ATOM 2681 N N . ILE A 1 335 ? -3.713 28.820 27.908 1.00 62.25 335 ILE A N 1
ATOM 2682 C CA . ILE A 1 335 ? -2.554 29.630 28.316 1.00 62.25 335 ILE A CA 1
ATOM 2683 C C . ILE A 1 335 ? -2.893 31.124 28.317 1.00 62.25 335 ILE A C 1
ATOM 2685 O O . ILE A 1 335 ? -2.524 31.845 29.251 1.00 62.25 335 ILE A O 1
ATOM 2689 N N . HIS A 1 336 ? -3.608 31.598 27.293 1.00 64.56 336 HIS A N 1
ATOM 2690 C CA . HIS A 1 336 ? -4.049 32.986 27.206 1.00 64.56 336 HIS A CA 1
ATOM 2691 C C . HIS A 1 336 ? -4.997 33.345 28.356 1.00 64.56 336 HIS A C 1
ATOM 2693 O O . HIS A 1 336 ? -4.795 34.365 29.019 1.00 64.56 336 HIS A O 1
ATOM 2699 N N . HIS A 1 337 ? -5.981 32.488 28.641 1.00 62.28 337 HIS A N 1
ATOM 2700 C CA . HIS A 1 337 ? -6.933 32.678 29.734 1.00 62.28 337 HIS A CA 1
ATOM 2701 C C . HIS A 1 337 ? -6.256 32.662 31.110 1.00 62.28 337 HIS A C 1
ATOM 2703 O O . HIS A 1 337 ? -6.496 33.560 31.917 1.00 62.28 337 HIS A O 1
ATOM 2709 N N . VAL A 1 338 ? -5.358 31.707 31.369 1.00 62.50 338 VAL A N 1
ATOM 2710 C CA . VAL A 1 338 ? -4.589 31.629 32.624 1.00 62.50 338 VAL A CA 1
ATOM 2711 C C . VAL A 1 338 ? -3.693 32.859 32.790 1.00 62.50 338 VAL A C 1
ATOM 2713 O O . VAL A 1 338 ? -3.647 33.455 33.866 1.00 62.50 338 VAL A O 1
ATOM 2716 N N . SER A 1 339 ? -3.029 33.305 31.721 1.00 63.81 339 SER A N 1
ATOM 2717 C CA . SER A 1 339 ? -2.199 34.518 31.744 1.00 63.81 339 SER A CA 1
ATOM 2718 C C . SER A 1 339 ? -3.023 35.786 32.000 1.00 63.81 339 SER A C 1
ATOM 2720 O O . SER A 1 339 ? -2.588 36.665 32.745 1.00 63.81 339 SER A O 1
ATOM 2722 N N . ALA A 1 340 ? -4.220 35.890 31.413 1.00 65.12 340 ALA A N 1
ATOM 2723 C CA . ALA A 1 340 ? -5.144 36.999 31.645 1.00 65.12 340 ALA A CA 1
ATOM 2724 C C . ALA A 1 340 ? -5.662 37.024 33.094 1.00 65.12 340 ALA A C 1
ATOM 2726 O O . ALA A 1 340 ? -5.722 38.097 33.702 1.00 65.12 340 ALA A O 1
ATOM 2727 N N . PHE A 1 341 ? -5.948 35.853 33.669 1.00 65.56 341 PHE A N 1
ATOM 2728 C CA . PHE A 1 341 ? -6.322 35.703 35.074 1.00 65.56 341 PHE A CA 1
ATOM 2729 C C . PHE A 1 341 ? -5.195 36.102 36.027 1.00 65.56 341 PHE A C 1
ATOM 2731 O O . PHE A 1 341 ? -5.407 36.935 36.906 1.00 65.56 341 PHE A O 1
ATOM 2738 N N . LEU A 1 342 ? -3.977 35.589 35.821 1.00 67.62 342 LEU A N 1
ATOM 2739 C CA . LEU A 1 342 ? -2.808 35.957 36.632 1.00 67.62 342 LEU A CA 1
ATOM 2740 C C . LEU A 1 342 ? -2.481 37.456 36.540 1.00 67.62 342 LEU A C 1
ATOM 2742 O O . LEU A 1 342 ? -1.989 38.043 37.501 1.00 67.62 342 LEU A O 1
ATOM 2746 N N . ALA A 1 343 ? -2.785 38.091 35.405 1.00 73.62 343 ALA A N 1
ATOM 2747 C CA . ALA A 1 343 ? -2.652 39.533 35.216 1.00 73.62 343 ALA A CA 1
ATOM 2748 C C . ALA A 1 343 ? -3.786 40.360 35.864 1.00 73.62 343 ALA A C 1
ATOM 2750 O O . ALA A 1 343 ? -3.784 41.585 35.724 1.00 73.62 343 ALA A O 1
ATOM 2751 N N . GLY A 1 344 ? -4.754 39.721 36.534 1.00 67.88 344 GLY A N 1
ATOM 2752 C CA . GLY A 1 344 ? -5.900 40.371 37.176 1.00 67.88 344 GLY A CA 1
ATOM 2753 C C . GLY A 1 344 ? -6.923 40.946 36.193 1.00 67.88 344 GLY A C 1
ATOM 2754 O O . GLY A 1 344 ? -7.657 41.865 36.544 1.00 67.88 344 GLY A O 1
ATOM 2755 N N . LYS A 1 345 ? -6.942 40.462 34.943 1.00 63.62 345 LYS A N 1
ATOM 2756 C CA . LYS A 1 345 ? -7.791 40.983 33.856 1.00 63.62 345 LYS A CA 1
ATOM 2757 C C . LYS A 1 345 ? -9.076 40.173 33.630 1.00 63.62 345 LYS A C 1
ATOM 2759 O O . LYS A 1 345 ? -9.819 40.497 32.707 1.00 63.62 345 LYS A O 1
ATOM 2764 N N . SER A 1 346 ? -9.340 39.134 34.426 1.00 56.97 346 SER A N 1
ATOM 2765 C CA . SER A 1 346 ? -10.528 38.279 34.282 1.00 56.97 346 SER A CA 1
ATOM 2766 C C . SER A 1 346 ? -10.996 37.682 35.613 1.00 56.97 346 SER A C 1
ATOM 2768 O O . SER A 1 346 ? -10.165 37.169 36.358 1.00 56.97 346 SER A O 1
ATOM 2770 N N . ASP A 1 347 ? -12.313 37.637 35.841 1.00 56.31 347 ASP A N 1
ATOM 2771 C CA . ASP A 1 347 ? -12.976 37.033 37.020 1.00 56.31 347 ASP A CA 1
ATOM 2772 C C . ASP A 1 347 ? -13.235 35.512 36.881 1.00 56.31 347 ASP A C 1
ATOM 2774 O O . ASP A 1 347 ? -14.100 34.941 37.546 1.00 56.31 347 ASP A O 1
ATOM 2778 N N . ILE A 1 348 ? -12.521 34.830 35.980 1.00 57.44 348 ILE A N 1
ATOM 2779 C CA . ILE A 1 348 ? -12.765 33.416 35.659 1.00 57.44 348 ILE A CA 1
ATOM 2780 C C . ILE A 1 348 ? -12.198 32.520 36.771 1.00 57.44 348 ILE A C 1
ATOM 2782 O O . ILE A 1 348 ? -11.067 32.707 37.217 1.00 57.44 348 ILE A O 1
ATOM 2786 N N . THR A 1 349 ? -12.978 31.527 37.205 1.00 55.38 349 THR A N 1
ATOM 2787 C CA . THR A 1 349 ? -12.554 30.515 38.186 1.00 55.38 349 THR A CA 1
ATOM 2788 C C . THR A 1 349 ? -12.080 29.252 37.464 1.00 55.38 349 THR A C 1
ATOM 2790 O O . THR A 1 349 ? -12.731 28.798 36.529 1.00 55.38 349 THR A O 1
ATOM 2793 N N . PHE A 1 350 ? -10.934 28.698 37.872 1.00 56.50 350 PHE A N 1
ATOM 2794 C CA . PHE A 1 350 ? -10.351 27.493 37.267 1.00 56.50 350 PHE A CA 1
ATOM 2795 C C . PHE A 1 350 ? -10.607 26.256 38.128 1.00 56.50 350 PHE A C 1
ATOM 2797 O O . PHE A 1 350 ? -10.508 26.320 39.358 1.00 56.50 350 PHE A O 1
ATOM 2804 N N . SER A 1 351 ? -10.851 25.108 37.491 1.00 58.41 351 SER A N 1
ATOM 2805 C CA . SER A 1 351 ? -10.818 23.812 38.166 1.00 58.41 351 SER A CA 1
ATOM 2806 C C . SER A 1 351 ? -9.372 23.396 38.457 1.00 58.41 351 SER A C 1
ATOM 2808 O O . SER A 1 351 ? -8.436 23.722 37.724 1.00 58.41 351 SER A O 1
ATOM 2810 N N . THR A 1 352 ? -9.162 22.601 39.509 1.00 56.09 352 THR A N 1
ATOM 2811 C CA . THR A 1 352 ? -7.853 21.991 39.811 1.00 56.09 352 THR A CA 1
ATOM 2812 C C . THR A 1 352 ? -7.334 21.117 38.668 1.00 56.09 352 THR A C 1
ATOM 2814 O O . THR A 1 352 ? -6.121 20.965 38.517 1.00 56.09 352 THR A O 1
ATOM 2817 N N . LYS A 1 353 ? -8.231 20.572 37.836 1.00 55.84 353 LYS A N 1
ATOM 2818 C CA . LYS A 1 353 ? -7.864 19.835 36.620 1.00 55.84 353 LYS A CA 1
ATOM 2819 C C . LYS A 1 353 ? -7.307 20.750 35.523 1.00 55.84 353 LYS A C 1
ATOM 2821 O O . LYS A 1 353 ? -6.315 20.373 34.906 1.00 55.84 353 LYS A O 1
ATOM 2826 N N . ASP A 1 354 ? -7.864 21.947 35.343 1.00 55.19 354 ASP A N 1
ATOM 2827 C CA . ASP A 1 354 ? -7.438 22.900 34.303 1.00 55.19 354 ASP A CA 1
ATOM 2828 C C . ASP A 1 354 ? -6.031 23.432 34.594 1.00 55.19 354 ASP A C 1
ATOM 2830 O O . ASP A 1 354 ? -5.173 23.492 33.715 1.00 55.19 354 ASP A O 1
ATOM 2834 N N . ILE A 1 355 ? -5.758 23.729 35.869 1.00 64.81 355 ILE A N 1
ATOM 2835 C CA . ILE A 1 355 ? -4.433 24.170 36.327 1.00 64.81 355 ILE A CA 1
ATOM 2836 C C . ILE A 1 355 ? -3.400 23.051 36.154 1.00 64.81 355 ILE A C 1
ATOM 2838 O O . ILE A 1 355 ? -2.276 23.307 35.724 1.00 64.81 355 ILE A O 1
ATOM 2842 N N . LYS A 1 356 ? -3.768 21.802 36.466 1.00 66.06 356 LYS A N 1
ATOM 2843 C CA . LYS A 1 356 ? -2.882 20.652 36.259 1.00 66.06 356 LYS A CA 1
ATOM 2844 C C . LYS A 1 356 ? -2.547 20.472 34.774 1.00 66.06 356 LYS A C 1
ATOM 2846 O O . LYS A 1 356 ? -1.375 20.328 34.448 1.00 66.06 356 LYS A O 1
ATOM 2851 N N . HIS A 1 357 ? -3.548 20.529 33.895 1.00 60.41 357 HIS A N 1
ATOM 2852 C CA . HIS A 1 357 ? -3.351 20.403 32.449 1.00 60.41 357 HIS A CA 1
ATOM 2853 C C . HIS A 1 357 ? -2.435 21.506 31.898 1.00 60.41 357 HIS A C 1
ATOM 2855 O O . HIS A 1 357 ? -1.497 21.218 31.157 1.00 60.41 357 HIS A O 1
ATOM 2861 N N . TYR A 1 358 ? -2.644 22.758 32.323 1.00 62.34 358 TYR A N 1
ATOM 2862 C CA . TYR A 1 358 ? -1.765 23.879 31.979 1.00 62.34 358 TYR A CA 1
ATOM 2863 C C . TYR A 1 358 ? -0.307 23.612 32.382 1.00 62.34 358 TYR A C 1
ATOM 2865 O O . TYR A 1 358 ? 0.600 23.769 31.566 1.00 62.34 358 TYR A O 1
ATOM 2873 N N . LEU A 1 359 ? -0.074 23.169 33.623 1.00 65.50 359 LEU A N 1
ATOM 2874 C CA . LEU A 1 359 ? 1.273 22.863 34.115 1.00 65.50 359 LEU A CA 1
ATOM 2875 C C . LEU A 1 359 ? 1.918 21.700 33.347 1.00 65.50 359 LEU A C 1
ATOM 2877 O O . LEU A 1 359 ? 3.102 21.769 33.020 1.00 65.50 359 LEU A O 1
ATOM 2881 N N . ASP A 1 360 ? 1.150 20.657 33.033 1.00 66.25 360 ASP A N 1
ATOM 2882 C CA . ASP A 1 360 ? 1.636 19.502 32.276 1.00 66.25 360 ASP A CA 1
ATOM 2883 C C . ASP A 1 360 ? 2.017 19.897 30.830 1.00 66.25 360 ASP A C 1
ATOM 2885 O O . ASP A 1 360 ? 3.067 19.465 30.335 1.00 66.25 360 ASP A O 1
ATOM 2889 N N . SER A 1 361 ? 1.239 20.777 30.183 1.00 59.78 361 SER A N 1
ATOM 2890 C CA . SER A 1 361 ? 1.534 21.316 28.841 1.00 59.78 361 SER A CA 1
ATOM 2891 C C . SER A 1 361 ? 2.751 22.260 28.831 1.00 59.78 361 SER A C 1
ATOM 2893 O O . SER A 1 361 ? 3.644 22.116 27.989 1.00 59.78 361 SER A O 1
ATOM 2895 N N . GLU A 1 362 ? 2.889 23.151 29.820 1.00 65.94 362 GLU A N 1
ATOM 2896 C CA . GLU A 1 362 ? 4.087 23.992 30.022 1.00 65.94 362 GLU A CA 1
ATOM 2897 C C . GLU A 1 362 ? 5.354 23.138 30.194 1.00 65.94 362 GLU A C 1
ATOM 2899 O O . GLU A 1 362 ? 6.366 23.339 29.519 1.00 65.94 362 GLU A O 1
ATOM 2904 N N . VAL A 1 363 ? 5.293 22.100 31.032 1.00 70.38 363 VAL A N 1
ATOM 2905 C CA . VAL A 1 363 ? 6.412 21.165 31.213 1.00 70.38 363 VAL A CA 1
ATOM 2906 C C . VAL A 1 363 ? 6.739 20.431 29.910 1.00 70.38 363 VAL A C 1
ATOM 2908 O O . VAL A 1 363 ? 7.918 20.217 29.603 1.00 70.38 363 VAL A O 1
ATOM 2911 N N . HIS A 1 364 ? 5.730 20.035 29.132 1.00 66.50 364 HIS A N 1
ATOM 2912 C CA . HIS A 1 364 ? 5.932 19.368 27.848 1.00 66.50 364 HIS A CA 1
ATOM 2913 C C . HIS A 1 364 ? 6.602 20.291 26.818 1.00 66.50 364 HIS A C 1
ATOM 2915 O O . HIS A 1 364 ? 7.590 19.898 26.183 1.00 66.50 364 HIS A O 1
ATOM 2921 N N . SER A 1 365 ? 6.123 21.529 26.683 1.00 63.50 365 SER A N 1
ATOM 2922 C CA . SER A 1 365 ? 6.666 22.514 25.744 1.00 63.50 365 SER A CA 1
ATOM 2923 C C . SER A 1 365 ? 8.117 22.879 26.086 1.00 63.50 365 SER A C 1
ATOM 2925 O O . SER A 1 365 ? 8.983 22.879 25.204 1.00 63.50 365 SER A O 1
ATOM 2927 N N . LEU A 1 366 ? 8.426 23.053 27.376 1.00 70.19 366 LEU A N 1
ATOM 2928 C CA . LEU A 1 366 ? 9.782 23.295 27.868 1.00 70.19 366 LEU A CA 1
ATOM 2929 C C . LEU A 1 366 ? 10.712 22.107 27.593 1.00 70.19 366 LEU A C 1
ATOM 2931 O O . LEU A 1 366 ? 11.833 22.303 27.119 1.00 70.19 366 LEU A O 1
ATOM 2935 N N . LYS A 1 367 ? 10.257 20.863 27.808 1.00 76.31 367 LYS A N 1
ATOM 2936 C CA . LYS A 1 367 ? 11.033 19.656 27.458 1.00 76.31 367 LYS A CA 1
ATOM 2937 C C . LYS A 1 367 ? 11.351 19.599 25.965 1.00 76.31 367 LYS A C 1
ATOM 2939 O O . LYS A 1 367 ? 12.496 19.331 25.595 1.00 76.31 367 LYS A O 1
ATOM 2944 N N . LYS A 1 368 ? 10.371 19.890 25.107 1.00 72.88 368 LYS A N 1
ATOM 2945 C CA . LYS A 1 368 ? 10.549 19.918 23.648 1.00 72.88 368 LYS A CA 1
ATOM 2946 C C . LYS A 1 368 ? 11.535 21.012 23.227 1.00 72.88 368 LYS A C 1
ATOM 2948 O O . LYS A 1 368 ? 12.432 20.750 22.425 1.00 72.88 368 LYS A O 1
ATOM 2953 N N . ALA A 1 369 ? 11.445 22.203 23.820 1.00 75.69 369 ALA A N 1
ATOM 2954 C CA . ALA A 1 369 ? 12.390 23.296 23.586 1.00 75.69 369 ALA A CA 1
ATOM 2955 C C . ALA A 1 369 ? 13.825 22.923 24.001 1.00 75.69 369 ALA A C 1
ATOM 2957 O O . ALA A 1 369 ? 14.768 23.155 23.238 1.00 75.69 369 ALA A O 1
ATOM 2958 N N . ILE A 1 370 ? 13.996 22.280 25.161 1.00 85.06 370 ILE A N 1
ATOM 2959 C CA . ILE A 1 370 ? 15.290 21.754 25.623 1.00 85.06 370 ILE A CA 1
ATOM 2960 C C . ILE A 1 370 ? 15.843 20.731 24.627 1.00 85.06 370 ILE A C 1
ATOM 2962 O O . ILE A 1 370 ? 17.019 20.798 24.268 1.00 85.06 370 ILE A O 1
ATOM 2966 N N . GLN A 1 371 ? 15.008 19.814 24.135 1.00 83.88 371 GLN A N 1
ATOM 2967 C CA . GLN A 1 371 ? 15.424 18.792 23.177 1.00 83.88 371 GLN A CA 1
ATOM 2968 C C . GLN A 1 371 ? 15.910 19.415 21.861 1.00 83.88 371 GLN A C 1
ATOM 2970 O O . GLN A 1 371 ? 17.004 19.086 21.394 1.00 83.88 371 GLN A O 1
ATOM 2975 N N . VAL A 1 372 ? 15.167 20.376 21.303 1.00 83.81 372 VAL A N 1
ATOM 2976 C CA . VAL A 1 372 ? 15.580 21.107 20.093 1.00 83.81 372 VAL A CA 1
ATOM 2977 C C . VAL A 1 372 ? 16.906 21.829 20.331 1.00 83.81 372 VAL A C 1
ATOM 2979 O O . VAL A 1 372 ? 17.858 21.618 19.578 1.00 83.81 372 VAL A O 1
ATOM 2982 N N . LYS A 1 373 ? 17.026 22.592 21.423 1.00 86.75 373 LYS A N 1
ATOM 2983 C CA . LYS A 1 373 ? 18.258 23.324 21.758 1.00 86.75 373 LYS A CA 1
ATOM 2984 C C . LYS A 1 373 ? 19.452 22.397 21.990 1.00 86.75 373 LYS A C 1
ATOM 2986 O O . LYS A 1 373 ? 20.560 22.721 21.568 1.00 86.75 373 LYS A O 1
ATOM 2991 N N . SER A 1 374 ? 19.239 21.223 22.584 1.00 84.38 374 SER A N 1
ATOM 2992 C CA . SER A 1 374 ? 20.287 20.211 22.758 1.00 84.38 374 SER A CA 1
ATOM 2993 C C . SER A 1 374 ? 20.783 19.662 21.416 1.00 84.38 374 SER A C 1
ATOM 2995 O O . SER A 1 374 ? 21.987 19.509 21.216 1.00 84.38 374 SER A O 1
ATOM 2997 N N . SER A 1 375 ? 19.877 19.455 20.455 1.00 80.88 375 SER A N 1
ATOM 2998 C CA . SER A 1 375 ? 20.230 18.987 19.112 1.00 80.88 375 SER A CA 1
ATOM 2999 C C . SER A 1 375 ? 21.002 20.042 18.309 1.00 80.88 375 SER A C 1
ATOM 3001 O O . SER A 1 375 ? 21.999 19.718 17.659 1.00 80.88 375 SER A O 1
ATOM 3003 N N . GLU A 1 376 ? 20.605 21.315 18.412 1.00 86.12 376 GLU A N 1
ATOM 3004 C CA . GLU A 1 376 ? 21.326 22.450 17.827 1.00 86.12 376 GLU A CA 1
ATOM 3005 C C . GLU A 1 376 ? 22.739 22.562 18.417 1.00 86.12 376 GLU A C 1
ATOM 3007 O O . GLU A 1 376 ? 23.715 22.736 17.684 1.00 86.12 376 GLU A O 1
ATOM 3012 N N . LEU A 1 377 ? 22.865 22.394 19.736 1.00 85.69 377 LEU A N 1
ATOM 3013 C CA . LEU A 1 377 ? 24.142 22.414 20.444 1.00 85.69 377 LEU A CA 1
ATOM 3014 C C . LEU A 1 377 ? 25.072 21.278 19.985 1.00 85.69 377 LEU A C 1
ATOM 3016 O O . LEU A 1 377 ? 26.256 21.520 19.749 1.00 85.69 377 LEU A O 1
ATOM 3020 N N . GLU A 1 378 ? 24.553 20.067 19.769 1.00 83.19 378 GLU A N 1
ATOM 3021 C CA . GLU A 1 378 ? 25.329 18.952 19.205 1.00 83.19 378 GLU A CA 1
ATOM 3022 C C . GLU A 1 378 ? 25.778 19.207 17.757 1.00 83.19 378 GLU A C 1
ATOM 3024 O O . GLU A 1 378 ? 26.901 18.867 17.371 1.00 83.19 378 GLU A O 1
ATOM 3029 N N . GLN A 1 379 ? 24.952 19.861 16.936 1.00 81.25 379 GLN A N 1
ATOM 3030 C CA . GLN A 1 379 ? 25.363 20.265 15.588 1.00 81.25 379 GLN A CA 1
ATOM 3031 C C . GLN A 1 379 ? 26.454 21.343 15.611 1.00 81.25 379 GLN A C 1
ATOM 3033 O O . GLN A 1 379 ? 27.391 21.288 14.809 1.00 81.25 379 GLN A O 1
ATOM 3038 N N . LEU A 1 380 ? 26.367 22.301 16.535 1.00 81.88 380 LEU A N 1
ATOM 3039 C CA . LEU A 1 380 ? 27.378 23.343 16.711 1.00 81.88 380 LEU A CA 1
ATOM 3040 C C . LEU A 1 380 ? 28.700 22.773 17.239 1.00 81.88 380 LEU A C 1
ATOM 3042 O O . LEU A 1 380 ? 29.757 23.144 16.726 1.00 81.88 380 LEU A O 1
ATOM 3046 N N . LYS A 1 381 ? 28.666 21.805 18.166 1.00 77.31 381 LYS A N 1
ATOM 3047 C CA . LYS A 1 381 ? 29.866 21.085 18.634 1.00 77.31 381 LYS A CA 1
ATOM 3048 C C . LYS A 1 381 ? 30.648 20.440 17.491 1.00 77.31 381 LYS A C 1
ATOM 3050 O O . LYS A 1 381 ? 31.872 20.506 17.486 1.00 77.31 381 LYS A O 1
ATOM 3055 N N . LYS A 1 382 ? 29.973 19.882 16.478 1.00 77.62 382 LYS A N 1
ATOM 3056 C CA . LYS A 1 382 ? 30.637 19.290 15.295 1.00 77.62 382 LYS A CA 1
ATOM 3057 C C . LYS A 1 382 ? 31.416 20.310 14.457 1.00 77.62 382 LYS A C 1
ATOM 3059 O O . LYS A 1 382 ? 32.340 19.925 13.742 1.00 77.62 382 LYS A O 1
ATOM 3064 N N . ARG A 1 383 ? 31.037 21.591 14.522 1.00 74.12 383 ARG A N 1
ATOM 3065 C CA . ARG A 1 383 ? 31.703 22.704 13.824 1.00 74.12 383 ARG A CA 1
ATOM 3066 C C . ARG A 1 383 ? 32.834 23.322 14.646 1.00 74.12 383 ARG A C 1
ATOM 3068 O O . ARG A 1 383 ? 33.639 24.065 14.091 1.00 74.12 383 ARG A O 1
ATOM 3075 N N . LEU A 1 384 ? 32.909 23.013 15.940 1.00 74.81 384 LEU A N 1
ATOM 3076 C CA . LEU A 1 384 ? 33.985 23.465 16.807 1.00 74.81 384 LEU A CA 1
ATOM 3077 C C . LEU A 1 384 ? 35.255 22.659 16.491 1.00 74.81 384 LEU A C 1
ATOM 3079 O O . LEU A 1 384 ? 35.293 21.437 16.641 1.00 74.81 384 LEU A O 1
ATOM 3083 N N . ILE A 1 385 ? 36.309 23.337 16.041 1.00 70.06 385 ILE A N 1
ATOM 3084 C CA . ILE A 1 385 ? 37.627 22.713 15.903 1.00 70.06 385 ILE A CA 1
ATOM 3085 C C . ILE A 1 385 ? 38.252 22.691 17.297 1.00 70.06 385 ILE A C 1
ATOM 3087 O O . ILE A 1 385 ? 38.619 23.734 17.833 1.00 70.06 385 ILE A O 1
ATOM 3091 N N . THR A 1 386 ? 38.344 21.507 17.898 1.00 75.38 386 THR A N 1
ATOM 3092 C CA . THR A 1 386 ? 39.001 21.335 19.198 1.00 75.38 386 THR A CA 1
ATOM 3093 C C . THR A 1 386 ? 40.501 21.646 19.094 1.00 75.38 386 THR A C 1
ATOM 3095 O O . THR A 1 386 ? 41.077 21.476 18.016 1.00 75.38 386 THR A O 1
ATOM 3098 N N . PRO A 1 387 ? 41.168 22.065 20.187 1.00 75.25 387 PRO A N 1
ATOM 3099 C CA . PRO A 1 387 ? 42.604 22.369 20.181 1.00 75.25 387 PRO A CA 1
ATOM 3100 C C . PRO A 1 387 ? 43.466 21.210 19.658 1.00 75.25 387 PRO A C 1
ATOM 3102 O O . PRO A 1 387 ? 44.388 21.424 18.877 1.00 75.25 387 PRO A O 1
ATOM 3105 N N . GLU A 1 388 ? 43.116 19.968 20.000 1.00 73.25 388 GLU A N 1
ATOM 3106 C CA . GLU A 1 388 ? 43.776 18.765 19.475 1.00 73.25 388 GLU A CA 1
ATOM 3107 C C . GLU A 1 388 ? 43.598 18.615 17.960 1.00 73.25 388 GLU A C 1
ATOM 3109 O O . GLU A 1 388 ? 44.562 18.363 17.238 1.00 73.25 388 GLU A O 1
ATOM 3114 N N . ARG A 1 389 ? 42.381 18.834 17.444 1.00 72.12 389 ARG A N 1
ATOM 3115 C CA . ARG A 1 389 ? 42.101 18.762 16.004 1.00 72.12 389 ARG A CA 1
ATOM 3116 C C . ARG A 1 389 ? 42.765 19.911 15.243 1.00 72.12 389 ARG A C 1
ATOM 3118 O O . ARG A 1 389 ? 43.239 19.701 14.131 1.00 72.12 389 ARG A O 1
ATOM 3125 N N . ALA A 1 390 ? 42.843 21.100 15.841 1.00 76.62 390 ALA A N 1
ATOM 3126 C CA . ALA A 1 390 ? 43.598 22.229 15.303 1.00 76.62 390 ALA A CA 1
ATOM 3127 C C . ALA A 1 390 ? 45.098 21.913 15.228 1.00 76.62 390 ALA A C 1
ATOM 3129 O O . ALA A 1 390 ? 45.714 22.174 14.197 1.00 76.62 390 ALA A O 1
ATOM 3130 N N . ASN A 1 391 ? 45.662 21.286 16.266 1.00 76.69 391 ASN A N 1
ATOM 3131 C CA . ASN A 1 391 ? 47.057 20.851 16.281 1.00 76.69 391 ASN A CA 1
ATOM 3132 C C . ASN A 1 391 ? 47.336 19.787 15.217 1.00 76.69 391 ASN A C 1
ATOM 3134 O O . ASN A 1 391 ? 48.323 19.915 14.504 1.00 76.69 391 ASN A O 1
ATOM 3138 N N . LEU A 1 392 ? 46.454 18.800 15.029 1.00 75.50 392 LEU A N 1
ATOM 3139 C CA . LEU A 1 392 ? 46.589 17.796 13.963 1.00 75.50 392 LEU A CA 1
ATOM 3140 C C . LEU A 1 392 ? 46.516 18.417 12.559 1.00 75.50 392 LEU A C 1
ATOM 3142 O O . LEU A 1 392 ? 47.317 18.078 11.690 1.00 75.50 392 LEU A O 1
ATOM 3146 N N . ILE A 1 393 ? 45.602 19.371 12.337 1.00 74.19 393 ILE A N 1
ATOM 3147 C CA . ILE A 1 393 ? 45.513 20.117 11.070 1.00 74.19 393 ILE A CA 1
ATOM 3148 C C . ILE A 1 393 ? 46.780 20.956 10.843 1.00 74.19 393 ILE A C 1
ATOM 3150 O O . ILE A 1 393 ? 47.288 21.010 9.721 1.00 74.19 393 ILE A O 1
ATOM 3154 N N . ALA A 1 394 ? 47.304 21.600 11.890 1.00 75.38 394 ALA A N 1
ATOM 3155 C CA . ALA A 1 394 ? 48.539 22.374 11.824 1.00 75.38 394 ALA A CA 1
ATOM 3156 C C . ALA A 1 394 ? 49.756 21.481 11.532 1.00 75.38 394 ALA A C 1
ATOM 3158 O O . ALA A 1 394 ? 50.564 21.829 10.674 1.00 75.38 394 ALA A O 1
ATOM 3159 N N . HIS A 1 395 ? 49.845 20.310 12.170 1.00 71.50 395 HIS A N 1
ATOM 3160 C CA . HIS A 1 395 ? 50.905 19.326 11.943 1.00 71.50 395 HIS A CA 1
ATOM 3161 C C . HIS A 1 395 ? 50.869 18.782 10.508 1.00 71.50 395 HIS A C 1
ATOM 3163 O O . HIS A 1 395 ? 51.871 18.832 9.801 1.00 71.50 395 HIS A O 1
ATOM 3169 N N . SER A 1 396 ? 49.688 18.372 10.032 1.00 72.44 396 SER A N 1
ATOM 3170 C CA . SER A 1 396 ? 49.477 17.887 8.660 1.00 72.44 396 SER A CA 1
ATOM 3171 C C . SER A 1 396 ? 49.836 18.942 7.602 1.00 72.44 396 SER A C 1
ATOM 3173 O O . SER A 1 396 ? 50.475 18.632 6.594 1.00 72.44 396 SER A O 1
ATOM 3175 N N . ARG A 1 397 ? 49.497 20.219 7.845 1.00 71.12 397 ARG A N 1
ATOM 3176 C CA . ARG A 1 397 ? 49.893 21.331 6.964 1.00 71.12 397 ARG A CA 1
ATOM 3177 C C . ARG A 1 397 ? 51.390 21.628 7.003 1.00 71.12 397 ARG A C 1
ATOM 3179 O O . ARG A 1 397 ? 51.951 21.946 5.958 1.00 71.12 397 ARG A O 1
ATOM 3186 N N . TYR A 1 398 ? 52.022 21.539 8.172 1.00 72.88 398 TYR A N 1
ATOM 3187 C CA . TYR A 1 398 ? 53.461 21.757 8.331 1.00 72.88 398 TYR A CA 1
ATOM 3188 C C . TYR A 1 398 ? 54.281 20.677 7.609 1.00 72.88 398 TYR A C 1
ATOM 3190 O O . TYR A 1 398 ? 55.265 20.995 6.946 1.00 72.88 398 TYR A O 1
ATOM 3198 N N . LEU A 1 399 ? 53.823 19.422 7.649 1.00 72.25 399 LEU A N 1
ATOM 3199 C CA . LEU A 1 399 ? 54.495 18.271 7.035 1.00 72.25 399 LEU A CA 1
ATOM 3200 C C . LEU A 1 399 ? 54.168 18.059 5.542 1.00 72.25 399 LEU A C 1
ATOM 3202 O O . LEU A 1 399 ? 54.716 17.152 4.923 1.00 72.25 399 LEU A O 1
ATOM 3206 N N . LYS A 1 400 ? 53.284 18.871 4.934 1.00 63.16 400 LYS A N 1
ATOM 3207 C CA . LYS A 1 400 ? 52.798 18.714 3.540 1.00 63.16 400 LYS A CA 1
ATOM 3208 C C . LYS A 1 400 ? 52.382 17.272 3.175 1.00 63.16 400 LYS A C 1
ATOM 3210 O O . LYS A 1 400 ? 52.513 16.869 2.022 1.00 63.16 400 LYS A O 1
ATOM 3215 N N . GLY A 1 401 ? 51.857 16.512 4.135 1.00 58.72 401 GLY A N 1
ATOM 3216 C CA . GLY A 1 401 ? 51.411 15.133 3.912 1.00 58.72 401 GLY A CA 1
ATOM 3217 C C . GLY A 1 401 ? 52.525 14.089 3.767 1.00 58.72 401 GLY A C 1
ATOM 3218 O O . GLY A 1 401 ? 52.262 13.031 3.204 1.00 58.72 401 GLY A O 1
ATOM 3219 N N . ALA A 1 402 ? 53.742 14.364 4.241 1.00 50.44 402 ALA A N 1
ATOM 3220 C CA . ALA A 1 402 ? 54.693 13.301 4.549 1.00 50.44 402 ALA A CA 1
ATOM 3221 C C . ALA A 1 402 ? 54.452 12.845 5.996 1.00 50.44 402 ALA A C 1
ATOM 3223 O O . ALA A 1 402 ? 54.717 13.614 6.922 1.00 50.44 402 ALA A O 1
ATOM 3224 N N . ASP A 1 403 ? 53.892 11.644 6.155 1.00 52.56 403 ASP A N 1
ATOM 3225 C CA . ASP A 1 403 ? 53.881 10.925 7.435 1.00 52.56 403 ASP A CA 1
ATOM 3226 C C . ASP A 1 403 ? 55.278 10.377 7.762 1.00 52.56 403 ASP A C 1
ATOM 3228 O O . ASP A 1 403 ? 55.961 9.894 6.822 1.00 52.56 403 ASP A O 1
#

InterPro domains:
  IPR005053 MobA/MobL protein [PF03389] (37-84)

pLDDT: mean 77.15, std 13.06, range [38.19, 97.81]

Sequence (403 aa):
MFSEREIDDLERLSERPAELFFHRANSKHPERGGCPKAAKWNDKNRAKHLCEMRRDFAEIQNAVLQKYGIDASVDHRSLKAQYNDALKKGDLDAALLLNRLPEKHLGPALAADKNNPNVIDIMEYRAYKFKRSNLAQMIDQMKLEHAAEFAQESKDNLHKSLIDQELHGLDDAGNSTPELLALKDTVSKDYQSLVAMEKILITKEKAMELAMEHILPAPELTIIQAPKNLTQKQDELKALRTSLLETNDSAASDEIVRAITDDILHQKALAEYIAPKVQEVEDKLSSPKIQKQLNDIAKDIIRADKFQQREYWNLIQKLNQDMQLLQDEMDKAIIHHVSAFLAGKSDITFSTKDIKHYLDSEVHSLKKAIQVKSSELEQLKKRLITPERANLIAHSRYLKGAD

Foldseek 3Di:
DDDQFDCDPVCVVPNQPPVFQPFAADPVCRNNHHGDGDCCCVDPCVVVVVLVVLQVVQVVVVVVCVVVVNPDGDDSDQLVVQLVVCVVVVNVLSNVLSPDDDQDDPDDPQCVPCPDPSNVVSVVVVVVSVVVVVVSVVVVVVCLVCVVVVLVVLVVVVVVLVVVVVVQPPVVVPDDDPVLVVLVVVLVVLVVVLVVLVVVDCDLVNLLLVLCVVVDDPVLNCLQCLLVVLVVVLVVLVVVLVVLVVVDDDPVSVVVNVVSVVVSVVSVVVNVVSVVVNVVSVVVCPPPVNVVSSVVSSVVVNVVCVVSSVVSSVSSVVSVVSSVVSVVSVLVVLVVVVVCVVVVNDPDDDDPVSVVVNVVVVVVVVVVVVVVVVVVVVVVVVVDCDPVNVVVVVVCVVCVNDD

Organism: Selenomonas ruminantium (NCBI:txid971)